Protein AF-A0A0J7MQS9-F1 (afdb_monomer_lite)

Foldseek 3Di:
DPFFDKDKDAQLDPCLVVLVVCCVPVFDWDDQVLQWAQDPNDTDRQLWTKAKAFDPPDWFDDNRRIDDHHYDDPSNVVVQVSQCVVQVHHFGMKMKTKRQWLQHKDDWDFPPGPFFDQQAWKKKFKAKWWFWKWKDAPPDDIDIDTRDHGMMMTGGPPRRVGITMMTHRDRPTRMMMMMIITTHTHDPPDDDDDDDDDDDDDDDDPDPPDWDFVPDDLFWADFPDFWIWGWDAGPVLFIKIKTFGWDDDPRTTHGDPATDIDQLLLLLQLLLDQQDQDPVVLVSSVVRDDPQWDWDDDHSQKIWTGHNPHIDMDGSRSSRSSSVCSLSNLLVNLLSQLVSDQLLVLLVPDDDDDQPPPPPPDPADADALVVLLQLLLVLLCVQQVADSVLSSCLFPNPCVVPDLVSLVSSSSSSSRDHSNSSSVSSVCQQRPDDDSYDYDPVRVVVNSVVGDSVVSSVNSVPRSVVPPPPPPDD

Secondary structure (DSSP, 8-state):
-TT--EEEE----S-HHHHHHHHHHH--PPPGGG-EEEETTEEEE-SSEEEEEESTT-EEEETTEEEEPEE--HHHHHHHHHHHHHHT---SEEEEEEE-STT--EEEE----TTB-TTSPEEEEEEES-EEEEEE-TTSPPEEEEE-TTEEEEE-TTHHHH-EEEE---TT--S-EEEEEEE-B------PPP----------------PEETTB-TTEEEETTTEEEEEEE-TT--EEEEEEEEEEETTEEEEEEEEEEE-HHHHHHHTSSSPP-SHHHHHHHHHTS-TTEEEEESSSSEEEEEETTEEEEEEHHHHHHHHHTHHHHHHHHHHHHHHT--HHHHHHHS--S----TT----PPPPPHHHHHHHHHHHHHHHH---HHHHHHHHHS-GGGS-HHHHHHHHHHHTTS-HHHHHHHHHHHHHSTT-S----HHHHHHHHHH--TTHHHHHHHHHGGGTTSSSS--

Sequence (474 aa):
MENFNIELFDNVFEHPKDIFQRLETEIQYIPATQCEVNIYGKSYKIPRQLAAYGDPDLTYTFSGLTVACNIWTPLLLDLKKAVEKVSGTSYNFVIINRYKDGNSCIGQHKDNEPDLDPTSPISSLSFGENRTMVFKKAGCEDQRIELQDNSLMVMRTPTNTEWTHGIPRQKDRKGVRINLTFRKIVNKKKRKLDPEPVVPAKKSKTMIEGAFTEGEGENVFPIGQDKFVVLSTTSRNNVIVHLRQYKRHGVKLYPTKTGVTLQPEWFDRVFARTAPRTPTELEAAHFFVPAHFKIRTQDFTRFELQRDQKCISITDTEWDFIASKLATITTLAIQYQFQTWDFKKEYEQLHFQDLPDAQHALEFSNPSPQDFQKILVSCVCELVKLQEEVASACLFGDPAVLRPDSIIYFNRCVLMFTLKELVQLFKDRVYGYASPIIPTAQSIEQFLNSVQLTQVIDEARFETCALEYLVQAM

Structure (mmCIF, N/CA/C/O backbone):
data_AF-A0A0J7MQS9-F1
#
_entry.id   AF-A0A0J7MQS9-F1
#
loop_
_atom_site.group_PDB
_atom_site.id
_atom_site.type_symbol
_atom_site.label_atom_id
_atom_site.label_alt_id
_atom_site.label_comp_id
_atom_site.label_asym_id
_atom_site.label_entity_id
_atom_site.label_seq_id
_atom_site.pdbx_PDB_ins_code
_atom_site.Cartn_x
_atom_site.Cartn_y
_atom_site.Cartn_z
_atom_site.occupancy
_atom_site.B_iso_or_equiv
_atom_site.auth_seq_id
_atom_site.auth_comp_id
_atom_site.auth_asym_id
_atom_site.auth_atom_id
_atom_site.pdbx_PDB_model_num
ATOM 1 N N . MET A 1 1 ? -13.185 -20.471 -31.401 1.00 61.22 1 MET A N 1
ATOM 2 C CA . MET A 1 1 ? -11.968 -21.293 -31.584 1.00 61.22 1 MET A CA 1
ATOM 3 C C . MET A 1 1 ? -11.730 -22.074 -30.313 1.00 61.22 1 MET A C 1
ATOM 5 O O . MET A 1 1 ? -12.062 -21.573 -29.245 1.00 61.22 1 MET A O 1
ATOM 9 N N . GLU A 1 2 ? -11.209 -23.291 -30.413 1.00 70.25 2 GLU A N 1
ATOM 10 C CA . GLU A 1 2 ? -10.980 -24.124 -29.235 1.00 70.25 2 GLU A CA 1
ATOM 11 C C . GLU A 1 2 ? -9.982 -23.438 -28.288 1.00 70.25 2 GLU A C 1
ATOM 13 O O . GLU A 1 2 ? -8.898 -23.019 -28.701 1.00 70.25 2 GLU A O 1
ATOM 18 N N . ASN A 1 3 ? -10.365 -23.283 -27.019 1.00 81.81 3 ASN A N 1
ATOM 19 C CA . ASN A 1 3 ? -9.507 -22.763 -25.952 1.00 81.81 3 ASN A CA 1
ATOM 20 C C . ASN A 1 3 ? -8.973 -21.323 -26.141 1.00 81.81 3 ASN A C 1
ATOM 22 O O . ASN A 1 3 ? -7.975 -20.966 -25.518 1.00 81.81 3 ASN A O 1
ATOM 26 N N . PHE A 1 4 ? -9.614 -20.497 -26.979 1.00 91.12 4 PHE A N 1
ATOM 27 C CA . PHE A 1 4 ? -9.317 -19.064 -27.129 1.00 91.12 4 PHE A CA 1
ATOM 28 C C . PHE A 1 4 ? -10.510 -18.231 -26.641 1.00 91.12 4 PHE A C 1
ATOM 30 O O . PHE A 1 4 ? -11.467 -18.004 -27.380 1.00 91.12 4 PHE A O 1
ATOM 37 N N . ASN A 1 5 ? -10.466 -17.837 -25.369 1.00 94.75 5 ASN A N 1
ATOM 38 C CA . ASN A 1 5 ? -11.495 -17.083 -24.657 1.00 94.75 5 ASN A CA 1
ATOM 39 C C . ASN A 1 5 ? -10.951 -15.703 -24.246 1.00 94.75 5 ASN A C 1
ATOM 41 O O . ASN A 1 5 ? -10.255 -15.565 -23.231 1.00 94.75 5 ASN A O 1
ATOM 45 N N . ILE A 1 6 ? -11.241 -14.710 -25.086 1.00 96.19 6 ILE A N 1
ATOM 46 C CA . ILE A 1 6 ? -10.930 -13.298 -24.878 1.00 96.19 6 ILE A CA 1
ATOM 47 C C . ILE A 1 6 ? -12.233 -12.507 -24.993 1.00 96.19 6 ILE A C 1
ATOM 49 O O . ILE A 1 6 ? -12.952 -12.651 -25.981 1.00 96.19 6 ILE A O 1
ATOM 53 N N . GLU A 1 7 ? -12.495 -11.638 -24.024 1.00 96.38 7 GLU A N 1
ATOM 54 C CA . GLU A 1 7 ? -13.549 -10.623 -24.098 1.00 96.38 7 GLU A CA 1
ATOM 55 C C . GLU A 1 7 ? -12.906 -9.244 -24.256 1.00 96.38 7 GLU A C 1
ATOM 57 O O . GLU A 1 7 ? -11.899 -8.952 -23.606 1.00 96.38 7 GLU A O 1
ATOM 62 N N . LEU A 1 8 ? -13.472 -8.407 -25.125 1.00 96.44 8 LEU A N 1
ATOM 63 C CA . LEU A 1 8 ? -13.009 -7.044 -25.380 1.00 96.44 8 LEU A CA 1
ATOM 64 C C . LEU A 1 8 ? -14.118 -6.056 -25.040 1.00 96.44 8 LEU A C 1
ATOM 66 O O . LEU A 1 8 ? -15.270 -6.252 -25.423 1.00 96.44 8 LEU A O 1
ATOM 70 N N . PHE A 1 9 ? -13.740 -4.995 -24.340 1.00 96.00 9 PHE A N 1
ATOM 71 C CA . PHE A 1 9 ? -14.612 -3.897 -23.959 1.00 96.00 9 PHE A CA 1
ATOM 72 C C . PHE A 1 9 ? -13.934 -2.590 -24.352 1.00 96.00 9 PHE A C 1
ATOM 74 O O . PHE A 1 9 ? -12.833 -2.302 -23.884 1.00 96.00 9 PHE A O 1
ATOM 81 N N . ASP A 1 10 ? -14.595 -1.805 -25.193 1.00 93.62 10 ASP A N 1
ATOM 82 C CA . ASP A 1 10 ? -14.096 -0.510 -25.648 1.00 93.62 10 ASP A CA 1
ATOM 83 C C . ASP A 1 10 ? -14.739 0.628 -24.849 1.00 93.62 10 ASP A C 1
ATOM 85 O O . ASP A 1 10 ? -15.856 0.495 -24.349 1.00 93.62 10 ASP A O 1
ATOM 89 N N . ASN A 1 11 ? -14.051 1.768 -24.774 1.00 91.50 11 ASN A N 1
ATOM 90 C CA . ASN A 1 11 ? -14.526 2.985 -24.111 1.00 91.50 11 ASN A CA 1
ATOM 91 C C . ASN A 1 11 ? -14.930 2.777 -22.640 1.00 91.50 11 ASN A C 1
ATOM 93 O O . ASN A 1 11 ? -15.994 3.215 -22.205 1.00 91.50 11 ASN A O 1
ATOM 97 N N . VAL A 1 12 ? -14.075 2.099 -21.870 1.00 91.12 12 VAL A N 1
ATOM 98 C CA . VAL A 1 12 ? -14.376 1.685 -20.486 1.00 91.12 12 VAL A CA 1
ATOM 99 C C . VAL A 1 12 ? -14.583 2.877 -19.541 1.00 91.12 12 VAL A C 1
ATOM 101 O O . VAL A 1 12 ? -15.361 2.781 -18.592 1.00 91.12 12 VAL A O 1
ATOM 104 N N . PHE A 1 13 ? -13.907 4.000 -19.794 1.00 92.50 13 PHE A N 1
ATOM 105 C CA . PHE A 1 13 ? -13.956 5.206 -18.960 1.00 92.50 13 PHE A CA 1
ATOM 106 C C . PHE A 1 13 ? -14.398 6.450 -19.743 1.00 92.50 13 PHE A C 1
ATOM 108 O O . PHE A 1 13 ? -14.069 6.598 -20.916 1.00 92.50 13 PHE A O 1
ATOM 115 N N . GLU A 1 14 ? -15.080 7.387 -19.077 1.00 85.12 14 GLU A N 1
ATOM 116 C CA . GLU A 1 14 ? -15.578 8.632 -19.696 1.00 85.12 14 GLU A CA 1
ATOM 117 C C . GLU A 1 14 ? -14.465 9.655 -19.990 1.00 85.12 14 GLU A C 1
ATOM 119 O O . GLU A 1 14 ? -14.525 10.378 -20.984 1.00 85.12 14 GLU A O 1
ATOM 124 N N . HIS A 1 15 ? -13.413 9.686 -19.164 1.00 89.75 15 HIS A N 1
ATOM 125 C CA . HIS A 1 15 ? -12.313 10.656 -19.260 1.00 89.75 15 HIS A CA 1
ATOM 126 C C . HIS A 1 15 ? -10.939 9.975 -19.458 1.00 89.75 15 HIS A C 1
ATOM 128 O O . HIS A 1 15 ? -10.050 10.098 -18.612 1.00 89.75 15 HIS A O 1
ATOM 134 N N . PRO A 1 16 ? -10.715 9.247 -20.573 1.00 91.19 16 PRO A N 1
ATOM 135 C CA . PRO A 1 16 ? -9.499 8.449 -20.764 1.00 91.19 16 PRO A CA 1
ATOM 136 C C . PRO A 1 16 ? -8.221 9.285 -20.905 1.00 91.19 16 PRO A C 1
ATOM 138 O O . PRO A 1 16 ? -7.149 8.830 -20.513 1.00 91.19 16 PRO A O 1
ATOM 141 N N . LYS A 1 17 ? -8.319 10.523 -21.409 1.00 92.00 17 LYS A N 1
ATOM 142 C CA . LYS A 1 17 ? -7.166 11.429 -21.549 1.00 92.00 17 LYS A CA 1
ATOM 143 C C . LYS A 1 17 ? -6.607 11.866 -20.197 1.00 92.00 17 LYS A C 1
ATOM 145 O O . LYS A 1 17 ? -5.392 11.844 -20.013 1.00 92.00 17 LYS A O 1
ATOM 150 N N . ASP A 1 18 ? -7.486 12.197 -19.255 1.00 90.19 18 ASP A N 1
ATOM 151 C CA . ASP A 1 18 ? -7.095 12.605 -17.904 1.00 90.19 18 ASP A CA 1
ATOM 152 C C . ASP A 1 18 ? -6.476 11.422 -17.158 1.00 90.19 18 ASP A C 1
ATOM 154 O O . ASP A 1 18 ? -5.428 11.556 -16.528 1.00 90.19 18 ASP A O 1
ATOM 158 N N . ILE A 1 19 ? -7.070 10.231 -17.300 1.00 90.69 19 ILE A N 1
ATOM 159 C CA . ILE A 1 19 ? -6.512 8.987 -16.756 1.00 90.69 19 ILE A CA 1
ATOM 160 C C . ILE A 1 19 ? -5.121 8.723 -17.339 1.00 90.69 19 ILE A C 1
ATOM 162 O O . ILE A 1 19 ? -4.189 8.457 -16.585 1.00 90.69 19 ILE A O 1
ATOM 166 N N . PHE A 1 20 ? -4.953 8.829 -18.659 1.00 96.50 20 PHE A N 1
ATOM 167 C CA . PHE A 1 20 ? -3.661 8.636 -19.314 1.00 96.50 20 PHE A CA 1
ATOM 168 C C . PHE A 1 20 ? -2.604 9.624 -18.804 1.00 96.50 20 PHE A C 1
ATOM 170 O O . PHE A 1 20 ? -1.498 9.210 -18.459 1.00 96.50 20 PHE A O 1
ATOM 177 N N . GLN A 1 21 ? -2.943 10.912 -18.695 1.00 92.06 21 GLN A N 1
ATOM 178 C CA . GLN A 1 21 ? -2.025 11.928 -18.180 1.00 92.06 21 GLN A CA 1
ATOM 179 C C . GLN A 1 21 ? -1.616 11.634 -16.734 1.00 92.06 21 GLN A C 1
ATOM 181 O O . GLN A 1 21 ? -0.433 11.694 -16.407 1.00 92.06 21 GLN A O 1
ATOM 186 N N . ARG A 1 22 ? -2.574 11.256 -15.884 1.00 90.75 22 ARG A N 1
ATOM 187 C CA . ARG A 1 22 ? -2.290 10.879 -14.498 1.00 90.75 22 ARG A CA 1
ATOM 188 C C . ARG A 1 22 ? -1.446 9.609 -14.404 1.00 90.75 22 ARG A C 1
ATOM 190 O O . ARG A 1 22 ? -0.544 9.547 -13.578 1.00 90.75 22 ARG A O 1
ATOM 197 N N . LEU A 1 23 ? -1.669 8.616 -15.268 1.00 93.94 23 LEU A N 1
ATOM 198 C CA . LEU A 1 23 ? -0.828 7.415 -15.340 1.00 93.94 23 LEU A CA 1
ATOM 199 C C . LEU A 1 23 ? 0.614 7.733 -15.777 1.00 93.94 23 LEU A C 1
ATOM 201 O O . LEU A 1 23 ? 1.547 7.083 -15.311 1.00 93.94 23 LEU A O 1
ATOM 205 N N . GLU A 1 24 ? 0.827 8.725 -16.644 1.00 92.19 24 GLU A N 1
ATOM 206 C CA . GLU A 1 24 ? 2.179 9.182 -17.002 1.00 92.19 24 GLU A CA 1
ATOM 207 C C . GLU A 1 24 ? 2.901 9.855 -15.825 1.00 92.19 24 GLU A C 1
ATOM 209 O O . GLU A 1 24 ? 4.121 9.732 -15.717 1.00 92.19 24 GLU A O 1
ATOM 214 N N . THR A 1 25 ? 2.172 10.553 -14.948 1.00 87.62 25 THR A N 1
ATOM 215 C CA . THR A 1 25 ? 2.762 11.350 -13.860 1.00 87.62 25 THR A CA 1
ATOM 216 C C . THR A 1 25 ? 2.840 10.628 -12.515 1.00 87.62 25 THR A C 1
ATOM 218 O O . THR A 1 25 ? 3.784 10.847 -11.765 1.00 87.62 25 THR A O 1
ATOM 221 N N . GLU A 1 26 ? 1.851 9.796 -12.179 1.00 84.62 26 GLU A N 1
ATOM 222 C CA . GLU A 1 26 ? 1.712 9.171 -10.853 1.00 84.62 26 GLU A CA 1
ATOM 223 C C . GLU A 1 26 ? 2.411 7.803 -10.757 1.00 84.62 26 GLU A C 1
ATOM 225 O O . GLU A 1 26 ? 2.705 7.334 -9.654 1.00 84.62 26 GLU A O 1
ATOM 230 N N . ILE A 1 27 ? 2.669 7.133 -11.888 1.00 90.38 27 ILE A N 1
ATOM 231 C CA . ILE A 1 27 ? 3.248 5.785 -11.888 1.00 90.38 27 ILE A CA 1
ATOM 232 C C . ILE A 1 27 ? 4.762 5.835 -11.698 1.00 90.38 27 ILE A C 1
ATOM 234 O O . ILE A 1 27 ? 5.510 6.390 -12.502 1.00 90.38 27 ILE A O 1
ATOM 238 N N . GLN A 1 28 ? 5.220 5.158 -10.649 1.00 85.31 28 GLN A N 1
ATOM 239 C CA . GLN A 1 28 ? 6.632 4.990 -10.336 1.00 85.31 28 GLN A CA 1
ATOM 240 C C . GLN A 1 28 ? 7.167 3.745 -11.041 1.00 85.31 28 GLN A C 1
ATOM 242 O O . GLN A 1 28 ? 6.974 2.614 -10.591 1.00 85.31 28 GLN A O 1
ATOM 247 N N . TYR A 1 29 ? 7.828 3.961 -12.176 1.00 87.00 29 TYR A N 1
ATOM 248 C CA . TYR A 1 29 ? 8.463 2.891 -12.936 1.00 87.00 29 TYR A CA 1
ATOM 249 C C . TYR A 1 29 ? 9.769 2.433 -12.283 1.00 87.00 29 TYR A C 1
ATOM 251 O O . TYR A 1 29 ? 10.558 3.238 -11.793 1.00 87.00 29 TYR A O 1
ATOM 259 N N . ILE A 1 30 ? 10.017 1.128 -12.349 1.00 82.62 30 ILE A N 1
ATOM 260 C CA . ILE A 1 30 ? 11.262 0.496 -11.923 1.00 82.62 30 ILE A CA 1
ATOM 261 C C . ILE A 1 30 ? 12.423 1.107 -12.731 1.00 82.62 30 ILE A C 1
ATOM 263 O O . ILE A 1 30 ? 12.322 1.205 -13.964 1.00 82.62 30 ILE A O 1
ATOM 267 N N . PRO A 1 31 ? 13.529 1.511 -12.077 1.00 80.56 31 PRO A N 1
ATOM 268 C CA . PRO A 1 31 ? 14.713 2.017 -12.756 1.00 80.56 31 PRO A CA 1
ATOM 269 C C . PRO A 1 31 ? 15.191 1.079 -13.869 1.00 80.56 31 PRO A C 1
ATOM 271 O O . PRO A 1 31 ? 15.231 -0.142 -13.713 1.00 80.56 31 PRO A O 1
ATOM 274 N N . ALA A 1 32 ? 15.617 1.648 -14.998 1.00 73.19 32 ALA A N 1
ATOM 275 C CA . ALA A 1 32 ? 16.066 0.861 -16.149 1.00 73.19 32 ALA A CA 1
ATOM 276 C C . ALA A 1 32 ? 17.275 -0.042 -15.830 1.00 73.19 32 ALA A C 1
ATOM 278 O O . ALA A 1 32 ? 17.445 -1.080 -16.464 1.00 73.19 32 ALA A O 1
ATOM 279 N N . THR A 1 33 ? 18.086 0.333 -14.836 1.00 68.69 33 THR A N 1
ATOM 280 C CA . THR A 1 33 ? 19.210 -0.457 -14.307 1.00 68.69 33 THR A CA 1
ATOM 281 C C . THR A 1 33 ? 18.772 -1.748 -13.615 1.00 68.69 33 THR A C 1
ATOM 283 O O . THR A 1 33 ? 19.564 -2.674 -13.518 1.00 68.69 33 THR A O 1
ATOM 286 N N . GLN A 1 34 ? 17.518 -1.825 -13.166 1.00 64.19 34 GLN A N 1
ATOM 287 C CA . GLN A 1 34 ? 16.927 -2.986 -12.494 1.00 64.19 34 GLN A CA 1
ATOM 288 C C . GLN A 1 34 ? 15.999 -3.791 -13.424 1.00 64.19 34 GLN A C 1
ATOM 290 O O . GLN A 1 34 ? 15.388 -4.768 -13.004 1.00 64.19 34 GLN A O 1
ATOM 295 N N . CYS A 1 35 ? 15.883 -3.395 -14.696 1.00 67.19 35 CYS A N 1
ATOM 296 C CA . CYS A 1 35 ? 14.998 -4.011 -15.686 1.00 67.19 35 CYS A CA 1
ATOM 297 C C . CYS A 1 35 ? 15.770 -4.925 -16.652 1.00 67.19 35 CYS A C 1
ATOM 299 O O . CYS A 1 35 ? 15.778 -4.705 -17.871 1.00 67.19 35 CYS A O 1
ATOM 301 N N . GLU A 1 36 ? 16.406 -5.962 -16.109 1.00 71.75 36 GLU A N 1
ATOM 302 C CA . GLU A 1 36 ? 17.039 -7.031 -16.884 1.00 71.75 36 GLU A CA 1
ATOM 303 C C . GLU A 1 36 ? 16.354 -8.374 -16.613 1.00 71.75 36 GLU A C 1
ATOM 305 O O . GLU A 1 36 ? 16.038 -8.709 -15.475 1.00 71.75 36 GLU A O 1
ATOM 310 N N . VAL A 1 37 ? 16.102 -9.144 -17.672 1.00 66.62 37 VAL A N 1
ATOM 311 C CA . VAL A 1 37 ? 15.558 -10.505 -17.570 1.00 66.62 37 VAL A CA 1
ATOM 312 C C . VAL A 1 37 ? 16.578 -11.512 -18.064 1.00 66.62 37 VAL A C 1
ATOM 314 O O . VAL A 1 37 ? 17.209 -11.315 -19.104 1.00 66.62 37 VAL A O 1
ATOM 317 N N . ASN A 1 38 ? 16.707 -12.619 -17.337 1.00 61.03 38 ASN A N 1
ATOM 318 C CA . ASN A 1 38 ? 17.532 -13.738 -17.760 1.00 61.03 38 ASN A CA 1
ATOM 319 C C . ASN A 1 38 ? 16.683 -14.708 -18.586 1.00 61.03 38 ASN A C 1
ATOM 321 O O . ASN A 1 38 ? 15.753 -15.335 -18.079 1.00 61.03 38 ASN A O 1
ATOM 325 N N . ILE A 1 39 ? 16.992 -14.819 -19.875 1.00 62.44 39 ILE A N 1
ATOM 326 C CA . ILE A 1 39 ? 16.320 -15.731 -20.799 1.00 62.44 39 ILE A CA 1
ATOM 327 C C . ILE A 1 39 ? 17.374 -16.721 -21.296 1.00 62.44 39 ILE A C 1
ATOM 329 O O . ILE A 1 39 ? 18.320 -16.337 -21.981 1.00 62.44 39 ILE A O 1
ATOM 333 N N . TYR A 1 40 ? 17.220 -17.999 -20.934 1.00 62.34 40 TYR A N 1
ATOM 334 C CA . TYR A 1 40 ? 18.146 -19.085 -21.296 1.00 62.34 40 TYR A CA 1
ATOM 335 C C . TYR A 1 40 ? 19.627 -18.790 -20.968 1.00 62.34 40 TYR A C 1
ATOM 337 O O . TYR A 1 40 ? 20.518 -19.070 -21.769 1.00 62.34 40 TYR A O 1
ATOM 345 N N . GLY A 1 41 ? 19.897 -18.206 -19.796 1.00 62.00 41 GLY A N 1
ATOM 346 C CA . GLY A 1 41 ? 21.254 -17.921 -19.317 1.00 62.00 41 GLY A CA 1
ATOM 347 C C . GLY A 1 41 ? 21.859 -16.615 -19.842 1.00 62.00 41 GLY A C 1
ATOM 348 O O . GLY A 1 41 ? 23.013 -16.322 -19.540 1.00 62.00 41 GLY A O 1
ATOM 349 N N . LYS A 1 42 ? 21.110 -15.825 -20.621 1.00 58.66 42 LYS A N 1
ATOM 350 C CA . LYS A 1 42 ? 21.551 -14.533 -21.162 1.00 58.66 42 LYS A CA 1
ATOM 351 C C . LYS A 1 42 ? 20.708 -13.397 -20.587 1.00 58.66 42 LYS A C 1
ATOM 353 O O . LYS A 1 42 ? 19.481 -13.491 -20.573 1.00 58.66 42 LYS A O 1
ATOM 358 N N . SER A 1 43 ? 21.369 -12.328 -20.140 1.00 67.00 43 SER A N 1
ATOM 359 C CA . SER A 1 43 ? 20.698 -11.118 -19.652 1.00 67.00 43 SER A CA 1
ATOM 360 C C . SER A 1 43 ? 20.250 -10.238 -20.820 1.00 67.00 43 SER A C 1
ATOM 362 O O . SER A 1 43 ? 21.034 -9.943 -21.725 1.00 67.00 43 SER A O 1
ATOM 364 N N . TYR A 1 44 ? 18.988 -9.816 -20.804 1.00 74.12 44 TYR A N 1
ATOM 365 C CA . TYR A 1 44 ? 18.409 -8.908 -21.787 1.00 74.12 44 TYR A CA 1
ATOM 366 C C . TYR A 1 44 ? 17.741 -7.727 -21.093 1.00 74.12 44 TYR A C 1
ATOM 368 O O . TYR A 1 44 ? 16.929 -7.901 -20.185 1.00 74.12 44 TYR A O 1
ATOM 376 N N . LYS A 1 45 ? 18.003 -6.517 -21.597 1.00 79.31 45 LYS A N 1
ATOM 377 C CA . LYS A 1 45 ? 17.279 -5.315 -21.176 1.00 79.31 45 LYS A CA 1
ATOM 378 C C . LYS A 1 45 ? 15.835 -5.373 -21.649 1.00 79.31 45 LYS A C 1
ATOM 380 O O . LYS A 1 45 ? 15.563 -5.628 -22.827 1.00 79.31 45 LYS A O 1
ATOM 385 N N . ILE A 1 46 ? 14.910 -5.086 -20.744 1.00 82.94 46 ILE A N 1
ATOM 386 C CA . ILE A 1 46 ? 13.486 -5.022 -21.057 1.00 82.94 46 ILE A CA 1
ATOM 387 C C . ILE A 1 46 ? 13.236 -3.758 -21.904 1.00 82.94 46 ILE A C 1
ATOM 389 O O . ILE A 1 46 ? 13.504 -2.650 -21.446 1.00 82.94 46 ILE A O 1
ATOM 393 N N . PRO A 1 47 ? 12.713 -3.863 -23.142 1.00 87.62 47 PRO A N 1
ATOM 394 C CA . PRO A 1 47 ? 12.572 -2.717 -24.046 1.00 87.62 47 PRO A CA 1
ATOM 395 C C . PRO A 1 47 ? 11.307 -1.885 -23.754 1.00 87.62 47 PRO A C 1
ATOM 397 O O . PRO A 1 47 ? 10.674 -1.362 -24.669 1.00 87.62 47 PRO A O 1
ATOM 400 N N . ARG A 1 48 ? 10.885 -1.812 -22.493 1.00 90.88 48 ARG A N 1
ATOM 401 C CA . ARG A 1 48 ? 9.696 -1.099 -22.002 1.00 90.88 48 ARG A CA 1
ATOM 402 C C . ARG A 1 48 ? 9.879 -0.806 -20.514 1.00 90.88 48 ARG A C 1
ATOM 404 O O . ARG A 1 48 ? 10.630 -1.514 -19.850 1.00 90.88 48 ARG A O 1
ATOM 411 N N . GLN A 1 49 ? 9.202 0.215 -20.004 1.00 91.44 49 GLN A N 1
ATOM 412 C CA . GLN A 1 49 ? 9.223 0.518 -18.573 1.00 91.44 49 GLN A CA 1
ATOM 413 C C . GLN A 1 49 ? 8.168 -0.322 -17.855 1.00 91.44 49 GLN A C 1
ATOM 415 O O . GLN A 1 49 ? 7.099 -0.589 -18.414 1.00 91.44 49 GLN A O 1
ATOM 420 N N . LEU A 1 50 ? 8.480 -0.739 -16.632 1.00 90.31 50 LEU A N 1
ATOM 421 C CA . LEU A 1 50 ? 7.627 -1.595 -15.817 1.00 90.31 50 LEU A CA 1
ATOM 422 C C . LEU A 1 50 ? 7.340 -0.939 -14.476 1.00 90.31 50 LEU A C 1
ATOM 424 O O . LEU A 1 50 ? 8.218 -0.295 -13.914 1.00 90.31 50 LEU A O 1
ATOM 428 N N . ALA A 1 51 ? 6.138 -1.135 -13.954 1.00 90.19 51 ALA A N 1
ATOM 429 C CA . ALA A 1 51 ? 5.819 -0.873 -12.559 1.00 90.19 51 ALA A CA 1
ATOM 430 C C . ALA A 1 51 ? 4.941 -2.006 -12.024 1.00 90.19 51 ALA A C 1
ATOM 432 O O . ALA A 1 51 ? 4.194 -2.625 -12.782 1.00 90.19 51 ALA A O 1
ATOM 433 N N . ALA A 1 52 ? 5.034 -2.285 -10.731 1.00 88.44 52 ALA A N 1
ATOM 434 C CA . ALA A 1 52 ? 4.263 -3.325 -10.065 1.00 88.44 52 ALA A CA 1
ATOM 435 C C . ALA A 1 52 ? 3.540 -2.698 -8.875 1.00 88.44 52 ALA A C 1
ATOM 437 O O . ALA A 1 52 ? 4.178 -2.018 -8.076 1.00 88.44 52 ALA A O 1
ATOM 438 N N . TYR A 1 53 ? 2.229 -2.907 -8.774 1.00 86.38 53 TYR A N 1
ATOM 439 C CA . TYR A 1 53 ? 1.408 -2.424 -7.665 1.00 86.38 53 TYR A CA 1
ATOM 440 C C . TYR A 1 53 ? 0.525 -3.554 -7.140 1.00 86.38 53 TYR A C 1
ATOM 442 O O . TYR A 1 53 ? 0.088 -4.406 -7.914 1.00 86.38 53 TYR A O 1
ATOM 450 N N . GLY A 1 54 ? 0.258 -3.585 -5.840 1.00 85.31 54 GLY A N 1
ATOM 451 C CA . GLY A 1 54 ? -0.504 -4.673 -5.241 1.00 85.31 54 GLY A CA 1
ATOM 452 C C . GLY A 1 54 ? -0.863 -4.443 -3.782 1.00 85.31 54 GLY A C 1
ATOM 453 O O . GLY A 1 54 ? -0.526 -3.416 -3.188 1.00 85.31 54 GLY A O 1
ATOM 454 N N . ASP A 1 55 ? -1.581 -5.413 -3.223 1.00 78.88 55 ASP A N 1
ATOM 455 C CA . ASP A 1 55 ? -1.892 -5.453 -1.796 1.00 78.88 55 ASP A CA 1
ATOM 456 C C . ASP A 1 55 ? -0.597 -5.527 -0.958 1.00 78.88 55 ASP A C 1
ATOM 458 O O . ASP A 1 55 ? 0.422 -6.037 -1.443 1.00 78.88 55 ASP A O 1
ATOM 462 N N . PRO A 1 56 ? -0.618 -5.046 0.301 1.00 58.59 56 PRO A N 1
ATOM 463 C CA . PRO A 1 56 ? 0.531 -5.139 1.198 1.00 58.59 56 PRO A CA 1
ATOM 464 C C . PRO A 1 56 ? 1.075 -6.572 1.303 1.00 58.59 56 PRO A C 1
ATOM 466 O O . PRO A 1 56 ? 0.315 -7.540 1.249 1.00 58.59 56 PRO A O 1
ATOM 469 N N . ASP A 1 57 ? 2.393 -6.700 1.460 1.00 60.84 57 ASP A N 1
ATOM 470 C CA . ASP A 1 57 ? 3.133 -7.968 1.573 1.00 60.84 57 ASP A CA 1
ATOM 471 C C . ASP A 1 57 ? 3.153 -8.864 0.318 1.00 60.84 57 ASP A C 1
ATOM 473 O O . ASP A 1 57 ? 3.662 -9.990 0.370 1.00 60.84 57 ASP A O 1
ATOM 477 N N . LEU A 1 58 ? 2.647 -8.397 -0.829 1.00 63.06 58 LEU A N 1
ATOM 478 C CA . LEU A 1 58 ? 2.828 -9.105 -2.096 1.00 63.06 58 LEU A CA 1
ATOM 479 C C . LEU A 1 58 ? 4.210 -8.817 -2.689 1.00 63.06 58 LEU A C 1
ATOM 481 O O . LEU A 1 58 ? 4.551 -7.687 -3.040 1.00 63.06 58 LEU A O 1
ATOM 485 N N . THR A 1 59 ? 4.996 -9.873 -2.872 1.00 61.56 59 THR A N 1
ATOM 486 C CA . THR A 1 59 ? 6.152 -9.871 -3.769 1.00 61.56 59 THR A CA 1
ATOM 487 C C . THR A 1 59 ? 5.751 -10.517 -5.085 1.00 61.56 59 THR A C 1
ATOM 489 O O . THR A 1 59 ? 4.976 -11.474 -5.113 1.00 61.56 59 THR A O 1
ATOM 492 N N . TYR A 1 60 ? 6.251 -9.976 -6.193 1.00 62.78 60 TYR A N 1
ATOM 493 C CA . TYR A 1 60 ? 5.945 -10.499 -7.516 1.00 62.78 60 TYR A CA 1
ATOM 494 C C . TYR A 1 60 ? 7.229 -10.856 -8.254 1.00 62.78 60 TYR A C 1
ATOM 496 O O . TYR A 1 60 ? 8.115 -10.017 -8.423 1.00 62.78 60 TYR A O 1
ATOM 504 N N . THR A 1 61 ? 7.319 -12.105 -8.707 1.00 61.47 61 THR A N 1
ATOM 505 C CA . THR A 1 61 ? 8.459 -12.607 -9.475 1.00 61.47 61 THR A CA 1
ATOM 506 C C . THR A 1 61 ? 8.043 -12.867 -10.914 1.00 61.47 61 THR A C 1
ATOM 508 O O . THR A 1 61 ? 7.223 -13.745 -11.172 1.00 61.47 61 THR A O 1
ATOM 511 N N . PHE A 1 62 ? 8.664 -12.168 -11.865 1.00 63.81 62 PHE A N 1
ATOM 512 C CA . PHE A 1 62 ? 8.508 -12.449 -13.293 1.00 63.81 62 PHE A CA 1
ATOM 513 C C . PHE A 1 62 ? 9.864 -12.676 -13.948 1.00 63.81 62 PHE A C 1
ATOM 515 O O . PHE A 1 62 ? 10.810 -11.925 -13.728 1.00 63.81 62 PHE A O 1
ATOM 522 N N . SER A 1 63 ? 9.977 -13.735 -14.755 1.00 54.41 63 SER A N 1
ATOM 523 C CA . SER A 1 63 ? 11.222 -14.089 -15.463 1.00 54.41 63 SER A CA 1
ATOM 524 C C . SER A 1 63 ? 12.481 -14.089 -14.567 1.00 54.41 63 SER A C 1
ATOM 526 O O . SER A 1 63 ? 13.567 -13.738 -15.021 1.00 54.41 63 SER A O 1
ATOM 528 N N . GLY A 1 64 ? 12.326 -14.469 -13.290 1.00 53.25 64 GLY A N 1
ATOM 529 C CA . GLY A 1 64 ? 13.399 -14.512 -12.288 1.00 53.25 64 GLY A CA 1
ATOM 530 C C . GLY A 1 64 ? 13.685 -13.192 -11.559 1.00 53.25 64 GLY A C 1
ATOM 531 O O . GLY A 1 64 ? 14.431 -13.208 -10.585 1.00 53.25 64 GLY A O 1
ATOM 532 N N . LEU A 1 65 ? 13.080 -12.075 -11.973 1.00 57.28 65 LEU A N 1
ATOM 533 C CA . LEU A 1 65 ? 13.170 -10.790 -11.283 1.00 57.28 65 LEU A CA 1
ATOM 534 C C . LEU A 1 65 ? 12.041 -10.684 -10.253 1.00 57.28 65 LEU A C 1
ATOM 536 O O . LEU A 1 65 ? 10.868 -10.602 -10.620 1.00 57.28 65 LEU A O 1
ATOM 540 N N . THR A 1 66 ? 12.399 -10.690 -8.970 1.00 63.34 66 THR A N 1
ATOM 541 C CA . THR A 1 66 ? 11.469 -10.394 -7.875 1.00 63.34 66 THR A CA 1
ATOM 542 C C . THR A 1 66 ? 11.481 -8.900 -7.609 1.00 63.34 66 THR A C 1
ATOM 544 O O . THR A 1 66 ? 12.514 -8.342 -7.249 1.00 63.34 66 THR A O 1
ATOM 547 N N . VAL A 1 67 ? 10.329 -8.263 -7.770 1.00 61.66 67 VAL A N 1
ATOM 548 C CA . VAL A 1 67 ? 10.123 -6.851 -7.449 1.00 61.66 67 VAL A CA 1
ATOM 549 C C . VAL A 1 67 ? 9.116 -6.725 -6.319 1.00 61.66 67 VAL A C 1
ATOM 551 O O . VAL A 1 67 ? 8.109 -7.440 -6.273 1.00 61.66 67 VAL A O 1
ATOM 554 N N . ALA A 1 68 ? 9.408 -5.817 -5.391 1.00 57.47 68 ALA A N 1
ATOM 555 C CA . ALA A 1 68 ? 8.438 -5.391 -4.398 1.00 57.47 68 ALA A CA 1
ATOM 556 C C . ALA A 1 68 ? 7.297 -4.656 -5.111 1.00 57.47 68 ALA A C 1
ATOM 558 O O . ALA A 1 68 ? 7.536 -3.841 -6.007 1.00 57.47 68 ALA A O 1
ATOM 559 N N . CYS A 1 69 ? 6.057 -4.965 -4.739 1.00 70.56 69 CYS A N 1
ATOM 560 C CA . CYS A 1 69 ? 4.910 -4.233 -5.253 1.00 70.56 69 CYS A CA 1
ATOM 561 C C . CYS A 1 69 ? 4.827 -2.881 -4.543 1.00 70.56 69 CYS A C 1
ATOM 563 O O . CYS A 1 69 ? 4.862 -2.817 -3.315 1.00 70.56 69 CYS A O 1
ATOM 565 N N . ASN A 1 70 ? 4.664 -1.802 -5.304 1.00 73.19 70 ASN A N 1
ATOM 566 C CA . ASN A 1 70 ? 4.219 -0.536 -4.742 1.00 73.19 70 ASN A CA 1
ATOM 567 C C . ASN A 1 70 ? 2.793 -0.690 -4.190 1.00 73.19 70 ASN A C 1
ATOM 569 O O . ASN A 1 70 ? 1.989 -1.479 -4.691 1.00 73.19 70 ASN A O 1
ATOM 573 N N . ILE A 1 71 ? 2.450 0.102 -3.179 1.00 77.94 71 ILE A N 1
ATOM 574 C CA . ILE A 1 71 ? 1.074 0.160 -2.679 1.00 77.94 71 ILE A CA 1
ATOM 575 C C . ILE A 1 71 ? 0.207 0.866 -3.719 1.00 77.94 71 ILE A C 1
ATOM 577 O O . ILE A 1 71 ? 0.623 1.868 -4.303 1.00 77.94 71 ILE A O 1
ATOM 581 N N . TRP A 1 72 ? -1.000 0.347 -3.939 1.00 77.44 72 TRP A N 1
ATOM 582 C CA . TRP A 1 72 ? -2.000 0.942 -4.821 1.00 77.44 72 TRP A CA 1
ATOM 583 C C . TRP A 1 72 ? -2.150 2.461 -4.633 1.00 77.44 72 TRP A C 1
ATOM 585 O O . TRP A 1 72 ? -2.359 2.939 -3.517 1.00 77.44 72 TRP A O 1
ATOM 595 N N . THR A 1 73 ? -2.120 3.218 -5.733 1.00 78.19 73 THR A N 1
ATOM 596 C CA . THR A 1 73 ? -2.519 4.635 -5.729 1.00 78.19 73 THR A CA 1
ATOM 597 C C . THR A 1 73 ? -4.047 4.762 -5.811 1.00 78.19 73 THR A C 1
ATOM 599 O O . THR A 1 73 ? -4.701 3.830 -6.293 1.00 78.19 73 THR A O 1
ATOM 602 N N . PRO A 1 74 ? -4.644 5.905 -5.415 1.00 78.44 74 PRO A N 1
ATOM 603 C CA . PRO A 1 74 ? -6.083 6.132 -5.574 1.00 78.44 74 PRO A CA 1
ATOM 604 C C . PRO A 1 74 ? -6.571 5.903 -7.012 1.00 78.44 74 PRO A C 1
ATOM 606 O O . PRO A 1 74 ? -7.549 5.191 -7.217 1.00 78.44 74 PRO A O 1
ATOM 609 N N . LEU A 1 75 ? -5.825 6.399 -8.010 1.00 85.25 75 LEU A N 1
ATOM 610 C CA . LEU A 1 75 ? -6.125 6.163 -9.425 1.00 85.25 75 LEU A CA 1
ATOM 611 C C . LEU A 1 75 ? -6.189 4.669 -9.751 1.00 85.25 75 LEU A C 1
ATOM 613 O O . LEU A 1 75 ? -7.143 4.203 -10.366 1.00 85.25 75 LEU A O 1
ATOM 617 N N . LEU A 1 76 ? -5.178 3.903 -9.335 1.00 87.31 76 LEU A N 1
ATOM 618 C CA . LEU A 1 76 ? -5.126 2.475 -9.624 1.00 87.31 76 LEU A CA 1
ATOM 619 C C . LEU A 1 76 ? -6.234 1.696 -8.906 1.00 87.31 76 LEU A C 1
ATOM 621 O O . LEU A 1 76 ? -6.720 0.718 -9.470 1.00 87.31 76 LEU A O 1
ATOM 625 N N . LEU A 1 77 ? -6.664 2.126 -7.714 1.00 80.62 77 LEU A N 1
ATOM 626 C CA . LEU A 1 77 ? -7.819 1.543 -7.022 1.00 80.62 77 LEU A CA 1
ATOM 627 C C . LEU A 1 77 ? -9.125 1.788 -7.780 1.00 80.62 77 LEU A C 1
ATOM 629 O O . LEU A 1 77 ? -9.948 0.877 -7.870 1.00 80.62 77 LEU A O 1
ATOM 633 N N . ASP A 1 78 ? -9.316 2.974 -8.351 1.00 84.25 78 ASP A N 1
ATOM 634 C CA . ASP A 1 78 ? -10.515 3.281 -9.135 1.00 84.25 78 ASP A CA 1
ATOM 635 C C . ASP A 1 78 ? -10.548 2.483 -10.446 1.00 84.25 78 ASP A C 1
ATOM 637 O O . ASP A 1 78 ? -11.565 1.862 -10.774 1.00 84.25 78 ASP A O 1
ATOM 641 N N . LEU A 1 79 ? -9.410 2.396 -11.147 1.00 92.25 79 LEU A N 1
ATOM 642 C CA . LEU A 1 79 ? -9.279 1.557 -12.343 1.00 92.25 79 LEU A CA 1
ATOM 643 C C . LEU A 1 79 ? -9.502 0.076 -12.013 1.00 92.25 79 LEU A C 1
ATOM 645 O O . LEU A 1 79 ? -10.228 -0.611 -12.731 1.00 92.25 79 LEU A O 1
ATOM 649 N N . LYS A 1 80 ? -8.932 -0.406 -10.902 1.00 95.44 80 LYS A N 1
ATOM 650 C CA . LYS A 1 80 ? -9.130 -1.767 -10.392 1.00 95.44 80 LYS A CA 1
ATOM 651 C C . LYS A 1 80 ? -10.612 -2.057 -10.184 1.00 95.44 80 LYS A C 1
ATOM 653 O O . LYS A 1 80 ? -11.103 -3.015 -10.764 1.00 95.44 80 LYS A O 1
ATOM 658 N N . LYS A 1 81 ? -11.342 -1.218 -9.442 1.00 86.06 81 LYS A N 1
ATOM 659 C CA . LYS A 1 81 ? -12.784 -1.405 -9.186 1.00 86.06 81 LYS A CA 1
ATOM 660 C C . LYS A 1 81 ? -13.593 -1.516 -10.479 1.00 86.06 81 LYS A C 1
ATOM 662 O O . LYS A 1 81 ? -14.451 -2.391 -10.597 1.00 86.06 81 LYS A O 1
ATOM 667 N N . ALA A 1 82 ? -13.321 -0.654 -11.459 1.00 90.38 82 ALA A N 1
ATOM 668 C CA . ALA A 1 82 ? -14.001 -0.701 -12.752 1.00 90.38 82 ALA A CA 1
ATOM 669 C C . ALA A 1 82 ? -13.701 -2.005 -13.510 1.00 90.38 82 ALA A C 1
ATOM 671 O O . ALA A 1 82 ? -14.616 -2.655 -14.017 1.00 90.38 82 ALA A O 1
ATOM 672 N N . VAL A 1 83 ? -12.438 -2.439 -13.522 1.00 94.75 83 VAL A N 1
ATOM 673 C CA . VAL A 1 83 ? -12.028 -3.710 -14.135 1.00 94.75 83 VAL A CA 1
ATOM 674 C C . VAL A 1 83 ? -12.639 -4.913 -13.406 1.00 94.75 83 VAL A C 1
ATOM 676 O O . VAL A 1 83 ? -13.109 -5.845 -14.058 1.00 94.75 83 VAL A O 1
ATOM 679 N N . GLU A 1 84 ? -12.692 -4.906 -12.073 1.00 93.81 84 GLU A N 1
ATOM 680 C CA . GLU A 1 84 ? -13.317 -5.962 -11.260 1.00 93.81 84 GLU A CA 1
ATOM 681 C C . GLU A 1 84 ? -14.818 -6.077 -11.553 1.00 93.81 84 GLU A C 1
ATOM 683 O O . GLU A 1 84 ? -15.336 -7.183 -11.719 1.00 93.81 84 GLU A O 1
ATOM 688 N N . LYS A 1 85 ? -15.501 -4.935 -11.705 1.00 90.81 85 LYS A N 1
ATOM 689 C CA . LYS A 1 85 ? -16.919 -4.874 -12.075 1.00 90.81 85 LYS A CA 1
ATOM 690 C C . LYS A 1 85 ? -17.188 -5.501 -13.445 1.00 90.81 85 LYS A C 1
ATOM 692 O O . LYS A 1 85 ? -18.154 -6.245 -13.579 1.00 90.81 85 LYS A O 1
ATOM 697 N N . VAL A 1 86 ? -16.356 -5.211 -14.448 1.00 90.00 86 VAL A N 1
ATOM 698 C CA . VAL A 1 86 ? -16.534 -5.736 -15.817 1.00 90.00 86 VAL A CA 1
ATOM 699 C C . VAL A 1 86 ? -16.141 -7.212 -15.911 1.00 90.00 86 VAL A C 1
ATOM 701 O O . VAL A 1 86 ? -16.857 -8.017 -16.498 1.00 90.00 86 VAL A O 1
ATOM 704 N N . SER A 1 87 ? -15.013 -7.593 -15.312 1.00 90.38 87 SER A N 1
ATOM 705 C CA . SER A 1 87 ? -14.484 -8.962 -15.391 1.00 90.38 87 SER A CA 1
ATOM 706 C C . SER A 1 87 ? -15.219 -9.967 -14.495 1.00 90.38 87 SER A C 1
ATOM 708 O O . SER A 1 87 ? -15.150 -11.177 -14.753 1.00 90.38 87 SER A O 1
ATOM 710 N N . GLY A 1 88 ? -15.907 -9.482 -13.451 1.00 88.88 88 GLY A N 1
ATOM 711 C CA . GLY A 1 88 ? -16.564 -10.297 -12.429 1.00 88.88 88 GLY A CA 1
ATOM 712 C C . GLY A 1 88 ? -15.576 -11.003 -11.497 1.00 88.88 88 GLY A C 1
ATOM 713 O O . GLY A 1 88 ? -15.871 -12.078 -10.981 1.00 88.88 88 GLY A O 1
ATOM 714 N N . THR A 1 89 ? -14.363 -10.469 -11.336 1.00 87.81 89 THR A N 1
ATOM 715 C CA . THR A 1 89 ? -13.280 -11.078 -10.550 1.00 87.81 89 THR A CA 1
ATOM 716 C C . THR A 1 89 ? -12.536 -10.015 -9.756 1.00 87.81 89 THR A C 1
ATOM 718 O O . THR A 1 89 ? -12.315 -8.927 -10.265 1.00 87.81 89 THR A O 1
ATOM 721 N N . SER A 1 90 ? -12.113 -10.341 -8.532 1.00 90.19 90 SER A N 1
ATOM 722 C CA . SER A 1 90 ? -11.246 -9.484 -7.719 1.00 90.19 90 SER A CA 1
ATOM 723 C C . SER A 1 90 ? -9.768 -9.654 -8.074 1.00 90.19 90 SER A C 1
ATOM 725 O O . SER A 1 90 ? -9.284 -10.784 -8.195 1.00 90.19 90 SER A O 1
ATOM 727 N N . TYR A 1 91 ? -9.028 -8.555 -8.095 1.00 91.50 91 TYR A N 1
ATOM 728 C CA . TYR A 1 91 ? -7.585 -8.517 -8.302 1.00 91.50 91 TYR A CA 1
ATOM 729 C C . TYR A 1 91 ? -6.873 -8.059 -7.027 1.00 91.50 91 TYR A C 1
ATOM 731 O O . TYR A 1 91 ? -7.444 -7.344 -6.211 1.00 91.50 91 TYR A O 1
ATOM 739 N N . ASN A 1 92 ? -5.622 -8.468 -6.843 1.00 88.94 92 ASN A N 1
ATOM 740 C CA . ASN A 1 92 ? -4.762 -7.998 -5.744 1.00 88.94 92 ASN A CA 1
ATOM 741 C C . ASN A 1 92 ? -3.385 -7.538 -6.240 1.00 88.94 92 ASN A C 1
ATOM 743 O O . ASN A 1 92 ? -2.550 -7.113 -5.450 1.00 88.94 92 ASN A O 1
ATOM 747 N N . PHE A 1 93 ? -3.162 -7.581 -7.555 1.00 92.38 93 PHE A N 1
ATOM 748 C CA . PHE A 1 93 ? -1.921 -7.172 -8.191 1.00 92.38 93 PHE A CA 1
ATOM 749 C C . PHE A 1 93 ? -2.183 -6.575 -9.579 1.00 92.38 93 PHE A C 1
ATOM 751 O O . PHE A 1 93 ? -3.078 -7.021 -10.302 1.00 92.38 93 PHE A O 1
ATOM 758 N N . VAL A 1 94 ? -1.370 -5.600 -9.980 1.00 95.00 94 VAL A N 1
ATOM 759 C CA . VAL A 1 94 ? -1.286 -5.089 -11.349 1.00 95.00 94 VAL A CA 1
ATOM 760 C C . VAL A 1 94 ? 0.174 -4.921 -11.760 1.00 95.00 94 VAL A C 1
ATOM 762 O O . VAL A 1 94 ? 0.983 -4.337 -11.037 1.00 95.00 94 VAL A O 1
ATOM 765 N N . ILE A 1 95 ? 0.501 -5.387 -12.965 1.00 93.06 95 ILE A N 1
ATOM 766 C CA . ILE A 1 95 ? 1.750 -5.030 -13.640 1.00 93.06 95 ILE A CA 1
ATOM 767 C C . ILE A 1 95 ? 1.472 -4.008 -14.737 1.00 93.06 95 ILE A C 1
ATOM 769 O O . ILE A 1 95 ? 0.674 -4.229 -15.652 1.00 93.06 95 ILE A O 1
ATOM 773 N N . ILE A 1 96 ? 2.154 -2.874 -14.648 1.00 96.19 96 ILE A N 1
ATOM 774 C CA . ILE A 1 96 ? 2.026 -1.757 -15.572 1.00 96.19 96 ILE A CA 1
ATOM 775 C C . ILE A 1 96 ? 3.192 -1.805 -16.549 1.00 96.19 96 ILE A C 1
ATOM 777 O O . ILE A 1 96 ? 4.352 -1.890 -16.156 1.00 96.19 96 ILE A O 1
ATOM 781 N N . ASN A 1 97 ? 2.883 -1.761 -17.839 1.00 96.06 97 ASN A N 1
ATOM 782 C CA . ASN A 1 97 ? 3.850 -1.759 -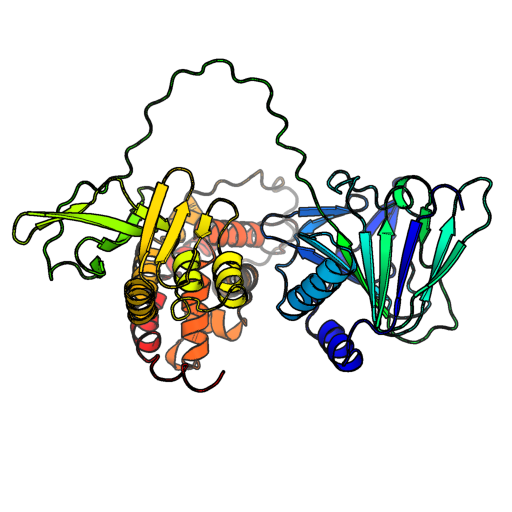18.923 1.00 96.06 97 ASN A CA 1
ATOM 783 C C . ASN A 1 97 ? 3.685 -0.467 -19.724 1.00 96.06 97 ASN A C 1
ATOM 785 O O . ASN A 1 97 ? 2.653 -0.282 -20.373 1.00 96.06 97 ASN A O 1
ATOM 789 N N . ARG A 1 98 ? 4.710 0.388 -19.729 1.00 97.50 98 ARG A N 1
ATOM 790 C CA . ARG A 1 98 ? 4.753 1.593 -20.562 1.00 97.50 98 ARG A CA 1
ATOM 791 C C . ARG A 1 98 ? 5.653 1.372 -21.771 1.00 97.50 98 ARG A C 1
ATOM 793 O O . ARG A 1 98 ? 6.862 1.152 -21.660 1.00 97.50 98 ARG A O 1
ATOM 800 N N . TYR A 1 99 ? 5.035 1.429 -22.941 1.00 96.94 99 TYR A N 1
ATOM 801 C CA . TYR A 1 99 ? 5.667 1.327 -24.246 1.00 96.94 99 TYR A CA 1
ATOM 802 C C . TYR A 1 99 ? 5.889 2.748 -24.748 1.00 96.94 99 TYR A C 1
ATOM 804 O O . TYR A 1 99 ? 4.924 3.444 -25.047 1.00 96.94 99 TYR A O 1
ATOM 812 N N . LYS A 1 100 ? 7.151 3.177 -24.824 1.00 95.88 100 LYS A N 1
ATOM 813 C CA . LYS A 1 100 ? 7.501 4.532 -25.273 1.00 95.88 100 LYS A CA 1
ATOM 814 C C . LYS A 1 100 ? 7.026 4.787 -26.704 1.00 95.88 100 LYS A C 1
ATOM 816 O O . LYS A 1 100 ? 6.592 5.886 -27.017 1.00 95.88 100 LYS A O 1
ATOM 821 N N . ASP A 1 101 ? 7.198 3.784 -27.557 1.00 95.94 101 ASP A N 1
ATOM 822 C CA . ASP A 1 101 ? 6.885 3.829 -28.978 1.00 95.94 101 ASP A CA 1
ATOM 823 C C . ASP A 1 101 ? 6.746 2.398 -29.542 1.00 95.94 101 ASP A C 1
ATOM 825 O O . ASP A 1 101 ? 6.763 1.382 -28.830 1.00 95.94 101 ASP A O 1
ATOM 829 N N . GLY A 1 102 ? 6.644 2.309 -30.862 1.00 94.62 102 GLY A N 1
ATOM 830 C CA . GLY A 1 102 ? 6.630 1.085 -31.647 1.00 94.62 102 GLY A CA 1
ATOM 831 C C . GLY A 1 102 ? 7.875 0.202 -31.548 1.00 94.62 102 GLY A C 1
ATOM 832 O O . GLY A 1 102 ? 7.814 -0.977 -31.907 1.00 94.62 102 GLY A O 1
ATOM 833 N N . ASN A 1 103 ? 9.002 0.719 -31.054 1.00 94.81 103 ASN A N 1
ATOM 834 C CA . ASN A 1 103 ? 10.190 -0.087 -30.792 1.00 94.81 103 ASN A CA 1
ATOM 835 C C . ASN A 1 103 ? 10.051 -0.865 -29.485 1.00 94.81 103 ASN A C 1
ATOM 837 O O . ASN A 1 103 ? 10.632 -1.945 -29.383 1.00 94.81 103 ASN A O 1
ATOM 841 N N . SER A 1 104 ? 9.286 -0.374 -28.509 1.00 94.75 104 SER A N 1
ATOM 842 C CA . SER A 1 104 ? 8.994 -1.138 -27.297 1.00 94.75 104 SER A CA 1
ATOM 843 C C . SER A 1 104 ? 8.192 -2.394 -27.623 1.00 94.75 104 SER A C 1
ATOM 845 O O . SER A 1 104 ? 7.244 -2.343 -28.403 1.00 94.75 104 SER A O 1
ATOM 847 N N . CYS A 1 105 ? 8.548 -3.534 -27.032 1.00 93.12 105 CYS A N 1
ATOM 848 C CA . CYS A 1 105 ? 7.894 -4.814 -27.314 1.00 93.12 105 CYS A CA 1
ATOM 849 C C . CYS A 1 105 ? 7.902 -5.767 -26.110 1.00 93.12 105 CYS A C 1
ATOM 851 O O . CYS A 1 105 ? 8.621 -5.575 -25.125 1.00 93.12 105 CYS A O 1
ATOM 853 N N . ILE A 1 106 ? 7.118 -6.834 -26.218 1.00 92.56 106 ILE A N 1
ATOM 854 C CA . ILE A 1 106 ? 7.189 -8.007 -25.345 1.00 92.56 106 ILE A CA 1
ATOM 855 C C . ILE A 1 106 ? 7.100 -9.253 -26.226 1.00 92.56 106 ILE A C 1
ATOM 857 O O . ILE A 1 106 ? 6.243 -9.335 -27.109 1.00 92.56 106 ILE A O 1
ATOM 861 N N . GLY A 1 107 ? 8.055 -10.169 -26.047 1.00 90.44 107 GLY A N 1
ATOM 862 C CA . GLY A 1 107 ? 8.130 -11.407 -26.822 1.00 90.44 107 GLY A CA 1
ATOM 863 C C . GLY A 1 107 ? 6.931 -12.319 -26.569 1.00 90.44 107 GLY A C 1
ATOM 864 O O . GLY A 1 107 ? 6.125 -12.072 -25.676 1.00 90.44 107 GLY A O 1
ATOM 865 N N . GLN A 1 108 ? 6.816 -13.380 -27.365 1.00 92.19 108 GLN A N 1
ATOM 866 C CA . GLN A 1 108 ? 5.802 -14.409 -27.141 1.00 92.19 108 GLN A CA 1
ATOM 867 C C . GLN A 1 108 ? 6.054 -15.108 -25.800 1.00 92.19 108 GLN A C 1
ATOM 869 O O . GLN A 1 108 ? 7.148 -15.620 -25.574 1.00 92.19 108 GLN A O 1
ATOM 874 N N . HIS A 1 109 ? 5.056 -15.103 -24.921 1.00 90.44 109 HIS A N 1
ATOM 875 C CA . HIS A 1 109 ? 5.125 -15.685 -23.581 1.00 90.44 109 HIS A CA 1
ATOM 876 C C . HIS A 1 109 ? 3.742 -16.147 -23.110 1.00 90.44 109 HIS A C 1
ATOM 878 O O . HIS A 1 109 ? 2.732 -15.894 -23.763 1.00 90.44 109 HIS A O 1
ATOM 884 N N . LYS A 1 110 ? 3.718 -16.849 -21.981 1.00 89.50 110 LYS A N 1
ATOM 885 C CA . LYS A 1 110 ? 2.522 -17.078 -21.168 1.00 89.50 110 LYS A CA 1
ATOM 886 C C . LYS A 1 110 ? 2.748 -16.381 -19.837 1.00 89.50 110 LYS A C 1
ATOM 888 O O . LYS A 1 110 ? 3.891 -16.327 -19.382 1.00 89.50 110 LYS A O 1
ATOM 893 N N . ASP A 1 111 ? 1.678 -15.925 -19.210 1.00 88.06 111 ASP A N 1
ATOM 894 C CA . ASP A 1 111 ? 1.715 -15.469 -17.824 1.00 88.06 111 ASP A CA 1
ATOM 895 C C . ASP A 1 111 ? 1.730 -16.715 -16.930 1.00 88.06 111 ASP A C 1
ATOM 897 O O . ASP A 1 111 ? 0.688 -17.263 -16.578 1.00 88.06 111 ASP A O 1
ATOM 901 N N . ASN A 1 112 ? 2.914 -17.273 -16.691 1.00 80.81 112 ASN A N 1
ATOM 902 C CA . ASN A 1 112 ? 3.091 -18.560 -16.017 1.00 80.81 112 ASN A CA 1
ATOM 903 C C . ASN A 1 112 ? 3.781 -18.427 -14.656 1.00 80.81 112 ASN A C 1
ATOM 905 O O . ASN A 1 112 ? 4.467 -19.351 -14.211 1.00 80.81 112 ASN A O 1
ATOM 909 N N . GLU A 1 113 ? 3.609 -17.281 -13.998 1.00 79.12 113 GLU A N 1
ATOM 910 C CA . GLU A 1 113 ? 4.163 -17.049 -12.674 1.00 79.12 113 GLU A CA 1
ATOM 911 C C . GLU A 1 113 ? 3.586 -18.061 -11.668 1.00 79.12 113 GLU A C 1
ATOM 913 O O . GLU A 1 113 ? 2.381 -18.334 -11.671 1.00 79.12 113 GLU A O 1
ATOM 918 N N . PRO A 1 114 ? 4.426 -18.644 -10.791 1.00 74.06 114 PRO A N 1
ATOM 919 C CA . PRO A 1 114 ? 4.012 -19.732 -9.908 1.00 74.06 114 PRO A CA 1
ATOM 920 C C . PRO A 1 114 ? 2.901 -19.324 -8.942 1.00 74.06 114 PRO A C 1
ATOM 922 O O . PRO A 1 114 ? 2.140 -20.193 -8.513 1.00 74.06 114 PRO A O 1
ATOM 925 N N . ASP A 1 115 ? 2.796 -18.039 -8.629 1.00 80.88 115 ASP A N 1
ATOM 926 C CA . ASP A 1 115 ? 1.839 -17.505 -7.669 1.00 80.88 115 ASP A CA 1
ATOM 927 C C . ASP A 1 115 ? 0.571 -16.962 -8.343 1.00 80.88 115 ASP A C 1
ATOM 929 O O . ASP A 1 115 ? -0.300 -16.444 -7.662 1.00 80.88 115 ASP A O 1
ATOM 933 N N . LEU A 1 116 ? 0.411 -17.085 -9.664 1.00 85.31 116 LEU A N 1
ATOM 934 C CA . LEU A 1 116 ? -0.821 -16.685 -10.347 1.00 85.31 116 LEU A CA 1
ATOM 935 C C . LEU A 1 116 ? -1.962 -17.677 -10.050 1.00 85.31 116 LEU A C 1
ATOM 937 O O . LEU A 1 116 ? -1.771 -18.890 -10.154 1.00 85.31 116 LEU A O 1
ATOM 941 N N . ASP A 1 117 ? -3.157 -17.183 -9.701 1.00 87.75 117 ASP A N 1
ATOM 942 C CA . ASP A 1 117 ? -4.364 -18.011 -9.566 1.00 87.75 117 ASP A CA 1
ATOM 943 C C . ASP A 1 117 ? -4.741 -18.579 -10.949 1.00 87.75 117 ASP A C 1
ATOM 945 O O . ASP A 1 117 ? -5.190 -17.820 -11.812 1.00 87.75 117 ASP A O 1
ATOM 949 N N . PRO A 1 118 ? -4.598 -19.898 -11.191 1.00 84.56 118 PRO A N 1
ATOM 950 C CA . PRO A 1 118 ? -4.804 -20.484 -12.517 1.00 84.56 118 PRO A CA 1
ATOM 951 C C . PRO A 1 118 ? -6.275 -20.468 -12.963 1.00 84.56 118 PRO A C 1
ATOM 953 O O . PRO A 1 118 ? -6.581 -20.764 -14.120 1.00 84.56 118 PRO A O 1
ATOM 956 N N . THR A 1 119 ? -7.195 -20.165 -12.043 1.00 85.31 119 THR A N 1
ATOM 957 C CA . THR A 1 119 ? -8.636 -20.087 -12.312 1.00 85.31 119 THR A CA 1
ATOM 958 C C . THR A 1 119 ? -9.117 -18.659 -12.554 1.00 85.31 119 THR A C 1
ATOM 960 O O . THR A 1 119 ? -10.224 -18.464 -13.054 1.00 85.31 119 THR A O 1
ATOM 963 N N . SER A 1 120 ? -8.296 -17.660 -12.220 1.00 91.00 120 SER A N 1
ATOM 964 C CA . SER A 1 120 ? -8.647 -16.251 -12.359 1.00 91.00 120 SER A CA 1
ATOM 965 C C . SER A 1 120 ? -8.357 -15.753 -13.777 1.00 91.00 120 SER A C 1
ATOM 967 O O . SER A 1 120 ? -7.267 -16.005 -14.294 1.00 91.00 120 SER A O 1
ATOM 969 N N . PRO A 1 121 ? -9.264 -14.982 -14.406 1.00 94.38 121 PRO A N 1
ATOM 970 C CA . PRO A 1 121 ? -8.935 -14.266 -15.632 1.00 94.38 121 PRO A CA 1
ATOM 971 C C . PRO A 1 121 ? -7.817 -13.243 -15.407 1.00 94.38 121 PRO A C 1
ATOM 973 O O . PRO A 1 121 ? -7.666 -12.708 -14.306 1.00 94.38 121 PRO A O 1
ATOM 976 N N . ILE A 1 122 ? -7.090 -12.924 -16.476 1.00 96.81 122 ILE A N 1
ATOM 977 C CA . ILE A 1 122 ? -6.106 -11.838 -16.532 1.00 96.81 122 ILE A CA 1
ATOM 978 C C . ILE A 1 122 ? -6.734 -10.675 -17.297 1.00 96.81 122 ILE A C 1
ATOM 980 O O . ILE A 1 122 ? -7.165 -10.852 -18.435 1.00 96.81 122 ILE A O 1
ATOM 984 N N . SER A 1 123 ? -6.782 -9.491 -16.691 1.00 97.88 123 SER A N 1
ATOM 985 C CA . SER A 1 123 ? -7.443 -8.320 -17.281 1.00 97.88 123 SER A CA 1
ATOM 986 C C . SER A 1 123 ? -6.425 -7.269 -17.705 1.00 97.88 123 SER A C 1
ATOM 988 O O . SER A 1 123 ? -5.662 -6.782 -16.880 1.00 97.88 123 SER A O 1
ATOM 990 N N . SER A 1 124 ? -6.402 -6.913 -18.986 1.00 98.06 124 SER A N 1
ATOM 991 C CA . SER A 1 124 ? -5.454 -5.984 -19.604 1.00 98.06 124 SER A CA 1
ATOM 992 C C . SER A 1 124 ? -6.179 -4.716 -20.048 1.00 98.06 124 SER A C 1
ATOM 994 O O . SER A 1 124 ? -6.895 -4.715 -21.044 1.00 98.06 124 SER A O 1
ATOM 996 N N . LEU A 1 125 ? -5.994 -3.637 -19.291 1.00 98.56 125 LEU A N 1
ATOM 997 C CA . LEU A 1 125 ? -6.531 -2.309 -19.576 1.00 98.56 125 LEU A CA 1
ATOM 998 C C . LEU A 1 125 ? -5.472 -1.466 -20.301 1.00 98.56 125 LEU A C 1
ATOM 1000 O O . LEU A 1 125 ? -4.320 -1.414 -19.866 1.00 98.56 125 LEU A O 1
ATOM 1004 N N . SER A 1 126 ? -5.846 -0.817 -21.402 1.00 98.38 126 SER A N 1
ATOM 1005 C CA . SER A 1 126 ? -4.936 -0.078 -22.285 1.00 98.38 126 SER A CA 1
ATOM 1006 C C . SER A 1 126 ? -5.326 1.392 -22.410 1.00 98.38 126 SER A C 1
ATOM 1008 O O . SER A 1 126 ? -6.498 1.700 -22.592 1.00 98.38 126 SER A O 1
ATOM 1010 N N . PHE A 1 127 ? -4.329 2.280 -22.381 1.00 98.50 127 PHE A N 1
ATOM 1011 C CA . PHE A 1 127 ? -4.467 3.706 -22.688 1.00 98.50 127 PHE A CA 1
ATOM 1012 C C . PHE A 1 127 ? -3.345 4.181 -23.624 1.00 98.50 127 PHE A C 1
ATOM 1014 O O . PHE A 1 127 ? -2.215 3.677 -23.559 1.00 98.50 127 PHE A O 1
ATOM 1021 N N . GLY A 1 128 ? -3.633 5.183 -24.450 1.00 97.69 128 GLY A N 1
ATOM 1022 C CA . GLY A 1 128 ? -2.703 5.783 -25.404 1.00 97.69 128 GLY A CA 1
ATOM 1023 C C . GLY A 1 128 ? -2.693 5.093 -26.772 1.00 97.69 128 GLY A C 1
ATOM 1024 O O . GLY A 1 128 ? -3.711 4.617 -27.256 1.00 97.69 128 GLY A O 1
ATOM 1025 N N . GLU A 1 129 ? -1.531 5.064 -27.425 1.00 97.88 129 GLU A N 1
ATOM 1026 C CA . GLU A 1 129 ? -1.375 4.566 -28.798 1.00 97.88 129 GLU A CA 1
ATOM 1027 C C . GLU A 1 129 ? -1.786 3.091 -28.944 1.00 97.88 129 GLU A C 1
ATOM 1029 O O . GLU A 1 129 ? -1.322 2.219 -28.201 1.00 97.88 129 GLU A O 1
ATOM 1034 N N . ASN A 1 130 ? -2.588 2.795 -29.969 1.00 97.81 130 ASN A N 1
ATOM 1035 C CA . ASN A 1 130 ? -3.050 1.441 -30.257 1.00 97.81 130 ASN A CA 1
ATOM 1036 C C . ASN A 1 130 ? -1.880 0.494 -30.548 1.00 97.81 130 ASN A C 1
ATOM 1038 O O . ASN A 1 130 ? -0.922 0.840 -31.249 1.00 97.81 130 ASN A O 1
ATOM 1042 N N . ARG A 1 131 ? -1.963 -0.743 -30.045 1.00 97.81 131 ARG A N 1
ATOM 1043 C CA . ARG A 1 131 ? -0.961 -1.783 -30.323 1.00 97.81 131 ARG A CA 1
ATOM 1044 C C . ARG A 1 131 ? -1.609 -3.126 -30.586 1.00 97.81 131 ARG A C 1
ATOM 1046 O O . ARG A 1 131 ? -2.438 -3.590 -29.812 1.00 97.81 131 ARG A O 1
ATOM 1053 N N . THR A 1 132 ? -1.141 -3.811 -31.625 1.00 98.12 132 THR A N 1
ATOM 1054 C CA . THR A 1 132 ? -1.552 -5.195 -31.875 1.00 98.12 132 THR A CA 1
ATOM 1055 C C . THR A 1 132 ? -0.862 -6.157 -30.909 1.00 98.12 132 THR A C 1
ATOM 1057 O O . THR A 1 132 ? 0.370 -6.214 -30.862 1.00 98.12 132 THR A O 1
ATOM 1060 N N . MET A 1 133 ? -1.651 -6.940 -30.179 1.00 98.00 133 MET A N 1
ATOM 1061 C CA . MET A 1 133 ? -1.221 -8.144 -29.478 1.00 98.00 133 MET A CA 1
ATOM 1062 C C . MET A 1 133 ? -1.431 -9.358 -30.389 1.00 98.00 133 MET A C 1
ATOM 1064 O O . MET A 1 133 ? -2.458 -9.486 -31.053 1.00 98.00 133 MET A O 1
ATOM 1068 N N . VAL A 1 134 ? -0.436 -10.240 -30.446 1.00 97.94 134 VAL A N 1
ATOM 1069 C CA . VAL A 1 134 ? -0.451 -11.453 -31.270 1.00 97.94 134 VAL A CA 1
ATOM 1070 C C . VAL A 1 134 ? -0.455 -12.667 -30.359 1.00 97.94 134 VAL A C 1
ATOM 1072 O O . VAL A 1 134 ? 0.462 -12.803 -29.548 1.00 97.94 134 VAL A O 1
ATOM 1075 N N . PHE A 1 135 ? -1.433 -13.549 -30.536 1.00 97.56 135 PHE A N 1
ATOM 1076 C CA . PHE A 1 135 ? -1.542 -14.832 -29.855 1.00 97.56 135 PHE A CA 1
ATOM 1077 C C . PHE 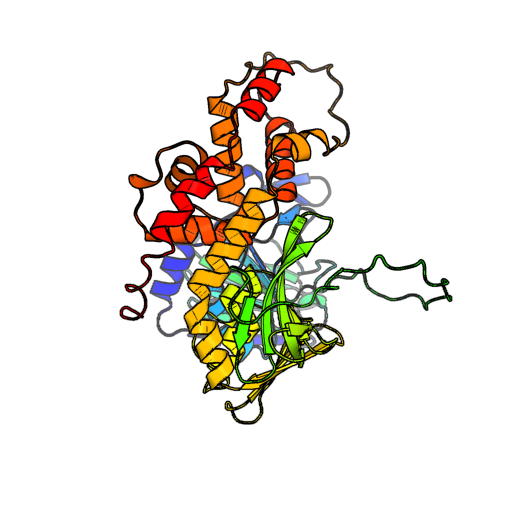A 1 135 ? -1.161 -15.972 -30.797 1.00 97.56 135 PHE A C 1
ATOM 1079 O O . PHE A 1 135 ? -1.558 -15.975 -31.963 1.00 97.56 135 PHE A O 1
ATOM 1086 N N . LYS A 1 136 ? -0.410 -16.952 -30.292 1.00 96.12 136 LYS A N 1
ATOM 1087 C CA . LYS A 1 136 ? 0.055 -18.109 -31.065 1.00 96.12 136 LYS A CA 1
ATOM 1088 C C . LYS A 1 136 ? -0.199 -19.416 -30.327 1.00 96.12 136 LYS A C 1
ATOM 1090 O O . LYS A 1 136 ? 0.010 -19.510 -29.119 1.00 96.12 136 LYS A O 1
ATOM 1095 N N . LYS A 1 137 ? -0.586 -20.441 -31.082 1.00 94.38 137 LYS A N 1
ATOM 1096 C CA . LYS A 1 137 ? -0.673 -21.835 -30.639 1.00 94.38 137 LYS A CA 1
ATOM 1097 C C . LYS A 1 137 ? -0.195 -22.730 -31.778 1.00 94.38 137 LYS A C 1
ATOM 1099 O O . LYS A 1 137 ? -0.514 -22.482 -32.938 1.00 94.38 137 LYS A O 1
ATOM 1104 N N . ALA A 1 138 ? 0.618 -23.736 -31.461 1.00 90.50 138 ALA A N 1
ATOM 1105 C CA . ALA A 1 138 ? 1.153 -24.648 -32.468 1.00 90.50 138 ALA A CA 1
ATOM 1106 C C . ALA A 1 138 ? 0.006 -25.353 -33.212 1.00 90.50 138 ALA A C 1
ATOM 1108 O O . ALA A 1 138 ? -0.912 -25.869 -32.580 1.00 90.50 138 ALA A O 1
ATOM 1109 N N . GLY A 1 139 ? 0.062 -25.356 -34.546 1.00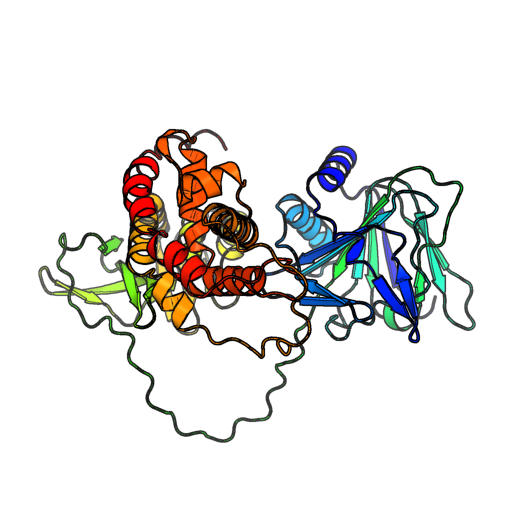 90.25 139 GLY A N 1
ATOM 1110 C CA . GLY A 1 139 ? -0.997 -25.926 -35.386 1.00 90.25 139 GLY A CA 1
ATOM 1111 C C . GLY A 1 139 ? -2.249 -25.051 -35.540 1.00 90.25 139 GLY A C 1
ATOM 1112 O O . GLY A 1 139 ? -3.211 -25.501 -36.153 1.00 90.25 139 GLY A O 1
ATOM 1113 N N . CYS A 1 140 ? -2.253 -23.818 -35.022 1.00 91.38 140 CYS A N 1
ATOM 1114 C CA . CYS A 1 140 ? -3.344 -22.856 -35.187 1.00 91.38 140 CYS A CA 1
ATOM 1115 C C . CYS A 1 140 ? -2.863 -21.587 -35.905 1.00 91.38 140 CYS A C 1
ATOM 1117 O O . CYS A 1 140 ? -1.680 -21.247 -35.866 1.00 91.38 140 CYS A O 1
ATOM 1119 N N . GLU A 1 141 ? -3.788 -20.863 -36.536 1.00 92.75 141 GLU A N 1
ATOM 1120 C CA . GLU A 1 141 ? -3.507 -19.545 -37.110 1.00 92.75 141 GLU A CA 1
ATOM 1121 C C . GLU A 1 141 ? -3.262 -18.500 -36.007 1.00 92.75 141 GLU A C 1
ATOM 1123 O O . GLU A 1 141 ? -3.960 -18.477 -34.987 1.00 92.75 141 GLU A O 1
ATOM 1128 N N . ASP A 1 142 ? -2.279 -17.619 -36.227 1.00 95.25 142 ASP A N 1
ATOM 1129 C CA . ASP A 1 142 ? -1.966 -16.493 -35.341 1.00 95.25 142 ASP A CA 1
ATOM 1130 C C . ASP A 1 142 ? -3.195 -15.579 -35.167 1.00 95.25 142 ASP A C 1
ATOM 1132 O O . ASP A 1 142 ? -3.645 -14.951 -36.127 1.00 95.25 142 ASP A O 1
ATOM 1136 N N . GLN A 1 143 ? -3.674 -15.407 -33.933 1.00 96.50 143 GLN A N 1
ATOM 1137 C CA . GLN A 1 143 ? -4.750 -14.455 -33.637 1.00 96.50 143 GLN A CA 1
ATOM 1138 C C . GLN A 1 143 ? -4.166 -13.073 -33.348 1.00 96.50 143 GLN A C 1
ATOM 1140 O O . GLN A 1 143 ? -3.166 -12.941 -32.639 1.00 96.50 143 GLN A O 1
ATOM 1145 N N . ARG A 1 144 ? -4.779 -12.024 -33.896 1.00 97.19 144 ARG A N 1
ATOM 1146 C CA . ARG A 1 144 ? -4.324 -10.636 -33.746 1.00 97.19 144 ARG A CA 1
ATOM 1147 C C . ARG A 1 144 ? -5.444 -9.788 -33.168 1.00 97.19 144 ARG A C 1
ATOM 1149 O O . ARG A 1 144 ? -6.525 -9.742 -33.738 1.00 97.19 144 ARG A O 1
ATOM 1156 N N . ILE A 1 145 ? -5.160 -9.109 -32.064 1.00 97.06 145 ILE A N 1
ATOM 1157 C CA . ILE A 1 145 ? -6.097 -8.209 -31.391 1.00 97.06 145 ILE A CA 1
ATOM 1158 C C . ILE A 1 145 ? -5.460 -6.824 -31.331 1.00 97.06 145 ILE A C 1
ATOM 1160 O O . ILE A 1 145 ? -4.363 -6.673 -30.793 1.00 97.06 145 ILE A O 1
ATOM 1164 N N . GLU A 1 146 ? -6.117 -5.814 -31.900 1.00 97.31 146 GLU A N 1
ATOM 1165 C CA . GLU A 1 146 ? -5.707 -4.419 -31.731 1.00 97.31 146 GLU A CA 1
ATOM 1166 C C . GLU A 1 146 ? -6.246 -3.895 -30.399 1.00 97.31 146 GLU A C 1
ATOM 1168 O O . GLU A 1 146 ? -7.452 -3.774 -30.212 1.00 97.31 146 GLU A O 1
ATOM 1173 N N . LEU A 1 147 ? -5.342 -3.621 -29.457 1.00 97.69 147 LEU A N 1
ATOM 1174 C CA . LEU A 1 147 ? -5.683 -3.037 -28.164 1.00 97.69 147 LEU A CA 1
ATOM 1175 C C . LEU A 1 147 ? -5.732 -1.522 -28.332 1.00 97.69 147 LEU A C 1
ATOM 1177 O O . LEU A 1 147 ? -4.683 -0.894 -28.518 1.00 97.69 147 LEU A O 1
ATOM 1181 N N . GLN A 1 148 ? -6.945 -0.978 -28.316 1.00 97.69 148 GLN A N 1
ATOM 1182 C CA . GLN A 1 148 ? -7.218 0.440 -28.530 1.00 97.69 148 GLN A CA 1
ATOM 1183 C C . GLN A 1 148 ? -7.009 1.260 -27.251 1.00 97.69 148 GLN A C 1
ATOM 1185 O O . GLN A 1 148 ? -6.945 0.703 -26.148 1.00 97.69 148 GLN A O 1
ATOM 1190 N N . ASP A 1 149 ? -6.918 2.582 -27.388 1.00 97.75 149 ASP A N 1
ATOM 1191 C CA . ASP A 1 149 ? -7.076 3.488 -26.248 1.00 97.75 149 ASP A CA 1
ATOM 1192 C C . ASP A 1 149 ? -8.379 3.187 -25.493 1.00 97.75 149 ASP A C 1
ATOM 1194 O O . ASP A 1 149 ? -9.408 2.894 -26.103 1.00 97.75 149 ASP A O 1
ATOM 1198 N N . ASN A 1 150 ? -8.330 3.260 -24.163 1.00 97.31 150 ASN A N 1
ATOM 1199 C CA . ASN A 1 150 ? -9.477 3.046 -23.284 1.00 97.31 150 ASN A CA 1
ATOM 1200 C C . ASN A 1 150 ? -10.179 1.683 -23.473 1.00 97.31 150 ASN A C 1
ATOM 1202 O O . ASN A 1 150 ? -11.401 1.581 -23.326 1.00 97.31 150 ASN A O 1
ATOM 1206 N N . SER A 1 151 ? -9.417 0.636 -23.809 1.00 97.75 151 SER A N 1
ATOM 1207 C CA . SER A 1 151 ? -9.939 -0.725 -23.997 1.00 97.75 151 SER A CA 1
ATOM 1208 C C . SER A 1 151 ? -9.505 -1.673 -22.881 1.00 97.75 151 SER A C 1
ATOM 1210 O O . SER A 1 151 ? -8.365 -1.631 -22.406 1.00 97.75 151 SER A O 1
ATOM 1212 N N . LEU A 1 152 ? -10.413 -2.557 -22.471 1.00 98.25 152 LEU A N 1
ATOM 1213 C CA . LEU A 1 152 ? -10.169 -3.652 -21.540 1.00 98.25 152 LEU A CA 1
ATOM 1214 C C . LEU A 1 152 ? -10.295 -4.988 -22.273 1.00 98.25 152 LEU A C 1
ATOM 1216 O O . LEU A 1 152 ? -11.346 -5.325 -22.809 1.00 98.25 152 LEU A O 1
ATOM 1220 N N . MET A 1 153 ? -9.230 -5.779 -22.225 1.00 98.25 153 MET A N 1
ATOM 1221 C CA . MET A 1 153 ? -9.215 -7.169 -22.660 1.00 98.25 153 MET A CA 1
ATOM 1222 C C . MET A 1 153 ? -9.232 -8.097 -21.443 1.00 98.25 153 MET A C 1
ATOM 1224 O O . MET A 1 153 ? -8.298 -8.077 -20.644 1.00 98.25 153 MET A O 1
ATOM 1228 N N . VAL A 1 154 ? -10.242 -8.958 -21.321 1.00 97.88 154 VAL A N 1
ATOM 1229 C CA . VAL A 1 154 ? -10.313 -9.996 -20.281 1.00 97.88 154 VAL A CA 1
ATOM 1230 C C . VAL A 1 154 ? -9.924 -11.341 -20.891 1.00 97.88 154 VAL A C 1
ATOM 1232 O O . VAL A 1 154 ? -10.648 -11.910 -21.706 1.00 97.88 154 VAL A O 1
ATOM 1235 N N . MET A 1 155 ? -8.766 -11.863 -20.493 1.00 97.19 155 MET A N 1
ATOM 1236 C CA . MET A 1 155 ? -8.254 -13.166 -20.912 1.00 97.19 155 MET A CA 1
ATOM 1237 C C . MET A 1 155 ? -8.676 -14.240 -19.913 1.00 97.19 155 MET A C 1
ATOM 1239 O O . MET A 1 155 ? -8.120 -14.335 -18.817 1.00 97.19 155 MET A O 1
ATOM 1243 N N . ARG A 1 156 ? -9.662 -15.062 -20.284 1.00 94.94 156 ARG A N 1
ATOM 1244 C CA . ARG A 1 156 ? -10.194 -16.123 -19.417 1.00 94.94 156 ARG A CA 1
ATOM 1245 C C . ARG A 1 156 ? -9.473 -17.453 -19.637 1.00 94.94 156 ARG A C 1
ATOM 1247 O O . ARG A 1 156 ? -8.898 -17.710 -20.696 1.00 94.94 156 ARG A O 1
ATOM 1254 N N . THR A 1 157 ? -9.531 -18.331 -18.639 1.00 90.06 157 THR A N 1
ATOM 1255 C CA . THR A 1 157 ? -9.093 -19.728 -18.768 1.00 90.06 157 THR A CA 1
ATOM 1256 C C . THR A 1 157 ? -9.900 -20.421 -19.879 1.00 90.06 157 THR A C 1
ATOM 1258 O O . THR A 1 157 ? -11.114 -20.211 -19.953 1.00 90.06 157 THR A O 1
ATOM 1261 N N . PRO A 1 158 ? -9.279 -21.238 -20.752 1.00 92.44 158 PRO A N 1
ATOM 1262 C CA . PRO A 1 158 ? -7.887 -21.715 -20.738 1.00 92.44 158 PRO A CA 1
ATOM 1263 C C . PRO A 1 158 ? -6.923 -20.959 -21.682 1.00 92.44 158 PRO A C 1
ATOM 1265 O O . PRO A 1 158 ? -5.899 -21.513 -22.084 1.00 92.44 158 PRO A O 1
ATOM 1268 N N . THR A 1 159 ? -7.198 -19.705 -22.060 1.00 94.06 159 THR A N 1
ATOM 1269 C CA . THR A 1 159 ? -6.402 -19.002 -23.088 1.00 94.06 159 THR A CA 1
ATOM 1270 C C . THR A 1 159 ? -4.919 -18.921 -22.732 1.00 94.06 159 THR A C 1
ATOM 1272 O O . THR A 1 159 ? -4.080 -19.360 -23.512 1.00 94.06 159 THR A O 1
ATOM 1275 N N . ASN A 1 160 ? -4.583 -18.433 -21.536 1.00 93.06 160 ASN A N 1
ATOM 1276 C CA . ASN A 1 160 ? -3.193 -18.260 -21.102 1.00 93.06 160 ASN A CA 1
ATOM 1277 C C . ASN A 1 160 ? -2.436 -19.595 -20.917 1.00 93.06 160 ASN A C 1
ATOM 1279 O O . ASN A 1 160 ? -1.214 -19.644 -21.038 1.00 93.06 160 ASN A O 1
ATOM 1283 N N . THR A 1 161 ? -3.143 -20.704 -20.664 1.00 89.62 161 THR A N 1
ATOM 1284 C CA . THR A 1 161 ? -2.523 -22.037 -20.575 1.00 89.62 161 THR A CA 1
ATOM 1285 C C . THR A 1 161 ? -2.225 -22.632 -21.947 1.00 89.62 161 THR A C 1
ATOM 1287 O O . THR A 1 161 ? -1.268 -23.389 -22.086 1.00 89.62 161 THR A O 1
ATOM 1290 N N . GLU A 1 162 ? -2.981 -22.257 -22.977 1.00 91.69 162 GLU A N 1
ATOM 1291 C CA . GLU A 1 162 ? -2.951 -22.890 -24.301 1.00 91.69 162 GLU A CA 1
ATOM 1292 C C . GLU A 1 162 ? -2.237 -22.039 -25.361 1.00 91.69 162 GLU A C 1
ATOM 1294 O O . GLU A 1 162 ? -1.550 -22.579 -26.228 1.00 91.69 162 GLU A O 1
ATOM 1299 N N . TRP A 1 163 ? -2.322 -20.715 -25.249 1.00 94.50 163 TRP A N 1
ATOM 1300 C CA . TRP A 1 163 ? -1.805 -19.751 -26.217 1.00 94.50 163 TRP A CA 1
ATOM 1301 C C . TRP A 1 163 ? -0.671 -18.929 -25.611 1.00 94.50 163 TRP A C 1
ATOM 1303 O O . TRP A 1 163 ? -0.759 -18.485 -24.468 1.00 94.50 163 TRP A O 1
ATOM 1313 N N . THR A 1 164 ? 0.400 -18.702 -26.371 1.00 95.88 164 THR A N 1
ATOM 1314 C CA . THR A 1 164 ? 1.354 -17.631 -26.051 1.00 95.88 164 THR A CA 1
ATOM 1315 C C . THR A 1 164 ? 0.827 -16.315 -26.598 1.00 95.88 164 THR A C 1
ATOM 1317 O O . THR A 1 164 ? 0.105 -16.313 -27.591 1.00 95.88 164 THR A O 1
ATOM 1320 N N . HIS A 1 165 ? 1.213 -15.197 -25.999 1.00 96.81 165 HIS A N 1
ATOM 1321 C CA . HIS A 1 165 ? 0.867 -13.869 -26.479 1.00 96.81 165 HIS A CA 1
ATOM 1322 C C . HIS A 1 165 ? 2.059 -12.913 -26.404 1.00 96.81 165 HIS A C 1
ATOM 1324 O O . HIS A 1 165 ? 3.040 -13.155 -25.703 1.00 96.81 165 HIS A O 1
ATOM 1330 N N . GLY A 1 166 ? 2.008 -11.823 -27.165 1.00 96.25 166 GLY A N 1
ATOM 1331 C CA . GLY A 1 166 ? 3.049 -10.801 -27.146 1.00 96.25 166 GLY A CA 1
ATOM 1332 C C . GLY A 1 166 ? 2.696 -9.586 -27.991 1.00 96.25 166 GLY A C 1
ATOM 1333 O O . GLY A 1 166 ? 1.833 -9.651 -28.865 1.00 96.25 166 GLY A O 1
ATOM 1334 N N . ILE A 1 167 ? 3.388 -8.474 -27.753 1.00 97.19 167 ILE A N 1
ATOM 1335 C CA . ILE A 1 167 ? 3.246 -7.240 -28.534 1.00 97.19 167 ILE A CA 1
ATOM 1336 C C . ILE A 1 167 ? 4.532 -7.062 -29.349 1.00 97.19 167 ILE A C 1
ATOM 1338 O O . ILE A 1 167 ? 5.556 -6.661 -28.781 1.00 97.19 167 ILE A O 1
ATOM 1342 N N . PRO A 1 168 ? 4.523 -7.371 -30.663 1.00 96.38 168 PRO A N 1
ATOM 1343 C CA . PRO A 1 168 ? 5.694 -7.210 -31.515 1.00 96.38 168 PRO A CA 1
ATOM 1344 C C . PRO A 1 168 ? 6.046 -5.729 -31.714 1.00 96.38 168 PRO A C 1
ATOM 1346 O O . PRO A 1 168 ? 5.244 -4.824 -31.446 1.00 96.38 168 PRO A O 1
ATOM 1349 N N . ARG A 1 169 ? 7.262 -5.484 -32.219 1.00 96.81 169 ARG A N 1
ATOM 1350 C CA . ARG A 1 169 ? 7.681 -4.145 -32.654 1.00 96.81 169 ARG A CA 1
ATOM 1351 C C . ARG A 1 169 ? 6.814 -3.697 -33.834 1.00 96.81 169 ARG A C 1
ATOM 1353 O O . ARG A 1 169 ? 6.660 -4.445 -34.794 1.00 96.81 169 ARG A O 1
ATOM 1360 N N . GLN A 1 170 ? 6.282 -2.485 -33.754 1.00 96.31 170 GLN A N 1
ATOM 1361 C CA . GLN A 1 170 ? 5.373 -1.868 -34.726 1.00 96.31 170 GLN A CA 1
ATOM 1362 C C . GLN A 1 170 ? 5.917 -0.471 -35.042 1.00 96.31 170 GLN A C 1
ATOM 1364 O O . GLN A 1 170 ? 5.519 0.506 -34.422 1.00 96.31 170 GLN A O 1
ATOM 1369 N N . LYS A 1 171 ? 6.942 -0.391 -35.905 1.00 92.81 171 LYS A N 1
ATOM 1370 C CA . LYS A 1 171 ? 7.800 0.806 -36.086 1.00 92.81 171 LYS A CA 1
ATOM 1371 C C . LYS A 1 171 ? 7.047 2.067 -36.538 1.00 92.81 171 LYS A C 1
ATOM 1373 O O . LYS A 1 171 ? 7.579 3.170 -36.394 1.00 92.81 171 LYS A O 1
ATOM 1378 N N . ASP A 1 172 ? 5.864 1.893 -37.106 1.00 95.50 172 ASP A N 1
ATOM 1379 C CA . ASP A 1 172 ? 4.902 2.918 -37.511 1.00 95.50 172 ASP A CA 1
ATOM 1380 C C . ASP A 1 172 ? 4.263 3.643 -36.316 1.00 95.50 172 ASP A C 1
ATOM 1382 O O . ASP A 1 172 ? 3.962 4.828 -36.416 1.00 95.50 172 ASP A O 1
ATOM 1386 N N . ARG A 1 173 ? 4.152 2.986 -35.157 1.00 95.69 173 ARG A N 1
ATOM 1387 C CA . ARG A 1 173 ? 3.556 3.553 -33.941 1.00 95.69 173 ARG A CA 1
ATOM 1388 C C . ARG A 1 173 ? 4.554 4.455 -33.222 1.00 95.69 173 ARG A C 1
ATOM 1390 O O . ARG A 1 173 ? 5.628 4.004 -32.816 1.00 95.69 173 ARG A O 1
ATOM 1397 N N . LYS A 1 174 ? 4.229 5.744 -33.097 1.00 95.88 174 LYS A N 1
ATOM 1398 C CA . LYS A 1 174 ? 5.115 6.763 -32.496 1.00 95.88 174 LYS A CA 1
ATOM 1399 C C . LYS A 1 174 ? 4.660 7.235 -31.118 1.00 95.88 174 LYS A C 1
ATOM 1401 O O . LYS A 1 174 ? 5.482 7.790 -30.396 1.00 95.88 174 LYS A O 1
ATOM 1406 N N . GLY A 1 175 ? 3.394 7.016 -30.767 1.00 95.44 175 GLY A N 1
ATOM 1407 C CA . GLY A 1 175 ? 2.841 7.386 -29.472 1.00 95.44 175 GLY A CA 1
ATOM 1408 C C . GLY A 1 175 ? 3.174 6.399 -28.351 1.00 95.44 175 GLY A C 1
ATOM 1409 O O . GLY A 1 175 ? 3.601 5.262 -28.578 1.00 95.44 175 GLY A O 1
ATOM 1410 N N . VAL A 1 176 ? 2.947 6.867 -27.125 1.00 97.94 176 VAL A N 1
ATOM 1411 C CA . VAL A 1 176 ? 3.105 6.091 -25.892 1.00 97.94 176 VAL A CA 1
ATOM 1412 C C . VAL A 1 176 ? 1.857 5.245 -25.656 1.00 97.94 176 VAL A C 1
ATOM 1414 O O . VAL A 1 176 ? 0.742 5.724 -25.844 1.00 97.94 176 VAL A O 1
ATOM 1417 N N . ARG A 1 177 ? 2.045 4.008 -25.188 1.00 98.31 177 ARG A N 1
ATOM 1418 C CA . ARG A 1 177 ? 0.969 3.147 -24.677 1.00 98.31 177 ARG A CA 1
ATOM 1419 C C . ARG A 1 177 ? 1.262 2.738 -23.244 1.00 98.31 177 ARG A C 1
ATOM 1421 O O . ARG A 1 177 ? 2.335 2.192 -22.977 1.00 98.31 177 ARG A O 1
ATOM 1428 N N . ILE A 1 178 ? 0.287 2.896 -22.359 1.00 98.56 178 ILE A N 1
ATOM 1429 C CA . ILE A 1 178 ? 0.325 2.359 -20.998 1.00 98.56 178 ILE A CA 1
ATOM 1430 C C . ILE A 1 178 ? -0.659 1.200 -20.918 1.00 98.56 178 ILE A C 1
ATOM 1432 O O . ILE A 1 178 ? -1.799 1.290 -21.362 1.00 98.56 178 ILE A O 1
ATOM 1436 N N . ASN A 1 179 ? -0.200 0.090 -20.360 1.00 98.50 179 ASN A N 1
ATOM 1437 C CA . ASN A 1 179 ? -1.002 -1.104 -20.165 1.00 98.50 179 ASN A CA 1
ATOM 1438 C C . ASN A 1 179 ? -0.966 -1.533 -18.712 1.00 98.50 179 ASN A C 1
ATOM 1440 O O . ASN A 1 179 ? 0.119 -1.772 -18.190 1.00 98.50 179 ASN A O 1
ATOM 1444 N N . LEU A 1 180 ? -2.131 -1.755 -18.126 1.00 98.50 180 LEU A N 1
ATOM 1445 C CA . LEU A 1 180 ? -2.311 -2.275 -16.784 1.00 98.50 180 LEU A CA 1
ATOM 1446 C C . LEU A 1 180 ? -2.832 -3.708 -16.888 1.00 98.50 180 LEU A C 1
ATOM 1448 O O . LEU A 1 180 ? -3.954 -3.926 -17.334 1.00 98.50 180 LEU A O 1
ATOM 1452 N N . THR A 1 181 ? -2.018 -4.687 -16.500 1.00 97.50 181 THR A N 1
ATOM 1453 C CA . THR A 1 181 ? -2.424 -6.096 -16.472 1.00 97.50 181 THR A CA 1
ATOM 1454 C C . THR A 1 181 ? -2.730 -6.506 -15.035 1.00 97.50 181 THR A C 1
ATOM 1456 O O . THR A 1 181 ? -1.816 -6.758 -14.249 1.00 97.50 181 THR A O 1
ATOM 1459 N N . PHE A 1 182 ? -4.014 -6.560 -14.699 1.00 96.81 182 PHE A N 1
ATOM 1460 C CA . PHE A 1 182 ? -4.539 -6.972 -13.404 1.00 96.81 182 PHE A CA 1
ATOM 1461 C C . PHE A 1 182 ? -4.552 -8.494 -13.271 1.00 96.81 182 PHE A C 1
ATOM 1463 O O . PHE A 1 182 ? -4.965 -9.217 -14.185 1.00 96.81 182 PHE A O 1
ATOM 1470 N N . ARG A 1 183 ? -4.08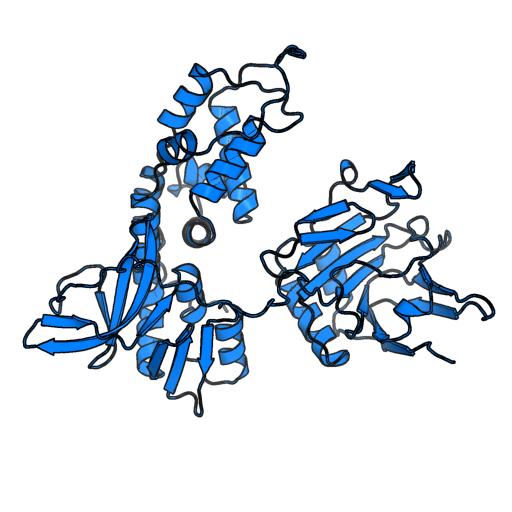4 -8.976 -12.118 1.00 94.31 183 ARG A N 1
ATOM 1471 C CA . ARG A 1 183 ? -3.923 -10.397 -11.807 1.00 94.31 183 ARG A CA 1
ATOM 1472 C C . ARG A 1 183 ? -4.305 -10.681 -10.359 1.00 94.31 183 ARG A C 1
ATOM 1474 O O . ARG A 1 183 ? -4.321 -9.793 -9.503 1.00 94.31 183 ARG A O 1
ATOM 1481 N N . LYS A 1 184 ? -4.638 -11.942 -10.106 1.00 91.62 184 LYS A N 1
ATOM 1482 C CA . LYS A 1 184 ? -4.892 -12.458 -8.768 1.00 91.62 184 LYS A CA 1
ATOM 1483 C C . LYS A 1 184 ? -3.759 -13.396 -8.385 1.00 91.62 184 LYS A C 1
ATOM 1485 O O . LYS A 1 184 ? -3.572 -14.437 -9.008 1.00 91.62 184 LYS A O 1
ATOM 1490 N N . ILE A 1 185 ? -3.000 -12.997 -7.378 1.00 86.69 185 ILE A N 1
ATOM 1491 C CA . ILE A 1 185 ? -1.848 -13.718 -6.853 1.00 86.69 185 ILE A CA 1
ATOM 1492 C C . ILE A 1 185 ? -2.285 -14.523 -5.624 1.00 86.69 185 ILE A C 1
ATOM 1494 O O . ILE A 1 185 ? -2.936 -13.996 -4.719 1.00 86.69 185 ILE A O 1
ATOM 1498 N N . VAL A 1 186 ? -1.942 -15.808 -5.595 1.00 83.12 186 VAL A N 1
ATOM 1499 C CA . VAL A 1 186 ? -2.211 -16.767 -4.522 1.00 83.12 186 VAL A CA 1
ATOM 1500 C C . VAL A 1 186 ? -0.903 -17.213 -3.881 1.00 83.12 186 VAL A C 1
ATOM 1502 O O . VAL A 1 186 ? 0.002 -17.729 -4.527 1.00 83.12 186 VAL A O 1
ATOM 1505 N N . ASN A 1 187 ? -0.810 -17.057 -2.564 1.00 65.50 187 ASN A N 1
ATOM 1506 C CA . ASN A 1 187 ? 0.390 -17.417 -1.820 1.00 65.50 187 ASN A CA 1
ATOM 1507 C C . ASN A 1 187 ? 0.402 -18.940 -1.559 1.00 65.50 187 ASN A C 1
ATOM 1509 O O . ASN A 1 187 ? -0.373 -19.443 -0.740 1.00 65.50 187 ASN A O 1
ATOM 1513 N N . LYS A 1 188 ? 1.253 -19.709 -2.257 1.00 49.12 188 LYS A N 1
ATOM 1514 C CA . LYS A 1 188 ? 1.248 -21.191 -2.195 1.00 49.12 188 LYS A CA 1
ATOM 1515 C C . LYS A 1 188 ? 1.690 -21.788 -0.847 1.00 49.12 188 LYS A C 1
ATOM 1517 O O . LYS A 1 188 ? 1.474 -22.979 -0.606 1.00 49.12 188 LYS A O 1
ATOM 1522 N N . LYS A 1 189 ? 2.233 -21.000 0.089 1.00 39.84 189 LYS A N 1
ATOM 1523 C CA . LYS A 1 189 ? 2.593 -21.464 1.445 1.00 39.84 189 LYS A CA 1
ATOM 1524 C C . LYS A 1 189 ? 1.385 -21.490 2.391 1.00 39.84 189 LYS A C 1
ATOM 1526 O O . LYS A 1 189 ? 1.336 -20.715 3.339 1.00 39.84 189 LYS A O 1
ATOM 1531 N N . LYS A 1 190 ? 0.414 -22.384 2.149 1.00 33.78 190 LYS A N 1
ATOM 1532 C CA . LYS A 1 190 ? -0.596 -22.829 3.144 1.00 33.78 190 LYS A CA 1
ATOM 1533 C C . LYS A 1 190 ? -1.431 -24.034 2.657 1.00 33.78 190 LYS A C 1
ATOM 1535 O O . LYS A 1 190 ? -2.655 -24.016 2.725 1.00 33.78 190 LYS A O 1
ATOM 1540 N N . ARG A 1 191 ? -0.804 -25.136 2.222 1.00 29.17 191 ARG A N 1
ATOM 1541 C CA . ARG A 1 191 ? -1.452 -26.461 2.358 1.00 29.17 191 ARG A CA 1
ATOM 1542 C C . ARG A 1 191 ? -1.040 -27.045 3.706 1.00 29.17 191 ARG A C 1
ATOM 1544 O O . ARG A 1 191 ? 0.119 -27.387 3.902 1.00 29.17 191 ARG A O 1
ATOM 1551 N N . LYS A 1 192 ? -1.993 -27.074 4.642 1.00 32.41 192 LYS A N 1
ATOM 1552 C CA . LYS A 1 192 ? -1.886 -27.782 5.922 1.00 32.41 192 LYS A CA 1
ATOM 1553 C C . LYS A 1 192 ? -1.600 -29.263 5.634 1.00 32.41 192 LYS A C 1
ATOM 1555 O O . LYS A 1 192 ? -2.417 -29.897 4.972 1.00 32.41 192 LYS A O 1
ATOM 1560 N N . LEU A 1 193 ? -0.471 -29.787 6.114 1.00 32.72 193 LEU A N 1
ATOM 1561 C CA . LEU A 1 193 ? -0.450 -31.166 6.601 1.00 32.72 193 LEU A CA 1
ATOM 1562 C C . LEU A 1 193 ? -1.215 -31.181 7.929 1.00 32.72 193 LEU A C 1
ATOM 1564 O O . LEU A 1 193 ? -1.177 -30.193 8.672 1.00 32.72 193 LEU A O 1
ATOM 1568 N N . ASP A 1 194 ? -1.952 -32.258 8.169 1.00 29.75 194 ASP A N 1
ATOM 1569 C CA . ASP A 1 194 ? -2.798 -32.438 9.346 1.00 29.75 194 ASP A CA 1
ATOM 1570 C C . ASP A 1 194 ? -2.030 -32.176 10.654 1.00 29.75 194 ASP A C 1
ATOM 1572 O O . ASP A 1 194 ? -0.849 -32.519 10.757 1.00 29.75 194 ASP A O 1
ATOM 1576 N N . PRO A 1 195 ? -2.657 -31.543 11.662 1.00 36.16 195 PRO A N 1
ATOM 1577 C CA . PRO A 1 195 ? -1.974 -31.262 12.910 1.00 36.16 195 PRO A CA 1
ATOM 1578 C C . PRO A 1 195 ? -1.919 -32.528 13.769 1.00 36.16 195 PRO A C 1
ATOM 1580 O O . PRO A 1 195 ? -2.946 -32.989 14.267 1.00 36.16 195 PRO A O 1
ATOM 1583 N N . GLU A 1 196 ? -0.714 -33.041 14.014 1.00 28.28 196 GLU A N 1
ATOM 1584 C CA . GLU A 1 196 ? -0.465 -33.812 15.231 1.00 28.28 196 GLU A CA 1
ATOM 1585 C C . GLU A 1 196 ? -0.571 -32.903 16.474 1.00 28.28 196 GLU A C 1
ATOM 1587 O O . GLU A 1 196 ? -0.289 -31.697 16.407 1.00 28.28 196 GLU A O 1
ATOM 1592 N N . PRO A 1 197 ? -1.007 -33.452 17.621 1.00 31.03 197 PRO A N 1
ATOM 1593 C CA . PRO A 1 197 ? -1.357 -32.670 18.796 1.00 31.03 197 PRO A CA 1
ATOM 1594 C C . PRO A 1 197 ? -0.102 -32.190 19.530 1.00 31.03 197 PRO A C 1
ATOM 1596 O O . PRO A 1 197 ? 0.463 -32.891 20.366 1.00 31.03 197 PRO A O 1
ATOM 1599 N N . VAL A 1 198 ? 0.314 -30.949 19.272 1.00 31.11 198 VAL A N 1
ATOM 1600 C CA . VAL A 1 198 ? 1.318 -30.283 20.110 1.00 31.11 198 VAL A CA 1
ATOM 1601 C C . VAL A 1 198 ? 0.635 -29.663 21.328 1.00 31.11 198 VAL A C 1
ATOM 1603 O O . VAL A 1 198 ? -0.215 -28.775 21.220 1.00 31.11 198 VAL A O 1
ATOM 1606 N N . VAL A 1 199 ? 1.032 -30.157 22.500 1.00 28.61 199 VAL A N 1
ATOM 1607 C CA . VAL A 1 199 ? 0.666 -29.666 23.834 1.00 28.61 199 VAL A CA 1
ATOM 1608 C C . VAL A 1 199 ? 0.862 -28.142 23.908 1.00 28.61 199 VAL A C 1
ATOM 1610 O O . VAL A 1 199 ? 1.926 -27.646 23.527 1.00 28.61 199 VAL A O 1
ATOM 1613 N N . PRO A 1 200 ? -0.124 -27.363 24.391 1.00 29.45 200 PRO A N 1
ATOM 1614 C CA . PRO A 1 200 ? -0.030 -25.913 24.358 1.00 29.45 200 PRO A CA 1
ATOM 1615 C C . PRO A 1 200 ? 1.040 -25.415 25.334 1.00 29.45 200 PRO A C 1
ATOM 1617 O O . PRO A 1 200 ? 0.872 -25.458 26.554 1.00 29.45 200 PRO A O 1
ATOM 1620 N N . ALA A 1 201 ? 2.124 -24.866 24.783 1.00 29.80 201 ALA A N 1
ATOM 1621 C CA . ALA A 1 201 ? 3.025 -23.998 25.523 1.00 29.80 201 ALA A CA 1
ATOM 1622 C C . ALA A 1 201 ? 2.244 -22.772 26.030 1.00 29.80 201 ALA A C 1
ATOM 1624 O O . ALA A 1 201 ? 1.483 -22.138 25.289 1.00 29.80 201 ALA A O 1
ATOM 1625 N N . LYS A 1 202 ? 2.412 -22.461 27.320 1.00 30.09 202 LYS A N 1
ATOM 1626 C CA . LYS A 1 202 ? 1.754 -21.352 28.020 1.00 30.09 202 LYS A CA 1
ATOM 1627 C C . LYS A 1 202 ? 1.942 -20.042 27.246 1.00 30.09 202 LYS A C 1
ATOM 1629 O O . LYS A 1 202 ? 3.044 -19.508 27.166 1.00 30.09 202 LYS A O 1
ATOM 1634 N N . LYS A 1 203 ? 0.844 -19.507 26.707 1.00 30.42 203 LYS A N 1
ATOM 1635 C CA . LYS A 1 203 ? 0.802 -18.160 26.133 1.00 30.42 203 LYS A CA 1
ATOM 1636 C C . LYS A 1 203 ? 0.964 -17.133 27.253 1.00 30.42 203 LYS A C 1
ATOM 1638 O O . LYS A 1 203 ? 0.211 -17.147 28.225 1.00 30.42 203 LYS A O 1
ATOM 1643 N N . SER A 1 204 ? 1.934 -16.242 27.080 1.00 29.25 204 SER A N 1
ATOM 1644 C CA . SER A 1 204 ? 2.089 -15.018 27.866 1.00 29.25 204 SER A CA 1
ATOM 1645 C C . SER A 1 204 ? 0.787 -14.203 27.833 1.00 29.25 204 SER A C 1
ATOM 1647 O O . SER A 1 204 ? 0.234 -13.941 26.761 1.00 29.25 204 SER A O 1
ATOM 1649 N N . LYS A 1 205 ? 0.269 -13.860 29.020 1.00 31.19 205 LYS A N 1
ATOM 1650 C CA . LYS A 1 205 ? -0.904 -13.004 29.228 1.00 31.19 205 LYS A CA 1
ATOM 1651 C C . LYS A 1 205 ? -0.595 -11.592 28.713 1.00 31.19 205 LYS A C 1
ATOM 1653 O O . LYS A 1 205 ? 0.205 -10.883 29.310 1.00 31.19 205 LYS A O 1
ATOM 1658 N N . THR A 1 206 ? -1.302 -11.133 27.685 1.00 35.50 206 THR A N 1
ATOM 1659 C CA . THR A 1 206 ? -1.544 -9.691 27.491 1.00 35.50 206 THR A CA 1
ATOM 1660 C C . THR A 1 206 ? -2.310 -9.178 28.712 1.00 35.50 206 THR A C 1
ATOM 1662 O O . THR A 1 206 ? -3.495 -9.487 28.862 1.00 35.50 206 THR A O 1
ATOM 1665 N N . MET A 1 207 ? -1.627 -8.468 29.612 1.00 35.34 207 MET A N 1
ATOM 1666 C CA . MET A 1 207 ? -2.241 -7.826 30.772 1.00 35.34 207 MET A CA 1
ATOM 1667 C C . MET A 1 207 ? -3.119 -6.655 30.322 1.00 35.34 207 MET A C 1
ATOM 1669 O O . MET A 1 207 ? -2.629 -5.668 29.791 1.00 35.34 207 MET A O 1
ATOM 1673 N N . ILE A 1 208 ? -4.419 -6.766 30.582 1.00 47.78 208 ILE A N 1
ATOM 1674 C CA . ILE A 1 208 ? -5.245 -5.628 30.999 1.00 47.78 208 ILE A CA 1
ATOM 1675 C C . ILE A 1 208 ? -5.887 -6.077 32.316 1.00 47.78 208 ILE A C 1
ATOM 1677 O O . ILE A 1 208 ? -7.075 -6.378 32.385 1.00 47.78 208 ILE A O 1
ATOM 1681 N N . GLU A 1 209 ? -5.059 -6.286 33.338 1.00 41.62 209 GLU A N 1
ATOM 1682 C CA . GLU A 1 209 ? -5.517 -6.545 34.707 1.00 41.62 209 GLU A CA 1
ATOM 1683 C C . GLU A 1 209 ? -5.468 -5.203 35.450 1.00 41.62 209 GLU A C 1
ATOM 1685 O O . GLU A 1 209 ? -4.500 -4.893 36.130 1.00 41.62 209 GLU A O 1
ATOM 1690 N N . GLY A 1 210 ? -6.480 -4.356 35.250 1.00 53.69 210 GLY A N 1
ATOM 1691 C CA . GLY A 1 210 ? -6.565 -3.052 35.907 1.00 53.69 210 GLY A CA 1
ATOM 1692 C C . GLY A 1 210 ? -7.998 -2.535 35.953 1.00 53.69 210 GLY A C 1
ATOM 1693 O O . GLY A 1 210 ? -8.737 -2.664 34.978 1.00 53.69 210 GLY A O 1
ATOM 1694 N N . ALA A 1 211 ? -8.397 -1.998 37.105 1.00 57.47 211 ALA A N 1
ATOM 1695 C CA . ALA A 1 211 ? -9.620 -1.219 37.247 1.00 57.47 211 ALA A CA 1
ATOM 1696 C C . ALA A 1 211 ? -9.303 0.234 36.872 1.00 57.47 211 ALA A C 1
ATOM 1698 O O . ALA A 1 211 ? -8.355 0.792 37.418 1.00 57.47 211 ALA A O 1
ATOM 1699 N N . PHE A 1 212 ? -10.075 0.829 35.970 1.00 66.12 212 PHE A N 1
ATOM 1700 C CA . PHE A 1 212 ? -9.968 2.248 35.614 1.00 66.12 212 PHE A CA 1
ATOM 1701 C C . PHE A 1 212 ? -10.916 3.067 36.494 1.00 66.12 212 PHE A C 1
ATOM 1703 O O . PHE A 1 212 ? -11.957 2.540 36.882 1.00 66.12 212 PHE A O 1
ATOM 1710 N N . THR A 1 213 ? -10.606 4.322 36.811 1.00 57.12 213 THR A N 1
ATOM 1711 C CA . THR A 1 213 ? -11.549 5.210 37.512 1.00 57.12 213 THR A CA 1
ATOM 1712 C C . THR A 1 213 ? -12.225 6.120 36.489 1.00 57.12 213 THR A C 1
ATOM 1714 O O . THR A 1 213 ? -11.578 6.624 35.575 1.00 57.12 213 THR A O 1
ATOM 1717 N N . GLU A 1 214 ? -13.535 6.321 36.599 1.00 50.91 214 GLU A N 1
ATOM 1718 C CA . GLU A 1 214 ? -14.255 7.264 35.737 1.00 50.91 214 GLU A CA 1
ATOM 1719 C C . GLU A 1 214 ? -13.702 8.691 35.925 1.00 50.91 214 GLU A C 1
ATOM 1721 O O . GLU A 1 214 ? -13.701 9.209 37.038 1.00 50.91 214 GLU A O 1
ATOM 1726 N N . GLY A 1 215 ? -13.202 9.305 34.845 1.00 50.41 215 GLY A N 1
ATOM 1727 C CA . GLY A 1 215 ? -12.585 10.638 34.871 1.00 50.41 215 GLY A CA 1
ATOM 1728 C C . GLY A 1 215 ? -11.078 10.671 35.162 1.00 50.41 215 GLY A C 1
ATOM 1729 O O . GLY A 1 215 ? -10.485 11.739 35.043 1.00 50.41 215 GLY A O 1
ATOM 1730 N N . GLU A 1 216 ? -10.439 9.536 35.476 1.00 45.25 216 GLU A N 1
ATOM 1731 C CA . GLU A 1 216 ? -8.983 9.458 35.669 1.00 45.25 216 GLU A CA 1
ATOM 1732 C C . GLU A 1 216 ? -8.342 8.477 34.678 1.00 45.25 216 GLU A C 1
ATOM 1734 O O . GLU A 1 216 ? -8.604 7.271 34.689 1.00 45.25 216 GLU A O 1
ATOM 1739 N N . GLY A 1 217 ? -7.464 9.016 33.832 1.00 54.66 217 GLY A N 1
ATOM 1740 C CA . GLY A 1 217 ? -6.704 8.289 32.820 1.00 54.66 217 GLY A CA 1
ATOM 1741 C C . GLY A 1 217 ? -6.780 9.005 31.478 1.00 54.66 217 GLY A C 1
ATOM 1742 O O . GLY A 1 217 ? -7.787 8.906 30.784 1.00 54.66 217 GLY A O 1
ATOM 1743 N N . GLU A 1 218 ? -5.706 9.701 31.093 1.00 59.97 218 GLU A N 1
ATOM 1744 C CA . GLU A 1 218 ? -5.615 10.447 29.821 1.00 59.97 218 GLU A CA 1
ATOM 1745 C C . GLU A 1 218 ? -5.844 9.565 28.578 1.00 59.97 218 GLU A C 1
ATOM 1747 O O . GLU A 1 218 ? -6.106 10.069 27.493 1.00 59.97 218 GLU A O 1
ATOM 1752 N N . ASN A 1 219 ? -5.785 8.240 28.730 1.00 73.12 219 ASN A N 1
ATOM 1753 C CA . ASN A 1 219 ? -5.898 7.253 27.664 1.00 73.12 219 ASN A CA 1
ATOM 1754 C C . ASN A 1 219 ? -7.202 6.434 27.672 1.00 73.12 219 ASN A C 1
ATOM 1756 O O . ASN A 1 219 ? -7.282 5.481 26.895 1.00 73.12 219 ASN A O 1
ATOM 1760 N N . VAL A 1 220 ? -8.191 6.740 28.527 1.00 80.25 220 VAL A N 1
ATOM 1761 C CA . VAL A 1 220 ? -9.471 6.006 28.610 1.00 80.25 220 VAL A CA 1
ATOM 1762 C C . VAL A 1 220 ? -10.630 6.884 28.139 1.00 80.25 220 VAL A C 1
ATOM 1764 O O . VAL A 1 220 ? -10.895 7.943 28.696 1.00 80.25 220 VAL A O 1
ATOM 1767 N N . PHE A 1 221 ? -11.382 6.398 27.154 1.00 85.25 221 PHE A N 1
ATOM 1768 C CA . PHE A 1 221 ? -12.496 7.101 26.522 1.00 85.25 221 PHE A CA 1
ATOM 1769 C C . PHE A 1 221 ? -13.783 6.285 26.682 1.00 85.25 221 PHE A C 1
ATOM 1771 O O . PHE A 1 221 ? -14.017 5.360 25.899 1.00 85.25 221 PHE A O 1
ATOM 1778 N N . PRO A 1 222 ? -14.618 6.570 27.695 1.00 84.56 222 PRO A N 1
ATOM 1779 C CA . PRO A 1 222 ? -15.917 5.924 27.845 1.00 84.56 222 PRO A CA 1
ATOM 1780 C C . PRO A 1 222 ? -16.807 6.197 26.630 1.00 84.56 222 PRO A C 1
ATOM 1782 O O . PRO A 1 222 ? -16.903 7.334 26.174 1.00 84.56 222 PRO A O 1
ATOM 1785 N N . ILE A 1 223 ? -17.467 5.158 26.123 1.00 88.94 223 ILE A N 1
ATOM 1786 C CA . ILE A 1 223 ? -18.439 5.243 25.031 1.00 88.94 223 ILE A CA 1
ATOM 1787 C C . ILE A 1 223 ? -19.738 4.555 25.468 1.00 88.94 223 ILE A C 1
ATOM 1789 O O . ILE A 1 223 ? -19.735 3.426 25.970 1.00 88.94 223 ILE A O 1
ATOM 1793 N N . GLY A 1 224 ? -20.861 5.252 25.309 1.00 84.12 224 GLY A N 1
ATOM 1794 C CA . GLY A 1 224 ? -22.150 4.762 25.792 1.00 84.12 224 GLY A CA 1
ATOM 1795 C C . GLY A 1 224 ? -22.145 4.476 27.299 1.00 84.12 224 GLY A C 1
ATOM 1796 O O . GLY A 1 224 ? -21.523 5.187 28.086 1.00 84.12 224 GLY A O 1
ATOM 1797 N N . GLN A 1 225 ? -22.869 3.434 27.716 1.00 83.62 225 GLN A N 1
ATOM 1798 C CA . GLN A 1 225 ? -23.055 3.113 29.139 1.00 83.62 225 GLN A CA 1
ATOM 1799 C C . GLN A 1 225 ? -22.075 2.067 29.676 1.00 83.62 225 GLN A C 1
ATOM 1801 O O . GLN A 1 225 ? -21.832 2.020 30.882 1.00 83.62 225 GLN A O 1
ATOM 1806 N N . ASP A 1 226 ? -21.514 1.219 28.817 1.00 87.50 226 ASP A N 1
ATOM 1807 C CA . ASP A 1 226 ? -20.818 -0.003 29.230 1.00 87.50 226 ASP A CA 1
ATOM 1808 C C . ASP A 1 226 ? -19.585 -0.335 28.383 1.00 87.50 226 ASP A C 1
ATOM 1810 O O . ASP A 1 226 ? -19.061 -1.443 28.480 1.00 87.50 226 ASP A O 1
ATOM 1814 N N . LYS A 1 227 ? -19.098 0.596 27.558 1.00 91.81 227 LYS A N 1
ATOM 1815 C CA . LYS A 1 227 ? -17.940 0.386 26.684 1.00 91.81 227 LYS A CA 1
ATOM 1816 C C . LYS A 1 227 ? -16.912 1.505 26.829 1.00 91.81 227 LYS A C 1
ATOM 1818 O O . LYS A 1 227 ? -17.221 2.604 27.271 1.00 91.81 227 LYS A O 1
ATOM 1823 N N . PHE A 1 228 ? -15.670 1.236 26.453 1.00 89.50 228 PHE A N 1
ATOM 1824 C CA . PHE A 1 228 ? -14.637 2.261 26.341 1.00 89.50 228 PHE A CA 1
ATOM 1825 C C . PHE A 1 228 ? -13.670 1.960 25.199 1.00 89.50 228 PHE A C 1
ATOM 1827 O O . PHE A 1 228 ? -13.519 0.808 24.774 1.00 89.50 228 PHE A O 1
ATOM 1834 N N . VAL A 1 229 ? -12.961 3.001 24.770 1.00 90.44 229 VAL A N 1
ATOM 1835 C CA . VAL A 1 229 ? -11.701 2.904 24.036 1.00 90.44 229 VAL A CA 1
ATOM 1836 C C . VAL A 1 229 ? -10.547 3.160 25.007 1.00 90.44 229 VAL A C 1
ATOM 1838 O O . VAL A 1 229 ? -10.613 4.092 25.800 1.00 90.44 229 VAL A O 1
ATOM 1841 N N . VAL A 1 230 ? -9.499 2.337 24.981 1.00 86.69 230 VAL A N 1
ATOM 1842 C CA . VAL A 1 230 ? -8.277 2.570 25.772 1.00 86.69 230 VAL A CA 1
ATOM 1843 C C . VAL A 1 230 ? -7.027 2.239 24.974 1.00 86.69 230 VAL A C 1
ATOM 1845 O O . VAL A 1 230 ? -7.013 1.264 24.219 1.00 86.69 230 VAL A O 1
ATOM 1848 N N . LEU A 1 231 ? -5.965 3.015 25.168 1.00 84.38 231 LEU A N 1
ATOM 1849 C CA . LEU A 1 231 ? -4.653 2.736 24.590 1.00 84.38 231 LEU A CA 1
ATOM 1850 C C . LEU A 1 231 ? -3.752 2.014 25.592 1.00 84.38 231 LEU A C 1
ATOM 1852 O O . LEU A 1 231 ? -3.728 2.341 26.777 1.00 84.38 231 LEU A O 1
ATOM 1856 N N . SER A 1 232 ? -2.969 1.054 25.108 1.00 79.88 232 SER A N 1
ATOM 1857 C CA . SER A 1 232 ? -1.943 0.372 25.905 1.00 79.88 232 SER A CA 1
ATOM 1858 C C . SER A 1 232 ? -0.710 0.067 25.066 1.00 79.88 232 SER A C 1
ATOM 1860 O O . SER A 1 232 ? -0.838 -0.138 23.859 1.00 79.88 232 SER A O 1
ATOM 1862 N N . THR A 1 233 ? 0.433 -0.129 25.710 1.00 74.50 233 THR A N 1
ATOM 1863 C CA . THR A 1 233 ? 1.632 -0.700 25.089 1.00 74.50 233 THR A CA 1
ATOM 1864 C C . THR A 1 233 ? 1.764 -2.188 25.423 1.00 74.50 233 THR A C 1
ATOM 1866 O O . THR A 1 233 ? 1.430 -2.650 26.516 1.00 74.50 233 THR A O 1
ATOM 1869 N N . THR A 1 234 ? 2.215 -2.986 24.459 1.00 71.31 234 THR A N 1
ATOM 1870 C CA . THR A 1 234 ? 2.550 -4.399 24.695 1.00 71.31 234 THR A CA 1
ATOM 1871 C C . THR A 1 234 ? 3.936 -4.547 25.316 1.00 71.31 234 THR A C 1
ATOM 1873 O O . THR A 1 234 ? 4.742 -3.626 25.289 1.00 71.31 234 THR A O 1
ATOM 1876 N N . SER A 1 235 ? 4.284 -5.756 25.769 1.00 63.94 235 SER A N 1
ATOM 1877 C CA . SER A 1 235 ? 5.653 -6.080 26.205 1.00 63.94 235 SER A CA 1
ATOM 1878 C C . SER A 1 235 ? 6.713 -5.945 25.100 1.00 63.94 235 SER A C 1
ATOM 1880 O O . SER A 1 235 ? 7.900 -6.048 25.385 1.00 63.94 235 SER A O 1
ATOM 1882 N N . ARG A 1 236 ? 6.293 -5.798 23.836 1.00 62.94 236 ARG A N 1
ATOM 1883 C CA . ARG A 1 236 ? 7.156 -5.516 22.680 1.00 62.94 236 ARG A CA 1
ATOM 1884 C C . ARG A 1 236 ? 7.017 -4.065 22.215 1.00 62.94 236 ARG A C 1
ATOM 1886 O O . ARG A 1 236 ? 7.245 -3.795 21.046 1.00 62.94 236 ARG A O 1
ATOM 1893 N N . ASN A 1 237 ? 6.561 -3.164 23.085 1.00 67.56 237 ASN A N 1
ATOM 1894 C CA . ASN A 1 237 ? 6.425 -1.731 22.824 1.00 67.56 237 ASN A CA 1
ATOM 1895 C C . ASN A 1 237 ? 5.435 -1.318 21.720 1.00 67.56 237 ASN A C 1
ATOM 1897 O O . ASN A 1 237 ? 5.247 -0.135 21.480 1.00 67.56 237 ASN A O 1
ATOM 1901 N N . ASN A 1 238 ? 4.711 -2.257 21.107 1.00 73.44 238 ASN A N 1
ATOM 1902 C CA . ASN A 1 238 ? 3.648 -1.901 20.166 1.00 73.44 238 ASN A CA 1
ATOM 1903 C C . ASN A 1 238 ? 2.475 -1.238 20.893 1.00 73.44 238 ASN A C 1
ATOM 1905 O O . ASN A 1 238 ? 1.990 -1.787 21.891 1.00 73.44 238 ASN A O 1
ATOM 1909 N N . VAL A 1 239 ? 1.992 -0.120 20.356 1.00 81.94 239 VAL A N 1
ATOM 1910 C CA . VAL A 1 239 ? 0.768 0.551 20.803 1.00 81.94 239 VAL A CA 1
ATOM 1911 C C . VAL A 1 239 ? -0.446 -0.197 20.264 1.00 81.94 239 VAL A C 1
ATOM 1913 O O . VAL A 1 239 ? -0.477 -0.592 19.106 1.00 81.94 239 VAL A O 1
ATOM 1916 N N . ILE A 1 240 ? -1.452 -0.415 21.107 1.00 85.69 240 ILE A N 1
ATOM 1917 C CA . ILE A 1 240 ? -2.705 -1.078 20.739 1.00 85.69 240 ILE A CA 1
ATOM 1918 C C . ILE A 1 240 ? -3.876 -0.256 21.259 1.00 85.69 240 ILE A C 1
ATOM 1920 O O . ILE A 1 240 ? -3.894 0.132 22.430 1.00 85.69 240 ILE A O 1
ATOM 1924 N N . VAL A 1 241 ? -4.888 -0.082 20.409 1.00 89.69 241 VAL A N 1
ATOM 1925 C CA . VAL A 1 241 ? -6.179 0.499 20.775 1.00 89.69 241 VAL A CA 1
ATOM 1926 C C . VAL A 1 241 ? -7.163 -0.626 21.095 1.00 89.69 241 VAL A C 1
ATOM 1928 O O . VAL A 1 241 ? -7.399 -1.528 20.289 1.00 89.69 241 VAL A O 1
ATOM 1931 N N . HIS A 1 242 ? -7.745 -0.609 22.289 1.00 89.38 242 HIS A N 1
ATOM 1932 C CA . HIS A 1 242 ? -8.742 -1.585 22.727 1.00 89.38 242 HIS A CA 1
ATOM 1933 C C . HIS A 1 242 ? -10.114 -0.941 22.742 1.00 89.38 242 HIS A C 1
ATOM 1935 O O . HIS A 1 242 ? -10.314 0.042 23.442 1.00 89.38 242 HIS A O 1
ATOM 1941 N N . LEU A 1 243 ? -11.067 -1.556 22.054 1.00 92.81 243 LEU A N 1
ATOM 1942 C CA . LEU A 1 243 ? -12.484 -1.220 22.124 1.00 92.81 243 LEU A CA 1
ATOM 1943 C C . LEU A 1 243 ? -13.185 -2.339 22.897 1.00 92.81 243 LEU A C 1
ATOM 1945 O O . LEU A 1 243 ? -13.279 -3.465 22.400 1.00 92.81 243 LEU A O 1
ATOM 1949 N N . ARG A 1 244 ? -13.602 -2.081 24.140 1.00 90.19 244 ARG A N 1
ATOM 1950 C CA . ARG A 1 244 ? -14.035 -3.134 25.078 1.00 90.19 244 ARG A CA 1
ATOM 1951 C C . ARG A 1 244 ? -15.269 -2.759 25.870 1.00 90.19 244 ARG A C 1
ATOM 1953 O O . ARG A 1 244 ? -15.465 -1.603 26.216 1.00 90.19 244 ARG A O 1
ATOM 1960 N N . GLN A 1 245 ? -16.047 -3.779 26.221 1.00 90.31 245 GLN A N 1
ATOM 1961 C CA . GLN A 1 245 ? -17.098 -3.656 27.223 1.00 90.31 245 GLN A CA 1
ATOM 1962 C C . GLN A 1 245 ? -16.483 -3.726 28.626 1.00 90.31 245 GLN A C 1
ATOM 1964 O O . GLN A 1 245 ? -15.514 -4.466 28.845 1.00 90.31 245 GLN A O 1
ATOM 1969 N N . TYR A 1 246 ? -17.068 -3.021 29.584 1.00 86.06 246 TYR A N 1
ATOM 1970 C CA . TYR A 1 246 ? -16.643 -2.985 30.974 1.00 86.06 246 TYR A CA 1
ATOM 1971 C C . TYR A 1 246 ? -17.790 -3.295 31.942 1.00 86.06 246 TYR A C 1
ATOM 1973 O O . TYR A 1 246 ? -18.967 -3.216 31.602 1.00 86.06 246 TYR A O 1
ATOM 1981 N N . LYS A 1 247 ? -17.436 -3.644 33.181 1.00 82.88 247 LYS A N 1
ATOM 1982 C CA . LYS A 1 247 ? -18.361 -3.716 34.317 1.00 82.88 247 LYS A CA 1
ATOM 1983 C C . LYS A 1 247 ? -18.067 -2.589 35.293 1.00 82.88 247 LYS A C 1
ATOM 1985 O O . LYS A 1 247 ? -16.914 -2.389 35.672 1.00 82.88 247 LYS A O 1
ATOM 1990 N N . ARG A 1 248 ? -19.107 -1.861 35.690 1.00 76.25 248 ARG A N 1
ATOM 1991 C CA . ARG A 1 248 ? -19.016 -0.758 36.649 1.00 76.25 248 ARG A CA 1
ATOM 1992 C C . ARG A 1 248 ? -19.196 -1.281 38.073 1.00 76.25 248 ARG A C 1
ATOM 1994 O O . ARG A 1 248 ? -20.162 -1.986 38.351 1.00 76.25 248 ARG A O 1
ATOM 2001 N N . HIS A 1 249 ? -18.295 -0.897 38.969 1.00 76.25 249 HIS A N 1
ATOM 2002 C CA . HIS A 1 249 ? -18.389 -1.142 40.406 1.00 76.25 249 HIS A CA 1
ATOM 2003 C C . HIS A 1 249 ? -18.047 0.157 41.152 1.00 76.25 249 HIS A C 1
ATOM 2005 O O . HIS A 1 249 ? -16.882 0.449 41.426 1.00 76.25 249 HIS A O 1
ATOM 2011 N N . GLY A 1 250 ? -19.070 0.966 41.443 1.00 76.69 250 GLY A N 1
ATOM 2012 C CA . GLY A 1 250 ? -18.886 2.334 41.936 1.00 76.69 250 GLY A CA 1
ATOM 2013 C C . GLY A 1 250 ? -18.233 3.217 40.869 1.00 76.69 250 GLY A C 1
ATOM 2014 O O . GLY A 1 250 ? -18.684 3.226 39.727 1.00 76.69 250 GLY A O 1
ATOM 2015 N N . VAL A 1 251 ? -17.149 3.905 41.234 1.00 70.06 251 VAL A N 1
ATOM 2016 C CA . VAL A 1 251 ? -16.331 4.725 40.316 1.00 70.06 251 VAL A CA 1
ATOM 2017 C C . VAL A 1 251 ? -15.343 3.905 39.476 1.00 70.06 251 VAL A C 1
ATOM 2019 O O . VAL A 1 251 ? -14.689 4.452 38.594 1.00 70.06 251 VAL A O 1
ATOM 2022 N N . LYS A 1 252 ? -15.212 2.597 39.745 1.00 71.62 252 LYS A N 1
ATOM 2023 C CA . LYS A 1 252 ? -14.251 1.719 39.068 1.00 71.62 252 LYS A CA 1
ATOM 2024 C C . LYS A 1 252 ? -14.878 0.974 37.889 1.00 71.62 252 LYS A C 1
ATOM 2026 O O . LYS A 1 252 ? -15.959 0.395 38.008 1.00 71.62 252 LYS A O 1
ATOM 2031 N N . LEU A 1 253 ? -14.159 0.926 36.773 1.00 73.31 253 LEU A N 1
ATOM 2032 C CA . LEU A 1 253 ? -14.525 0.280 35.517 1.00 73.31 253 LEU A CA 1
ATOM 2033 C C . LEU A 1 253 ? -13.582 -0.899 35.258 1.00 73.31 253 LEU A C 1
ATOM 2035 O O . LEU A 1 253 ? -12.365 -0.738 35.205 1.00 73.31 253 LEU A O 1
ATOM 2039 N N . TYR A 1 254 ? -14.141 -2.094 35.082 1.00 76.62 254 TYR A N 1
ATOM 2040 C CA . TYR A 1 254 ? -13.373 -3.325 34.903 1.00 76.62 254 TYR A CA 1
ATOM 2041 C C . TYR A 1 254 ? -13.553 -3.876 33.484 1.00 76.62 254 TYR A C 1
ATOM 2043 O O . TYR A 1 254 ? -14.683 -4.212 33.122 1.00 76.62 254 TYR A O 1
ATOM 2051 N N . PRO A 1 255 ? -12.484 -4.017 32.677 1.00 78.75 255 PRO A N 1
ATOM 2052 C CA . PRO A 1 255 ? -12.574 -4.568 31.329 1.00 78.75 255 PRO A CA 1
ATOM 2053 C C . PRO A 1 255 ? -13.120 -5.992 31.337 1.00 78.75 255 PRO A C 1
ATOM 2055 O O . PRO A 1 255 ? -12.697 -6.848 32.116 1.00 78.75 255 PRO A O 1
ATOM 2058 N N . THR A 1 256 ? -14.010 -6.281 30.397 1.00 82.88 256 THR A N 1
ATOM 2059 C CA . THR A 1 256 ? -14.458 -7.644 30.123 1.00 82.88 256 THR A CA 1
ATOM 2060 C C . THR A 1 256 ? -13.641 -8.282 28.993 1.00 82.88 256 THR A C 1
ATOM 2062 O O . THR A 1 256 ? -12.816 -7.652 28.319 1.00 82.88 256 THR A O 1
ATOM 2065 N N . LYS A 1 257 ? -13.885 -9.577 28.757 1.00 80.81 257 LYS A N 1
ATOM 2066 C CA . LYS A 1 257 ? -13.323 -10.291 27.603 1.00 80.81 257 LYS A CA 1
ATOM 2067 C C . LYS A 1 257 ? -13.961 -9.856 26.275 1.00 80.81 257 LYS A C 1
ATOM 2069 O O . LYS A 1 257 ? -13.330 -10.075 25.242 1.00 80.81 257 LYS A O 1
ATOM 2074 N N . THR A 1 258 ? -15.144 -9.240 26.315 1.00 87.62 258 THR A N 1
ATOM 2075 C CA . THR A 1 258 ? -15.891 -8.745 25.153 1.00 87.62 258 THR A CA 1
ATOM 2076 C C . THR A 1 258 ? -15.261 -7.456 24.641 1.00 87.62 258 THR A C 1
ATOM 2078 O O . THR A 1 258 ? -15.084 -6.496 25.393 1.00 87.62 258 THR A O 1
ATOM 2081 N N . GLY A 1 259 ? -14.884 -7.437 23.366 1.00 90.50 259 GLY A N 1
ATOM 2082 C CA . GLY A 1 259 ? -14.108 -6.342 22.801 1.00 90.50 259 GLY A CA 1
ATOM 2083 C C . GLY A 1 259 ? -13.135 -6.775 21.724 1.00 90.50 259 GLY A C 1
ATOM 2084 O O . GLY A 1 259 ? -12.740 -7.936 21.656 1.00 90.50 259 GLY A O 1
ATOM 2085 N N . VAL A 1 260 ? -12.684 -5.817 20.929 1.00 92.12 260 VAL A N 1
ATOM 2086 C CA . VAL A 1 260 ? -11.684 -6.009 19.879 1.00 92.12 260 VAL A CA 1
ATOM 2087 C C . VAL A 1 260 ? -10.452 -5.154 20.152 1.00 92.12 260 VAL A C 1
ATOM 2089 O O . VAL A 1 260 ? -10.477 -4.199 20.926 1.00 92.12 260 VAL A O 1
ATOM 2092 N N . THR A 1 261 ? -9.347 -5.534 19.524 1.00 89.62 261 THR A N 1
ATOM 2093 C CA . THR A 1 261 ? -8.104 -4.765 19.530 1.00 89.62 261 THR A CA 1
ATOM 2094 C C . THR A 1 261 ? -7.803 -4.317 18.115 1.00 89.62 261 THR A C 1
ATOM 2096 O O . THR A 1 261 ? -7.897 -5.128 17.191 1.00 89.62 261 THR A O 1
ATOM 2099 N N . LEU A 1 262 ? -7.410 -3.066 17.945 1.00 89.38 262 LEU A N 1
ATOM 2100 C CA . LEU A 1 262 ? -7.016 -2.473 16.677 1.00 89.38 262 LEU A CA 1
ATOM 2101 C C . LEU A 1 262 ? -5.590 -1.942 16.807 1.00 89.38 262 LEU A C 1
ATOM 2103 O O . LEU A 1 262 ? -5.181 -1.518 17.890 1.00 89.38 262 LEU A O 1
ATOM 2107 N N . GLN A 1 263 ? -4.842 -1.997 15.709 1.00 86.50 263 GLN A N 1
ATOM 2108 C CA . GLN A 1 263 ? -3.648 -1.168 15.604 1.00 86.50 263 GLN A CA 1
ATOM 2109 C C . GLN A 1 263 ? -4.078 0.299 15.410 1.00 86.50 263 GLN A C 1
ATOM 2111 O O . GLN A 1 263 ? -5.168 0.518 14.859 1.00 86.50 263 GLN A O 1
ATOM 2116 N N . PRO A 1 264 ? -3.300 1.289 15.882 1.00 85.12 264 PRO A N 1
ATOM 2117 C CA . PRO A 1 264 ? -3.649 2.706 15.772 1.00 85.12 264 PRO A CA 1
ATOM 2118 C C . PRO A 1 264 ? -4.035 3.149 14.357 1.00 85.12 264 PRO A C 1
ATOM 2120 O O . PRO A 1 264 ? -5.032 3.839 14.185 1.00 85.12 264 PRO A O 1
ATOM 2123 N N . GLU A 1 265 ? -3.318 2.687 13.337 1.00 80.31 265 GLU A N 1
ATOM 2124 C CA . GLU A 1 265 ? -3.565 3.000 11.932 1.00 80.31 265 GLU A CA 1
ATOM 2125 C C . GLU A 1 265 ? -4.881 2.407 11.408 1.00 80.31 265 GLU A C 1
ATOM 2127 O O . GLU A 1 265 ? -5.557 3.019 10.582 1.00 80.31 265 GLU A O 1
ATOM 2132 N N . TRP A 1 266 ? -5.301 1.241 11.911 1.00 86.19 266 TRP A N 1
ATOM 2133 C CA . TRP A 1 266 ? -6.622 0.688 11.584 1.00 86.19 266 TRP A CA 1
ATOM 2134 C C . TRP A 1 266 ? -7.718 1.473 12.294 1.00 86.19 266 TRP A C 1
ATOM 2136 O O . TRP A 1 266 ? -8.768 1.719 11.713 1.00 86.19 266 TRP A O 1
ATOM 2146 N N . PHE A 1 267 ? -7.479 1.865 13.546 1.00 88.62 267 PHE A N 1
ATOM 2147 C CA . PHE A 1 267 ? -8.426 2.659 14.318 1.00 88.62 267 PHE A CA 1
ATOM 2148 C C . PHE A 1 267 ? -8.660 4.034 13.678 1.00 88.62 267 PHE A C 1
ATOM 2150 O O . PHE A 1 267 ? -9.815 4.395 13.454 1.00 88.62 267 PHE A O 1
ATOM 2157 N N . ASP A 1 268 ? -7.583 4.742 13.319 1.00 83.00 268 ASP A N 1
ATOM 2158 C CA . ASP A 1 268 ? -7.633 6.036 12.626 1.00 83.00 268 ASP A CA 1
ATOM 2159 C C . ASP A 1 268 ? -8.463 5.942 11.340 1.00 83.00 268 ASP A C 1
ATOM 2161 O O . ASP A 1 268 ? -9.364 6.746 11.125 1.00 83.00 268 ASP A O 1
ATOM 2165 N N . ARG A 1 269 ? -8.249 4.899 10.528 1.00 82.00 269 ARG A N 1
ATOM 2166 C CA . ARG A 1 269 ? -8.951 4.730 9.247 1.00 82.00 269 ARG A CA 1
ATOM 2167 C C . ARG A 1 269 ? -10.403 4.274 9.381 1.00 82.00 269 ARG A C 1
ATOM 2169 O O . ARG A 1 269 ? -11.246 4.741 8.621 1.00 82.00 269 ARG A O 1
ATOM 2176 N N . VAL A 1 270 ? -10.709 3.377 10.322 1.00 87.00 270 VAL A N 1
ATOM 2177 C CA . VAL A 1 270 ? -12.085 2.894 10.548 1.00 87.00 270 VAL A CA 1
ATOM 2178 C C . VAL A 1 270 ? -12.978 4.030 11.025 1.00 87.00 270 VAL A C 1
ATOM 2180 O O . VAL A 1 270 ? -14.075 4.200 10.505 1.00 87.00 270 VAL A O 1
ATOM 2183 N N . PHE A 1 271 ? -12.502 4.823 11.983 1.00 90.00 271 PHE A N 1
ATOM 2184 C CA . PHE A 1 271 ? -13.283 5.892 12.605 1.00 90.00 271 PHE A CA 1
ATOM 2185 C C . PHE A 1 271 ? -12.987 7.277 12.013 1.00 90.00 271 PHE A C 1
ATOM 2187 O O . PHE A 1 271 ? -13.390 8.283 12.588 1.00 90.00 271 PHE A O 1
ATOM 2194 N N . ALA A 1 272 ? -12.337 7.334 10.842 1.00 80.44 272 ALA A N 1
ATOM 2195 C CA . ALA A 1 272 ? -12.039 8.567 10.103 1.00 80.44 272 ALA A CA 1
ATOM 2196 C C . ALA A 1 272 ? -13.287 9.379 9.726 1.00 80.44 272 ALA A C 1
ATOM 2198 O O . ALA A 1 272 ? -13.181 10.548 9.361 1.00 80.44 272 ALA A O 1
ATOM 2199 N N . ARG A 1 273 ? -14.460 8.742 9.746 1.00 81.88 273 ARG A N 1
ATOM 2200 C CA . ARG A 1 273 ? -15.747 9.323 9.372 1.00 81.88 273 ARG A CA 1
ATOM 2201 C C . ARG A 1 273 ? -16.811 8.937 10.391 1.00 81.88 273 ARG A C 1
ATOM 2203 O O . ARG A 1 273 ? -16.644 7.981 11.155 1.00 81.88 273 ARG A O 1
ATOM 2210 N N . THR A 1 274 ? -17.917 9.671 10.343 1.00 88.31 274 THR A N 1
ATOM 2211 C CA . THR A 1 274 ? -19.157 9.302 11.025 1.00 88.31 274 THR A CA 1
ATOM 2212 C C . THR A 1 274 ? -19.625 7.905 10.613 1.00 88.31 274 THR A C 1
ATOM 2214 O O . THR A 1 274 ? -19.167 7.332 9.619 1.00 88.31 274 THR A O 1
ATOM 2217 N N . ALA A 1 275 ? -20.523 7.344 11.416 1.00 91.88 275 ALA A N 1
ATOM 2218 C CA . ALA A 1 275 ? -21.089 6.024 11.233 1.00 91.88 275 ALA A CA 1
ATOM 2219 C C . ALA A 1 275 ? -21.598 5.847 9.794 1.00 91.88 275 ALA A C 1
ATOM 2221 O O . ALA A 1 275 ? -22.396 6.675 9.337 1.00 91.88 275 ALA A O 1
ATOM 2222 N N . PRO A 1 276 ? -21.188 4.771 9.094 1.00 91.44 276 PRO A N 1
ATOM 2223 C CA . PRO A 1 276 ? -21.676 4.487 7.754 1.00 91.44 276 PRO A CA 1
ATOM 2224 C C . PRO A 1 276 ? -23.202 4.450 7.714 1.00 91.44 276 PRO A C 1
ATOM 2226 O O . PRO A 1 276 ? -23.829 3.778 8.526 1.00 91.44 276 PRO A O 1
ATOM 2229 N N . ARG A 1 277 ? -23.808 5.140 6.754 1.00 92.94 277 ARG A N 1
ATOM 2230 C CA . ARG A 1 277 ? -25.257 5.147 6.503 1.00 92.94 277 ARG A CA 1
ATOM 2231 C C . ARG A 1 277 ? -25.630 4.363 5.249 1.00 92.94 277 ARG A C 1
ATOM 2233 O O . ARG A 1 277 ? -26.805 4.094 5.013 1.00 92.94 277 ARG A O 1
ATOM 2240 N N . THR A 1 278 ? -24.631 3.983 4.454 1.00 89.88 278 THR A N 1
ATOM 2241 C CA . THR A 1 278 ? -24.797 3.255 3.195 1.00 89.88 278 THR A CA 1
ATOM 2242 C C . THR A 1 278 ? -23.831 2.067 3.092 1.00 89.88 278 THR A C 1
ATOM 2244 O O . THR A 1 278 ? -22.772 2.071 3.731 1.00 89.88 278 THR A O 1
ATOM 2247 N N . PRO A 1 279 ? -24.136 1.041 2.269 1.00 88.00 279 PRO A N 1
ATOM 2248 C CA . PRO A 1 279 ? -23.208 -0.064 2.015 1.00 88.00 279 PRO A CA 1
ATOM 2249 C C . PRO A 1 279 ? -21.853 0.409 1.477 1.00 88.00 279 PRO A C 1
ATOM 2251 O O . PRO A 1 279 ? -20.823 -0.105 1.894 1.00 88.00 279 PRO A O 1
ATOM 2254 N N . THR A 1 280 ? -21.844 1.433 0.620 1.00 81.56 280 THR A N 1
ATOM 2255 C CA . THR A 1 280 ? -20.621 2.026 0.063 1.00 81.56 280 THR A CA 1
ATOM 2256 C C . THR A 1 280 ? -19.740 2.648 1.146 1.00 81.56 280 THR A C 1
ATOM 2258 O O . THR A 1 280 ? -18.525 2.460 1.147 1.00 81.56 280 THR A O 1
ATOM 2261 N N . GLU A 1 281 ? -20.335 3.369 2.099 1.00 83.19 281 GLU A N 1
ATOM 2262 C CA . GLU A 1 281 ? -19.597 3.921 3.241 1.00 83.19 281 GLU A CA 1
ATOM 2263 C C . GLU A 1 281 ? -19.058 2.816 4.157 1.00 83.19 281 GLU A C 1
ATOM 2265 O O . GLU A 1 281 ? -17.940 2.919 4.663 1.00 83.19 281 GLU A O 1
ATOM 2270 N N . LEU A 1 282 ? -19.819 1.732 4.335 1.00 84.88 282 LEU A N 1
ATOM 2271 C CA . LEU A 1 282 ? -19.381 0.579 5.117 1.00 84.88 282 LEU A CA 1
ATOM 2272 C C . LEU A 1 282 ? -18.215 -0.146 4.437 1.00 84.88 282 LEU A C 1
ATOM 2274 O O . LEU A 1 282 ? -17.252 -0.511 5.108 1.00 84.88 282 LEU A O 1
ATOM 2278 N N . GLU A 1 283 ? -18.277 -0.333 3.118 1.00 81.12 283 GLU A N 1
ATOM 2279 C CA . GLU A 1 283 ? -17.181 -0.888 2.321 1.00 81.12 283 GLU A CA 1
ATOM 2280 C C . GLU A 1 283 ? -15.930 -0.014 2.413 1.00 81.12 283 GLU A C 1
ATOM 2282 O O . GLU A 1 283 ? -14.836 -0.545 2.593 1.00 81.12 283 GLU A O 1
ATOM 2287 N N . ALA A 1 284 ? -16.078 1.313 2.373 1.00 72.19 284 ALA A N 1
ATOM 2288 C CA . ALA A 1 284 ? -14.963 2.235 2.560 1.00 72.19 284 ALA A CA 1
ATOM 2289 C C . ALA A 1 284 ? -14.310 2.069 3.944 1.00 72.19 284 ALA A C 1
ATOM 2291 O O . ALA A 1 284 ? -13.088 1.986 4.027 1.00 72.19 284 ALA A O 1
ATOM 2292 N N . ALA A 1 285 ? -15.099 1.944 5.017 1.00 75.00 285 ALA A N 1
ATOM 2293 C CA . ALA A 1 285 ? -14.572 1.673 6.358 1.00 75.00 285 ALA A CA 1
ATOM 2294 C C . ALA A 1 285 ? -13.903 0.284 6.462 1.00 75.00 285 ALA A C 1
ATOM 2296 O O . ALA A 1 285 ? -12.895 0.120 7.149 1.00 75.00 285 ALA A O 1
ATOM 2297 N N . HIS A 1 286 ? -14.439 -0.722 5.762 1.00 77.25 286 HIS A N 1
ATOM 2298 C CA . HIS A 1 286 ? -13.927 -2.096 5.762 1.00 77.25 286 HIS A CA 1
ATOM 2299 C C . HIS A 1 286 ? -12.672 -2.281 4.892 1.00 77.25 286 HIS A C 1
ATOM 2301 O O . HIS A 1 286 ? -11.876 -3.183 5.136 1.00 77.25 286 HIS A O 1
ATOM 2307 N N . PHE A 1 287 ? -12.474 -1.443 3.877 1.00 70.44 287 PHE A N 1
ATOM 2308 C CA . PHE A 1 287 ? -11.337 -1.535 2.959 1.00 70.44 287 PHE A CA 1
ATOM 2309 C C . PHE A 1 287 ? -9.986 -1.363 3.670 1.00 70.44 287 PHE A C 1
ATOM 2311 O O . PHE A 1 287 ? -8.982 -1.948 3.271 1.00 70.44 287 PHE A O 1
ATOM 2318 N N . PHE A 1 288 ? -9.958 -0.570 4.740 1.00 63.03 288 PHE A N 1
ATOM 2319 C CA . PHE A 1 288 ? -8.726 -0.192 5.430 1.00 63.03 288 PHE A CA 1
ATOM 2320 C C . PHE A 1 288 ? -8.309 -1.130 6.564 1.00 63.03 288 PHE A C 1
ATOM 2322 O O . PHE A 1 288 ? -7.290 -0.887 7.213 1.00 63.03 288 PHE A O 1
ATOM 2329 N N . VAL A 1 289 ? -9.077 -2.188 6.814 1.00 72.44 289 VAL A N 1
ATOM 2330 C CA . VAL A 1 289 ? -8.800 -3.167 7.866 1.00 72.44 289 VAL A CA 1
ATOM 2331 C C . VAL A 1 289 ? -8.343 -4.495 7.261 1.00 72.44 289 VAL A C 1
ATOM 2333 O O . VAL A 1 289 ? -8.748 -4.854 6.156 1.00 72.44 289 VAL A O 1
ATOM 2336 N N . PRO A 1 290 ? -7.488 -5.264 7.954 1.00 75.75 290 PRO A N 1
ATOM 2337 C CA . PRO A 1 290 ? -7.005 -6.536 7.426 1.00 75.75 290 PRO A CA 1
ATOM 2338 C C . PRO A 1 290 ? -8.140 -7.560 7.321 1.00 75.75 290 PRO A C 1
ATOM 2340 O O . PRO A 1 290 ? -9.090 -7.526 8.094 1.00 75.75 290 PRO A O 1
ATOM 2343 N N . ALA A 1 291 ? -7.986 -8.574 6.463 1.00 77.00 291 ALA A N 1
ATOM 2344 C CA . ALA A 1 291 ? -9.031 -9.569 6.162 1.00 77.00 291 ALA A CA 1
ATOM 2345 C C . ALA A 1 291 ? -9.622 -10.333 7.374 1.00 77.00 291 ALA A C 1
ATOM 2347 O O . ALA A 1 291 ? -10.696 -10.933 7.283 1.00 77.00 291 ALA A O 1
ATOM 2348 N N . HIS A 1 292 ? -8.913 -10.360 8.506 1.00 82.31 292 HIS A N 1
ATOM 2349 C CA . HIS A 1 292 ? -9.360 -10.996 9.752 1.00 82.31 292 HIS A CA 1
ATOM 2350 C C . HIS A 1 292 ? -10.144 -10.050 10.679 1.00 82.31 292 HIS A C 1
ATOM 2352 O O . HIS A 1 292 ? -10.604 -10.479 11.741 1.00 82.31 292 HIS A O 1
ATOM 2358 N N . PHE A 1 293 ? -10.299 -8.786 10.287 1.00 86.81 293 PHE A N 1
ATOM 2359 C CA . PHE A 1 293 ? -11.152 -7.800 10.926 1.00 86.81 293 PHE A CA 1
ATOM 2360 C C . PHE A 1 293 ? -12.379 -7.564 10.044 1.00 86.81 293 PHE A C 1
ATOM 2362 O O . PHE A 1 293 ? -12.252 -7.366 8.840 1.00 86.81 293 PHE A O 1
ATOM 2369 N N . LYS A 1 294 ? -13.576 -7.622 10.625 1.00 89.62 294 LYS A N 1
ATOM 2370 C CA . LYS A 1 294 ? -14.835 -7.470 9.898 1.00 89.62 294 LYS A CA 1
ATOM 2371 C C . LYS A 1 294 ? -15.743 -6.478 10.594 1.00 89.62 294 LYS A C 1
ATOM 2373 O O . LYS A 1 294 ? -15.899 -6.538 11.808 1.00 89.62 294 LYS A O 1
ATOM 2378 N N . ILE A 1 295 ? -16.381 -5.628 9.802 1.00 92.81 295 ILE A N 1
ATOM 2379 C CA . ILE A 1 295 ? -17.435 -4.711 10.233 1.00 92.81 295 ILE A CA 1
ATOM 2380 C C . ILE A 1 295 ? -18.728 -5.174 9.572 1.00 92.81 295 ILE A C 1
ATOM 2382 O O . ILE A 1 295 ? -18.770 -5.316 8.349 1.00 92.81 295 ILE A O 1
ATOM 2386 N N . ARG A 1 296 ? -19.754 -5.465 10.371 1.00 92.81 296 ARG A N 1
ATOM 2387 C CA . ARG A 1 296 ? -21.078 -5.887 9.896 1.00 92.81 296 ARG A CA 1
ATOM 2388 C C . ARG A 1 296 ? -22.153 -4.981 10.462 1.00 92.81 296 ARG A C 1
ATOM 2390 O O . ARG A 1 296 ? -22.049 -4.532 11.595 1.00 92.81 296 ARG A O 1
ATOM 2397 N N . THR A 1 297 ? -23.216 -4.777 9.705 1.00 94.94 297 THR A N 1
ATOM 2398 C CA . THR A 1 297 ? -24.434 -4.111 10.169 1.00 94.94 297 THR A CA 1
ATOM 2399 C C . THR A 1 297 ? -25.627 -4.683 9.410 1.00 94.94 297 THR A C 1
ATOM 2401 O O . THR A 1 297 ? -25.450 -5.255 8.333 1.00 94.94 297 THR A O 1
ATOM 2404 N N . GLN A 1 298 ? -26.821 -4.590 9.994 1.00 88.00 298 GLN A N 1
ATOM 2405 C CA . GLN A 1 298 ? -28.076 -4.966 9.335 1.00 88.00 298 GLN A CA 1
ATOM 2406 C C . GLN A 1 298 ? -28.888 -3.738 8.912 1.00 88.00 298 GLN A C 1
ATOM 2408 O O . GLN A 1 298 ? -29.598 -3.800 7.914 1.00 88.00 298 GLN A O 1
ATOM 2413 N N . ASP A 1 299 ? -28.779 -2.637 9.655 1.00 91.62 299 ASP A N 1
ATOM 2414 C CA . ASP A 1 299 ? -29.681 -1.487 9.569 1.00 91.62 299 ASP A CA 1
ATOM 2415 C C . ASP A 1 299 ? -28.971 -0.124 9.668 1.00 91.62 299 ASP A C 1
ATOM 2417 O O . ASP A 1 299 ? -29.639 0.903 9.715 1.00 91.62 299 ASP A O 1
ATOM 2421 N N . PHE A 1 300 ? -27.633 -0.097 9.719 1.00 93.62 300 PHE A N 1
ATOM 2422 C CA . PHE A 1 300 ? -26.817 1.114 9.901 1.00 93.62 300 PHE A CA 1
ATOM 2423 C C . PHE A 1 300 ? -27.087 1.895 11.200 1.00 93.62 300 PHE A C 1
ATOM 2425 O O . PHE A 1 300 ? -26.626 3.028 11.349 1.00 93.62 300 PHE A O 1
ATOM 2432 N N . THR A 1 301 ? -27.780 1.288 12.169 1.00 93.56 301 THR A N 1
ATOM 2433 C CA . THR A 1 301 ? -27.911 1.821 13.537 1.00 93.56 301 THR A CA 1
ATOM 2434 C C . THR A 1 301 ? -26.975 1.107 14.505 1.00 93.56 301 THR A C 1
ATOM 2436 O O . THR A 1 301 ? -26.602 1.646 15.549 1.00 93.56 301 THR A O 1
ATOM 2439 N N . ARG A 1 302 ? -26.557 -0.115 14.152 1.00 95.62 302 ARG A N 1
ATOM 2440 C CA . ARG A 1 302 ? -25.685 -0.949 14.974 1.00 95.62 302 ARG A CA 1
ATOM 2441 C C . ARG A 1 302 ? -24.634 -1.672 14.141 1.00 95.62 302 ARG A C 1
ATOM 2443 O O . ARG A 1 302 ? -24.944 -2.308 13.134 1.00 95.62 302 ARG A O 1
ATOM 2450 N N . PHE A 1 303 ? -23.391 -1.622 14.605 1.00 95.88 303 PHE A N 1
ATOM 2451 C CA . PHE A 1 303 ? -22.224 -2.200 13.950 1.00 95.88 303 PHE A CA 1
ATOM 2452 C C . PHE A 1 303 ? -21.609 -3.274 14.836 1.00 95.88 303 PHE A C 1
ATOM 2454 O O . PHE A 1 303 ? -21.372 -3.054 16.019 1.00 95.88 303 PHE A O 1
ATOM 2461 N N . GLU A 1 304 ? -21.346 -4.446 14.275 1.00 95.62 304 GLU A N 1
ATOM 2462 C CA . GLU A 1 304 ? -20.547 -5.501 14.886 1.00 95.62 304 GLU A CA 1
ATOM 2463 C C . GLU A 1 304 ? -19.128 -5.424 14.320 1.00 95.62 304 GLU A C 1
ATOM 2465 O O . GLU A 1 304 ? -18.908 -5.678 13.135 1.00 95.62 304 GLU A O 1
ATOM 2470 N N . LEU A 1 305 ? -18.166 -5.081 15.175 1.00 94.88 305 LEU A N 1
ATOM 2471 C CA . LEU A 1 305 ? -16.744 -5.170 14.873 1.00 94.88 305 LEU A CA 1
ATOM 2472 C C . LEU A 1 305 ? -16.226 -6.507 15.385 1.00 94.88 305 LEU A C 1
ATOM 2474 O O . LEU A 1 305 ? -16.302 -6.802 16.579 1.00 94.88 305 LEU A O 1
ATOM 2478 N N . GLN A 1 306 ? -15.676 -7.314 14.488 1.00 92.69 306 GLN A N 1
ATOM 2479 C CA . GLN A 1 306 ? -15.132 -8.630 14.785 1.00 92.69 306 GLN A CA 1
ATOM 2480 C C . GLN A 1 306 ? -13.653 -8.682 14.410 1.00 92.69 306 GLN A C 1
ATOM 2482 O O . GLN A 1 306 ? -13.287 -8.339 13.294 1.00 92.69 306 GLN A O 1
ATOM 2487 N N . ARG A 1 307 ? -12.813 -9.195 15.311 1.00 87.88 307 ARG A N 1
ATOM 2488 C CA . ARG A 1 307 ? -11.429 -9.584 15.027 1.00 87.88 307 ARG A CA 1
ATOM 2489 C C . ARG A 1 307 ? -11.184 -10.979 15.579 1.00 87.88 307 ARG A C 1
ATOM 2491 O O . ARG A 1 307 ? -11.329 -11.206 16.782 1.00 87.88 307 ARG A O 1
ATOM 2498 N N . ASP A 1 308 ? -10.802 -11.908 14.712 1.00 84.44 308 ASP A N 1
ATOM 2499 C CA . ASP A 1 308 ? -10.671 -13.327 15.059 1.00 84.44 308 ASP A CA 1
ATOM 2500 C C . ASP A 1 308 ? -11.972 -13.873 15.697 1.00 84.44 308 ASP A C 1
ATOM 2502 O O . ASP A 1 308 ? -13.051 -13.792 15.107 1.00 84.44 308 ASP A O 1
ATOM 2506 N N . GLN A 1 309 ? -11.889 -14.421 16.914 1.00 83.06 309 GLN A N 1
ATOM 2507 C CA . GLN A 1 309 ? -13.031 -14.925 17.690 1.00 83.06 309 GLN A CA 1
ATOM 2508 C C . GLN A 1 309 ? -13.663 -13.870 18.607 1.00 83.06 309 GLN A C 1
ATOM 2510 O O . GLN A 1 309 ? -14.587 -14.179 19.355 1.00 83.06 309 GLN A O 1
ATOM 2515 N N . LYS A 1 310 ? -13.146 -12.640 18.608 1.00 88.94 310 LYS A N 1
ATOM 2516 C CA . LYS A 1 310 ? -13.651 -11.572 19.463 1.00 88.94 310 LYS A CA 1
ATOM 2517 C C . LYS A 1 310 ? -14.543 -10.638 18.669 1.00 88.94 310 LYS A C 1
ATOM 2519 O O . LYS A 1 310 ? -14.234 -10.306 17.528 1.00 88.94 310 LYS A O 1
ATOM 2524 N N . CYS A 1 311 ? -15.612 -10.180 19.298 1.00 92.56 311 CYS A N 1
ATOM 2525 C CA . CYS A 1 311 ? -16.506 -9.191 18.728 1.00 92.56 311 CYS A CA 1
ATOM 2526 C C . CYS A 1 311 ? -16.891 -8.145 19.770 1.00 92.56 311 CYS A C 1
ATOM 2528 O O . CYS A 1 311 ? -16.792 -8.366 20.984 1.00 92.56 311 CYS A O 1
ATOM 2530 N N . ILE A 1 312 ? -17.320 -6.998 19.269 1.00 94.62 312 ILE A N 1
ATOM 2531 C CA . ILE A 1 312 ? -18.036 -5.984 20.022 1.00 94.62 312 ILE A CA 1
ATOM 2532 C C . ILE A 1 312 ? -19.047 -5.337 19.102 1.00 94.62 312 ILE A C 1
ATOM 2534 O O . ILE A 1 312 ? -18.793 -5.159 17.913 1.00 94.62 312 ILE A O 1
ATOM 2538 N N . SER A 1 313 ? -20.195 -4.991 19.662 1.00 94.88 313 SER A N 1
ATOM 2539 C CA . SER A 1 313 ? -21.192 -4.232 18.938 1.00 94.88 313 SER A CA 1
ATOM 2540 C C . SER A 1 313 ? -21.241 -2.813 19.474 1.00 94.88 313 SER A C 1
ATOM 2542 O O . SER A 1 313 ? -21.255 -2.649 20.692 1.00 94.88 313 SER A O 1
ATOM 2544 N N . ILE A 1 314 ? -21.271 -1.830 18.578 1.00 96.31 314 ILE A N 1
ATOM 2545 C CA . ILE A 1 314 ? -21.448 -0.413 18.894 1.00 96.31 314 ILE A CA 1
ATOM 2546 C C . ILE A 1 314 ? -22.623 0.165 18.107 1.00 96.31 314 ILE A C 1
ATOM 2548 O O . ILE A 1 314 ? -22.946 -0.333 17.028 1.00 96.31 314 ILE A O 1
ATOM 2552 N N . THR A 1 315 ? -23.278 1.184 18.646 1.00 96.81 315 THR A N 1
ATOM 2553 C CA . THR A 1 315 ? -24.289 1.953 17.905 1.00 96.81 315 THR A CA 1
ATOM 2554 C C . THR A 1 315 ? -23.631 2.950 16.954 1.00 96.81 315 THR A C 1
ATOM 2556 O O . THR A 1 315 ? -22.439 3.242 17.054 1.00 96.81 315 THR A O 1
ATOM 2559 N N . ASP A 1 316 ? -24.413 3.496 16.034 1.00 94.94 316 ASP A N 1
ATOM 2560 C CA . ASP A 1 316 ? -24.022 4.630 15.198 1.00 94.94 316 ASP A CA 1
ATOM 2561 C C . ASP A 1 316 ? -23.629 5.865 16.028 1.00 94.94 316 ASP A C 1
ATOM 2563 O O . ASP A 1 316 ? -22.614 6.495 15.763 1.00 94.94 316 ASP A O 1
ATOM 2567 N N . THR A 1 317 ? -24.360 6.154 17.102 1.00 95.69 317 THR A N 1
ATOM 2568 C CA . THR A 1 317 ? -24.043 7.243 18.038 1.00 95.69 317 THR A CA 1
ATOM 2569 C C . THR A 1 317 ? -22.744 7.006 18.813 1.00 95.69 317 THR A C 1
ATOM 2571 O O . THR A 1 317 ? -21.977 7.941 19.035 1.00 95.69 317 THR A O 1
ATOM 2574 N N . GLU A 1 318 ? -22.456 5.760 19.207 1.00 95.75 318 GLU A N 1
ATOM 2575 C CA . GLU A 1 318 ? -21.173 5.386 19.812 1.00 95.75 318 GLU A CA 1
ATOM 2576 C C . GLU A 1 318 ? -20.032 5.498 18.792 1.00 95.75 318 GLU A C 1
ATOM 2578 O O . GLU A 1 318 ? -18.948 5.959 19.143 1.00 95.75 318 GLU A O 1
ATOM 2583 N N . TRP A 1 319 ? -20.270 5.126 17.532 1.00 95.19 319 TRP A N 1
ATOM 2584 C CA . TRP A 1 319 ? -19.311 5.310 16.444 1.00 95.19 319 TRP A CA 1
ATOM 2585 C C . TRP A 1 319 ? -19.005 6.790 16.199 1.00 95.19 319 TRP A C 1
ATOM 2587 O O . TRP A 1 319 ? -17.837 7.169 16.163 1.00 95.19 319 TRP A O 1
ATOM 2597 N N . ASP A 1 320 ? -20.033 7.631 16.080 1.00 91.50 320 ASP A N 1
ATOM 2598 C CA . ASP A 1 320 ? -19.893 9.078 15.882 1.00 91.50 320 ASP A CA 1
ATOM 2599 C C . ASP A 1 320 ? -19.139 9.728 17.049 1.00 91.50 320 ASP A C 1
ATOM 2601 O O . ASP A 1 320 ? -18.271 10.580 16.847 1.00 91.50 320 ASP A O 1
ATOM 2605 N N . PHE A 1 321 ? -19.390 9.269 18.279 1.00 91.69 321 PHE A N 1
ATOM 2606 C CA . PHE A 1 321 ? -18.609 9.691 19.437 1.00 91.69 321 PHE A CA 1
ATOM 2607 C C . PHE A 1 321 ? -17.133 9.292 19.307 1.00 91.69 321 PHE A C 1
ATOM 2609 O O . PHE A 1 321 ? -16.262 10.126 19.556 1.00 91.69 321 PHE A O 1
ATOM 2616 N N . ILE A 1 322 ? -16.828 8.056 18.892 1.00 92.12 322 ILE A N 1
ATOM 2617 C CA . ILE A 1 322 ? -15.442 7.621 18.656 1.00 92.12 322 ILE A CA 1
ATOM 2618 C C . ILE A 1 322 ? -14.779 8.496 17.585 1.00 92.12 322 ILE A C 1
ATOM 2620 O O . ILE A 1 322 ? -13.674 8.987 17.813 1.00 92.12 322 ILE A O 1
ATOM 2624 N N . ALA A 1 323 ? -15.463 8.747 16.465 1.00 87.81 323 ALA A N 1
ATOM 2625 C CA . ALA A 1 323 ? -14.972 9.613 15.395 1.00 87.81 323 ALA A CA 1
ATOM 2626 C C . ALA A 1 323 ? -14.677 11.033 15.912 1.00 87.81 323 ALA A C 1
ATOM 2628 O O . ALA A 1 323 ? -13.625 11.595 15.614 1.00 87.81 323 ALA A O 1
ATOM 2629 N N . SER A 1 324 ? -15.526 11.579 16.792 1.00 85.31 324 SER A N 1
ATOM 2630 C CA . SER A 1 324 ? -15.289 12.889 17.425 1.00 85.31 324 SER A CA 1
ATOM 2631 C C . SER A 1 324 ? -14.047 12.938 18.331 1.00 85.31 324 SER A C 1
ATOM 2633 O O . SER A 1 324 ? -13.514 14.014 18.598 1.00 85.31 324 SER A O 1
ATOM 2635 N N . LYS A 1 325 ? -13.576 11.783 18.821 1.00 85.94 325 LYS A N 1
ATOM 2636 C CA . LYS A 1 325 ? -12.375 11.646 19.663 1.00 85.94 325 LYS A CA 1
ATOM 2637 C C . LYS A 1 325 ? -11.156 11.143 18.896 1.00 85.94 325 LYS A C 1
ATOM 2639 O O . LYS A 1 325 ? -10.094 10.983 19.499 1.00 85.94 325 LYS A O 1
ATOM 2644 N N . LEU A 1 326 ? -11.282 10.925 17.586 1.00 84.56 326 LEU A N 1
ATOM 2645 C CA . LEU A 1 326 ? -10.239 10.326 16.760 1.00 84.56 326 LEU A CA 1
ATOM 2646 C C . LEU A 1 326 ? -8.924 11.097 16.838 1.00 84.56 326 LEU A C 1
ATOM 2648 O O . LEU A 1 326 ? -7.885 10.478 17.041 1.00 84.56 326 LEU A O 1
ATOM 2652 N N . ALA A 1 327 ? -8.968 12.428 16.725 1.00 75.38 327 ALA A N 1
ATOM 2653 C CA . ALA A 1 327 ? -7.773 13.268 16.787 1.00 75.38 327 ALA A CA 1
ATOM 2654 C C . ALA A 1 327 ? -7.022 13.064 18.112 1.00 75.38 327 ALA A C 1
ATOM 2656 O O . ALA A 1 327 ? -5.852 12.696 18.106 1.00 75.38 327 ALA A O 1
ATOM 2657 N N . THR A 1 328 ? -7.719 13.174 19.247 1.00 79.62 328 THR A N 1
ATOM 2658 C CA . THR A 1 328 ? -7.136 12.968 20.582 1.00 79.62 328 THR A CA 1
ATOM 2659 C C . THR A 1 328 ? -6.555 11.563 20.751 1.00 79.62 328 THR A C 1
ATOM 2661 O O . THR A 1 328 ? -5.428 11.412 21.220 1.00 79.62 328 THR A O 1
ATOM 2664 N N . ILE A 1 329 ? -7.299 10.528 20.349 1.00 82.31 329 ILE A N 1
ATOM 2665 C CA . ILE A 1 329 ? -6.858 9.129 20.456 1.00 82.31 329 ILE A CA 1
ATOM 2666 C C . ILE A 1 329 ? -5.625 8.878 19.581 1.00 82.31 329 ILE A C 1
ATOM 2668 O O . ILE A 1 329 ? -4.681 8.223 20.020 1.00 82.31 329 ILE A O 1
ATOM 2672 N N . THR A 1 330 ? -5.611 9.417 18.365 1.00 79.94 330 THR A N 1
ATOM 2673 C CA . THR A 1 330 ? -4.506 9.263 17.411 1.00 79.94 330 THR A CA 1
ATOM 2674 C C . THR A 1 330 ? -3.255 9.976 17.912 1.00 79.94 330 THR A C 1
ATOM 2676 O O . THR A 1 330 ? -2.181 9.378 17.916 1.00 79.94 330 THR A O 1
ATOM 2679 N N . THR A 1 331 ? -3.384 11.198 18.435 1.00 76.81 331 THR A N 1
ATOM 2680 C CA . THR A 1 331 ? -2.272 11.932 19.056 1.00 76.81 331 THR A CA 1
ATOM 2681 C C . THR A 1 331 ? -1.673 11.152 20.228 1.00 76.81 331 THR A C 1
ATOM 2683 O O . THR A 1 331 ? -0.456 10.987 20.289 1.00 76.81 331 THR A O 1
ATOM 2686 N N . LEU A 1 332 ? -2.501 10.597 21.119 1.00 78.81 332 LEU A N 1
ATOM 2687 C CA . LEU A 1 332 ? -2.019 9.751 22.219 1.00 78.81 332 LEU A CA 1
ATOM 2688 C C . LEU A 1 332 ? -1.332 8.475 21.718 1.00 78.81 332 LEU A C 1
ATOM 2690 O O . LEU A 1 332 ? -0.323 8.055 22.284 1.00 78.81 332 LEU A O 1
ATOM 2694 N N . ALA A 1 333 ? -1.848 7.855 20.653 1.00 81.88 333 ALA A N 1
ATOM 2695 C CA . ALA A 1 333 ? -1.235 6.664 20.074 1.00 81.88 333 ALA A CA 1
ATOM 2696 C C . ALA A 1 333 ? 0.167 6.961 19.530 1.00 81.88 333 ALA A C 1
ATOM 2698 O O . ALA A 1 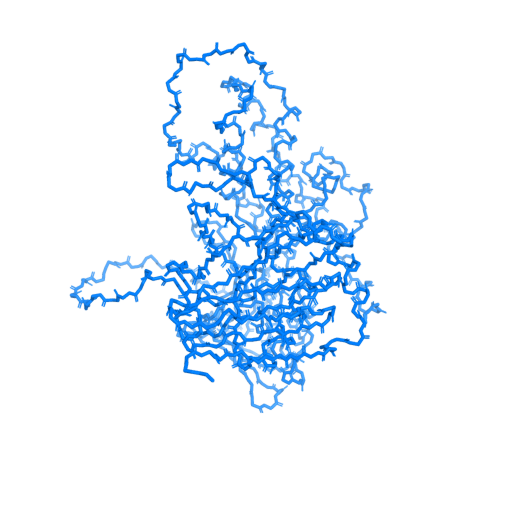333 ? 1.103 6.210 19.800 1.00 81.88 333 ALA A O 1
ATOM 2699 N N . ILE A 1 334 ? 0.315 8.084 18.825 1.00 78.19 334 ILE A N 1
ATOM 2700 C CA . ILE A 1 334 ? 1.592 8.566 18.292 1.00 78.19 334 ILE A CA 1
ATOM 2701 C C . ILE A 1 334 ? 2.566 8.870 19.435 1.00 78.19 334 ILE A C 1
ATOM 2703 O O . ILE A 1 334 ? 3.718 8.441 19.392 1.00 78.19 334 ILE A O 1
ATOM 2707 N N . GLN A 1 335 ? 2.097 9.533 20.497 1.00 75.75 335 GLN A N 1
ATOM 2708 C CA . GLN A 1 335 ? 2.906 9.804 21.688 1.00 75.75 335 GLN A CA 1
ATOM 2709 C C . GLN A 1 335 ? 3.428 8.515 22.325 1.00 75.75 335 GLN A C 1
ATOM 2711 O O . GLN A 1 335 ? 4.627 8.401 22.570 1.00 75.75 335 GLN A O 1
ATOM 2716 N N . TYR A 1 336 ? 2.559 7.526 22.554 1.00 77.50 336 TYR A N 1
ATOM 2717 C CA . TYR A 1 336 ? 2.979 6.232 23.094 1.00 77.50 336 TYR A CA 1
ATOM 2718 C C . TYR A 1 336 ? 3.949 5.514 22.161 1.00 77.50 336 TYR A C 1
ATOM 2720 O O . TYR A 1 336 ? 4.897 4.890 22.632 1.00 77.50 336 TYR A O 1
ATOM 2728 N N . GLN A 1 337 ? 3.749 5.615 20.848 1.00 77.50 337 GLN A N 1
ATOM 2729 C CA . GLN A 1 337 ? 4.620 4.968 19.880 1.00 77.50 337 GLN A CA 1
ATOM 2730 C C . GLN A 1 337 ? 6.030 5.546 19.967 1.00 77.50 337 GLN A C 1
ATOM 2732 O O . GLN A 1 337 ? 6.972 4.801 20.236 1.00 77.50 337 GLN A O 1
ATOM 2737 N N . PHE A 1 338 ? 6.177 6.865 19.874 1.00 74.38 338 PHE A N 1
ATOM 2738 C CA . PHE A 1 338 ? 7.488 7.497 19.961 1.00 74.38 338 PHE A CA 1
ATOM 2739 C C . PHE A 1 338 ? 8.143 7.400 21.346 1.00 74.38 338 PHE A C 1
ATOM 2741 O O . PHE A 1 338 ? 9.354 7.224 21.422 1.00 74.38 338 PHE A O 1
ATOM 2748 N N . GLN A 1 339 ? 7.381 7.450 22.446 1.00 74.75 339 GLN A N 1
ATOM 2749 C CA . GLN A 1 339 ? 7.928 7.239 23.799 1.00 74.75 339 GLN A CA 1
ATOM 2750 C C . GLN A 1 339 ? 8.598 5.871 23.958 1.00 74.75 339 GLN A C 1
ATOM 2752 O O . GLN A 1 339 ? 9.470 5.695 24.806 1.00 74.75 339 GLN A O 1
ATOM 2757 N N . THR A 1 340 ? 8.179 4.890 23.160 1.00 73.81 340 THR A N 1
ATOM 2758 C CA . THR A 1 340 ? 8.758 3.548 23.187 1.00 73.81 340 THR A CA 1
ATOM 2759 C C . THR A 1 340 ? 9.900 3.339 22.194 1.00 73.81 340 THR A C 1
ATOM 2761 O O . THR A 1 340 ? 10.515 2.267 22.205 1.00 73.81 340 THR A O 1
ATOM 2764 N N . TRP A 1 341 ? 10.175 4.322 21.332 1.00 79.81 341 TRP A N 1
ATOM 2765 C CA . TRP A 1 341 ? 11.180 4.217 20.284 1.00 79.81 341 TRP A CA 1
ATOM 2766 C C . TRP A 1 341 ? 12.572 4.578 20.801 1.00 79.81 341 TRP A C 1
ATOM 2768 O O . TRP A 1 341 ? 12.831 5.702 21.217 1.00 79.81 341 TRP A O 1
ATOM 2778 N N . ASP A 1 342 ? 13.489 3.620 20.704 1.00 82.88 342 ASP A N 1
ATOM 2779 C CA . ASP A 1 342 ? 14.908 3.791 21.009 1.00 82.88 342 ASP A CA 1
ATOM 2780 C C . ASP A 1 342 ? 15.718 3.332 19.793 1.00 82.88 342 ASP A C 1
ATOM 2782 O O . ASP A 1 342 ? 16.011 2.145 19.621 1.00 82.88 342 ASP A O 1
ATOM 2786 N N . PHE A 1 343 ? 16.002 4.281 18.896 1.00 83.88 343 PHE A N 1
ATOM 2787 C CA . PHE A 1 343 ? 16.629 3.997 17.605 1.00 83.88 343 PHE A CA 1
ATOM 2788 C C . PHE A 1 343 ? 17.998 3.337 17.770 1.00 83.88 343 PHE A C 1
ATOM 2790 O O . PHE A 1 343 ? 18.298 2.364 17.080 1.00 83.88 343 PHE A O 1
ATOM 2797 N N . LYS A 1 344 ? 18.814 3.831 18.710 1.00 86.69 344 LYS A N 1
ATOM 2798 C CA . LYS A 1 344 ? 20.148 3.292 18.983 1.00 86.69 344 LYS A CA 1
ATOM 2799 C C . LYS A 1 344 ? 20.063 1.857 19.489 1.00 86.69 344 LYS A C 1
ATOM 2801 O O . LYS A 1 344 ? 20.747 0.986 18.960 1.00 86.69 344 LYS A O 1
ATOM 2806 N N . LYS A 1 345 ? 19.202 1.593 20.469 1.00 85.75 345 LYS A N 1
ATOM 2807 C CA . LYS A 1 345 ? 19.045 0.249 21.030 1.00 85.75 345 LYS A CA 1
ATOM 2808 C C . LYS A 1 345 ? 18.517 -0.749 20.005 1.00 85.75 345 LYS A C 1
ATOM 2810 O O . LYS A 1 345 ? 19.029 -1.863 19.931 1.00 85.75 345 LYS A O 1
ATOM 2815 N N . GLU A 1 346 ? 17.515 -0.372 19.213 1.00 85.81 346 GLU A N 1
ATOM 2816 C CA . GLU A 1 346 ? 16.994 -1.238 18.148 1.00 85.81 346 GLU A CA 1
ATOM 2817 C C . GLU A 1 346 ? 18.072 -1.480 17.077 1.00 85.81 346 GLU A C 1
ATOM 2819 O O . GLU A 1 346 ? 18.242 -2.604 16.600 1.00 85.81 346 GLU A O 1
ATOM 2824 N N . TYR A 1 347 ? 18.875 -0.455 16.761 1.00 85.06 347 TYR A N 1
ATOM 2825 C CA . TYR A 1 347 ? 20.040 -0.599 15.894 1.00 85.06 347 TYR A CA 1
ATOM 2826 C C . TYR A 1 347 ? 21.029 -1.609 16.475 1.00 85.06 347 TYR A C 1
ATOM 2828 O O . TYR A 1 347 ? 21.393 -2.559 15.798 1.00 85.06 347 TYR A O 1
ATOM 2836 N N . GLU A 1 348 ? 21.443 -1.497 17.727 1.00 84.06 348 GLU A N 1
ATOM 2837 C CA . GLU A 1 348 ? 22.412 -2.426 18.324 1.00 84.06 348 GLU A CA 1
ATOM 2838 C C . GLU A 1 348 ? 21.904 -3.881 18.394 1.00 84.06 348 GLU A C 1
ATOM 2840 O O . GLU A 1 348 ? 22.704 -4.813 18.309 1.00 84.06 348 GLU A O 1
ATOM 2845 N N . GLN A 1 349 ? 20.587 -4.096 18.487 1.00 84.19 349 GLN A N 1
ATOM 2846 C CA . GLN A 1 349 ? 19.977 -5.430 18.581 1.00 84.19 349 GLN A CA 1
ATOM 2847 C C . GLN A 1 349 ? 19.834 -6.169 17.243 1.00 84.19 349 GLN A C 1
ATOM 2849 O O . GLN A 1 349 ? 19.737 -7.399 17.228 1.00 84.19 349 GLN A O 1
ATOM 2854 N N . LEU A 1 350 ? 19.801 -5.459 16.113 1.00 78.38 350 LEU A N 1
ATOM 2855 C CA . LEU A 1 350 ? 19.686 -6.086 14.795 1.00 78.38 350 LEU A CA 1
ATOM 2856 C C . LEU A 1 350 ? 21.040 -6.650 14.334 1.00 78.38 350 LEU A C 1
ATOM 2858 O O . LEU A 1 350 ? 21.969 -5.893 14.051 1.00 78.38 350 LEU A O 1
ATOM 2862 N N . HIS A 1 351 ? 21.154 -7.975 14.223 1.00 67.88 351 HIS A N 1
ATOM 2863 C CA . HIS A 1 351 ? 22.362 -8.647 13.730 1.00 67.88 351 HIS A CA 1
ATOM 2864 C C . HIS A 1 351 ? 22.466 -8.616 12.197 1.00 67.88 351 HIS A C 1
ATOM 2866 O O . HIS A 1 351 ? 21.463 -8.724 11.495 1.00 67.88 351 HIS A O 1
ATOM 2872 N N . PHE A 1 352 ? 23.695 -8.499 11.688 1.00 59.62 352 PHE A N 1
ATOM 2873 C CA . PHE A 1 352 ? 24.009 -8.552 10.259 1.00 59.62 352 PHE A CA 1
ATOM 2874 C C . PHE A 1 352 ? 23.880 -9.986 9.716 1.00 59.62 352 PHE A C 1
ATOM 2876 O O . PHE A 1 352 ? 24.242 -10.932 10.416 1.00 59.62 352 PHE A O 1
ATOM 2883 N N . GLN A 1 353 ? 23.420 -10.156 8.474 1.00 52.12 353 GLN A N 1
ATOM 2884 C CA . GLN A 1 353 ? 23.697 -11.373 7.700 1.00 52.12 353 GLN A CA 1
ATOM 2885 C C . GLN A 1 353 ? 24.974 -11.121 6.893 1.00 52.12 353 GLN A C 1
ATOM 2887 O O . GLN A 1 353 ? 24.964 -10.233 6.052 1.00 52.12 353 GLN A O 1
ATOM 2892 N N . ASP A 1 354 ? 26.055 -11.829 7.242 1.00 43.81 354 ASP A N 1
ATOM 2893 C CA . ASP A 1 354 ? 27.403 -11.852 6.644 1.00 43.81 354 ASP A CA 1
ATOM 2894 C C . ASP A 1 354 ? 27.793 -10.650 5.756 1.00 43.81 354 ASP A C 1
ATOM 2896 O O . ASP A 1 354 ? 27.428 -10.555 4.584 1.00 43.81 354 ASP A O 1
ATOM 2900 N N . LEU A 1 355 ? 28.610 -9.742 6.309 1.00 46.75 355 LEU A N 1
ATOM 2901 C CA . LEU A 1 355 ? 29.340 -8.746 5.516 1.00 46.75 355 LEU A CA 1
ATOM 2902 C C . LEU A 1 355 ? 30.254 -9.492 4.525 1.00 46.75 355 LEU A C 1
ATOM 2904 O O . LEU A 1 355 ? 30.951 -10.415 4.952 1.00 46.75 355 LEU A O 1
ATOM 2908 N N . PRO A 1 356 ? 30.305 -9.115 3.235 1.00 41.22 356 PRO A N 1
ATOM 2909 C CA . PRO A 1 356 ? 31.293 -9.680 2.323 1.00 41.22 356 PRO A CA 1
ATOM 2910 C C . PRO A 1 356 ? 32.707 -9.435 2.868 1.00 41.22 356 PRO A C 1
ATOM 2912 O O . PRO A 1 356 ? 33.001 -8.343 3.360 1.00 41.22 356 PRO A O 1
ATOM 2915 N N . ASP A 1 357 ? 33.556 -10.467 2.795 1.00 39.22 357 ASP A N 1
ATOM 2916 C CA . ASP A 1 357 ? 34.927 -10.459 3.310 1.00 39.22 357 ASP A CA 1
ATOM 2917 C C . ASP A 1 357 ? 35.652 -9.152 2.965 1.00 39.22 357 ASP A C 1
ATOM 2919 O O . ASP A 1 357 ? 35.663 -8.701 1.817 1.00 39.22 357 ASP A O 1
ATOM 2923 N N . ALA A 1 358 ? 36.297 -8.566 3.976 1.00 41.19 358 ALA A N 1
ATOM 2924 C CA . ALA A 1 358 ? 36.993 -7.277 3.953 1.00 41.19 358 ALA A CA 1
ATOM 2925 C C . ALA A 1 358 ? 38.243 -7.227 3.035 1.00 41.19 358 ALA A C 1
ATOM 2927 O O . ALA A 1 358 ? 39.189 -6.490 3.304 1.00 41.19 358 ALA A O 1
ATOM 2928 N N . GLN A 1 359 ? 38.283 -8.015 1.957 1.00 39.19 359 GLN A N 1
ATOM 2929 C CA . GLN A 1 359 ? 39.403 -8.111 1.015 1.00 39.19 359 GLN A CA 1
ATOM 2930 C C . GLN A 1 359 ? 39.301 -7.156 -0.186 1.00 39.19 359 GLN A C 1
ATOM 2932 O O . GLN A 1 359 ? 40.255 -7.042 -0.950 1.00 39.19 359 GLN A O 1
ATOM 2937 N N . HIS A 1 360 ? 38.205 -6.404 -0.328 1.00 41.88 360 HIS A N 1
ATOM 2938 C CA . HIS A 1 360 ? 38.052 -5.368 -1.359 1.00 41.88 360 HIS A CA 1
ATOM 2939 C C . HIS A 1 360 ? 37.711 -4.000 -0.758 1.00 41.88 360 HIS A C 1
ATOM 2941 O O . HIS A 1 360 ? 36.741 -3.353 -1.153 1.00 41.88 360 HIS A O 1
ATOM 2947 N N . ALA A 1 361 ? 38.524 -3.541 0.195 1.00 41.22 361 ALA A N 1
ATOM 2948 C CA . ALA A 1 361 ? 38.528 -2.141 0.610 1.00 41.22 361 ALA A CA 1
ATOM 2949 C C . ALA A 1 361 ? 39.077 -1.273 -0.540 1.00 41.22 361 ALA A C 1
ATOM 2951 O O . ALA A 1 361 ? 40.262 -0.953 -0.590 1.00 41.22 361 ALA A O 1
ATOM 2952 N N . LEU A 1 362 ? 38.217 -0.950 -1.510 1.00 43.84 362 LEU A N 1
ATOM 2953 C CA . LEU A 1 362 ? 38.431 0.197 -2.391 1.00 43.84 362 LEU A CA 1
ATOM 2954 C C . LEU A 1 362 ? 38.422 1.470 -1.528 1.00 43.84 362 LEU A C 1
ATOM 2956 O O . LEU A 1 362 ? 37.894 1.471 -0.420 1.00 43.84 362 LEU A O 1
ATOM 2960 N N . GLU A 1 363 ? 39.063 2.540 -1.985 1.00 48.28 363 GLU A N 1
ATOM 2961 C CA . GLU A 1 363 ? 39.148 3.809 -1.252 1.00 48.28 363 GLU A CA 1
ATOM 2962 C C . GLU A 1 363 ? 37.744 4.400 -1.029 1.00 48.28 363 GLU A C 1
ATOM 2964 O O . GLU A 1 363 ? 37.177 5.057 -1.899 1.00 48.28 363 GLU A O 1
ATOM 2969 N N . PHE A 1 364 ? 37.155 4.124 0.133 1.00 51.16 364 PHE A N 1
ATOM 2970 C CA . PHE A 1 364 ? 35.822 4.578 0.515 1.00 51.16 364 PHE A CA 1
ATOM 2971 C C . PHE A 1 364 ? 35.930 5.796 1.439 1.00 51.16 364 PHE A C 1
ATOM 2973 O O . PHE A 1 364 ? 36.734 5.821 2.373 1.00 51.16 364 PHE A O 1
ATOM 2980 N N . SER A 1 365 ? 35.121 6.825 1.192 1.00 60.59 365 SER A N 1
ATOM 2981 C CA . SER A 1 365 ? 35.055 8.019 2.040 1.00 60.59 365 SER A CA 1
ATOM 2982 C C . SER A 1 365 ? 34.362 7.706 3.371 1.00 60.59 365 SER A C 1
ATOM 2984 O O . SER A 1 365 ? 33.283 7.111 3.372 1.00 60.59 365 SER A O 1
ATOM 2986 N N . ASN A 1 366 ? 34.943 8.140 4.496 1.00 68.44 366 ASN A N 1
ATOM 2987 C CA . ASN A 1 366 ? 34.299 8.055 5.813 1.00 68.44 366 ASN A CA 1
ATOM 2988 C C . ASN A 1 366 ? 33.065 8.986 5.834 1.00 68.44 366 ASN A C 1
ATOM 2990 O O . ASN A 1 366 ? 33.240 10.189 5.619 1.00 68.44 366 ASN A O 1
ATOM 2994 N N . PRO A 1 367 ? 31.843 8.470 6.060 1.00 73.12 367 PRO A N 1
ATOM 2995 C CA . PRO A 1 367 ? 30.624 9.275 6.012 1.00 73.12 367 PRO A CA 1
ATOM 2996 C C . PRO A 1 367 ? 30.576 10.311 7.133 1.00 73.12 367 PRO A C 1
ATOM 2998 O O . PRO A 1 367 ? 30.959 10.045 8.276 1.00 73.12 367 PRO A O 1
ATOM 3001 N N . SER A 1 368 ? 30.049 11.487 6.807 1.00 80.81 368 SER A N 1
ATOM 3002 C CA . SER A 1 368 ? 29.709 12.516 7.785 1.00 80.81 368 SER A CA 1
ATOM 3003 C C . SER A 1 368 ? 28.362 12.212 8.461 1.00 80.81 368 SER A C 1
ATOM 3005 O O . SER A 1 368 ? 27.532 11.493 7.897 1.00 80.81 368 SER A O 1
ATOM 3007 N N . PRO A 1 369 ? 28.070 12.800 9.638 1.00 81.31 369 PRO A N 1
ATOM 3008 C CA . PRO A 1 369 ? 26.735 12.745 10.233 1.00 81.31 369 PRO A CA 1
ATOM 3009 C C . PRO A 1 369 ? 25.610 13.162 9.269 1.00 81.31 369 PRO A C 1
ATOM 3011 O O . PRO A 1 369 ? 24.536 12.566 9.297 1.00 81.31 369 PRO A O 1
ATOM 3014 N N . GLN A 1 370 ? 25.857 14.127 8.372 1.00 82.94 370 GLN A N 1
ATOM 3015 C CA . GLN A 1 370 ? 24.880 14.569 7.370 1.00 82.94 370 GLN A CA 1
ATOM 3016 C C . GLN A 1 370 ? 24.553 13.486 6.333 1.00 82.94 370 GLN A C 1
ATOM 3018 O O . GLN A 1 370 ? 23.427 13.431 5.837 1.00 82.94 370 GLN A O 1
ATOM 3023 N N . ASP A 1 371 ? 25.502 12.608 6.007 1.00 82.69 371 ASP A N 1
ATOM 3024 C CA . ASP A 1 371 ? 25.258 11.506 5.074 1.00 82.69 371 ASP A CA 1
ATOM 3025 C C . ASP A 1 371 ? 24.306 10.478 5.694 1.00 82.69 371 ASP A C 1
ATOM 3027 O O . ASP A 1 371 ? 23.345 10.049 5.054 1.00 82.69 371 ASP A O 1
ATOM 3031 N N . PHE A 1 372 ? 24.490 10.161 6.978 1.00 85.12 372 PHE A N 1
ATOM 3032 C CA . PHE A 1 372 ? 23.561 9.301 7.711 1.00 85.12 372 PHE A CA 1
ATOM 3033 C C . PHE A 1 372 ? 22.173 9.932 7.874 1.00 85.12 372 PHE A C 1
ATOM 3035 O O . PHE A 1 372 ? 21.173 9.225 7.753 1.00 85.12 372 PHE A O 1
ATOM 3042 N N . GLN A 1 373 ? 22.083 11.252 8.079 1.00 86.88 373 GLN A N 1
ATOM 3043 C CA . GLN A 1 373 ? 20.795 11.953 8.101 1.00 86.88 373 GLN A CA 1
ATOM 3044 C C . GLN A 1 373 ? 20.045 11.765 6.781 1.00 86.88 373 GLN A C 1
ATOM 3046 O O . GLN A 1 373 ? 18.897 11.330 6.797 1.00 86.88 373 GLN A O 1
ATOM 3051 N N . LYS A 1 374 ? 20.701 11.994 5.635 1.00 85.25 374 LYS A N 1
ATOM 3052 C CA . LYS A 1 374 ? 20.095 11.780 4.308 1.00 85.25 374 LYS A CA 1
ATOM 3053 C C . LYS A 1 374 ? 19.626 10.342 4.112 1.00 85.25 374 LYS A C 1
ATOM 3055 O O . LYS A 1 374 ? 18.537 10.119 3.582 1.00 85.25 374 LYS A O 1
ATOM 3060 N N . ILE A 1 375 ? 20.413 9.362 4.567 1.00 86.19 375 ILE A N 1
ATOM 3061 C CA . ILE A 1 375 ? 20.010 7.951 4.520 1.00 86.19 375 ILE A CA 1
ATOM 3062 C C . ILE A 1 375 ? 18.739 7.746 5.349 1.00 86.19 375 ILE A C 1
ATOM 3064 O O . ILE A 1 375 ? 17.786 7.168 4.827 1.00 86.19 375 ILE A O 1
ATOM 3068 N N . LEU A 1 376 ? 18.686 8.243 6.592 1.00 86.81 376 LEU A N 1
ATOM 3069 C CA . LEU A 1 376 ? 17.517 8.086 7.463 1.00 86.81 376 LEU A CA 1
ATOM 3070 C C . LEU A 1 376 ? 16.272 8.784 6.898 1.00 86.81 376 LEU A C 1
ATOM 3072 O O . LEU A 1 376 ? 15.210 8.163 6.849 1.00 86.81 376 LEU A O 1
ATOM 3076 N N . VAL A 1 377 ? 16.404 10.023 6.408 1.00 86.12 377 VAL A N 1
ATOM 3077 C CA . VAL A 1 377 ? 15.317 10.754 5.731 1.00 86.12 377 VAL A CA 1
ATOM 3078 C C . VAL A 1 377 ? 14.793 9.933 4.561 1.00 86.12 377 VAL A C 1
ATOM 3080 O O . VAL A 1 377 ? 13.590 9.719 4.440 1.00 86.12 377 VAL A O 1
ATOM 3083 N N . SER A 1 378 ? 15.688 9.412 3.725 1.00 85.44 378 SER A N 1
ATOM 3084 C CA . SER A 1 378 ? 15.303 8.619 2.564 1.00 85.44 378 SER A CA 1
ATOM 3085 C C . SER A 1 378 ? 14.653 7.277 2.948 1.00 85.44 378 SER A C 1
ATOM 3087 O O . SER A 1 378 ? 13.792 6.794 2.212 1.00 85.44 378 SER A O 1
ATOM 3089 N N . CYS A 1 379 ? 14.998 6.687 4.102 1.00 86.69 379 CYS A N 1
ATOM 3090 C CA . CYS A 1 379 ? 14.301 5.508 4.637 1.00 86.69 379 CYS A CA 1
ATOM 3091 C C . CYS A 1 379 ? 12.861 5.851 5.030 1.00 86.69 379 CYS A C 1
ATOM 3093 O O . CYS A 1 379 ? 11.932 5.145 4.646 1.00 86.69 379 CYS A O 1
ATOM 3095 N N . VAL A 1 380 ? 12.663 6.957 5.753 1.00 82.94 380 VAL A N 1
ATOM 3096 C CA . VAL A 1 380 ? 11.322 7.433 6.121 1.00 82.94 380 VAL A CA 1
ATOM 3097 C C . VAL A 1 380 ? 10.510 7.770 4.868 1.00 82.94 380 VAL A C 1
ATOM 3099 O O . VAL A 1 380 ? 9.378 7.313 4.728 1.00 82.94 380 VAL A O 1
ATOM 3102 N N . CYS A 1 381 ? 11.096 8.471 3.896 1.00 82.50 381 CYS A N 1
ATOM 3103 C CA . CYS A 1 381 ? 10.438 8.750 2.617 1.00 82.50 381 CYS A CA 1
ATOM 3104 C C . CYS A 1 381 ? 10.040 7.465 1.876 1.00 82.50 381 CYS A C 1
ATOM 3106 O O . CYS A 1 381 ? 8.971 7.413 1.273 1.00 82.50 381 CYS A O 1
ATOM 3108 N N . GLU A 1 382 ? 10.853 6.405 1.933 1.00 81.94 382 GLU A N 1
ATOM 3109 C CA . GLU A 1 382 ? 10.507 5.121 1.318 1.00 81.94 382 GLU A CA 1
ATOM 3110 C C . GLU A 1 382 ? 9.329 4.441 2.022 1.00 81.94 382 GLU A C 1
ATOM 3112 O O . GLU A 1 382 ? 8.389 4.019 1.336 1.00 81.94 382 GLU A O 1
ATOM 3117 N N . LEU A 1 383 ? 9.380 4.357 3.356 1.00 78.38 383 LEU A N 1
ATOM 3118 C CA . LEU A 1 383 ? 8.390 3.652 4.172 1.00 78.38 383 LEU A CA 1
ATOM 3119 C C . LEU A 1 383 ? 7.010 4.301 4.094 1.00 78.38 383 LEU A C 1
ATOM 3121 O O . LEU A 1 383 ? 6.006 3.598 4.026 1.00 78.38 383 LEU A O 1
ATOM 3125 N N . VAL A 1 384 ? 6.953 5.635 4.079 1.00 69.06 384 VAL A N 1
ATOM 3126 C CA . VAL A 1 384 ? 5.682 6.367 4.208 1.00 69.06 384 VAL A CA 1
ATOM 3127 C C . VAL A 1 384 ? 5.396 7.369 3.094 1.00 69.06 384 VAL A C 1
ATOM 3129 O O . VAL A 1 384 ? 4.431 8.125 3.175 1.00 69.06 384 VAL A O 1
ATOM 3132 N N . LYS A 1 385 ? 6.200 7.355 2.024 1.00 68.88 385 LYS A N 1
ATOM 3133 C CA . LYS A 1 385 ? 6.009 8.180 0.815 1.00 68.88 385 LYS A CA 1
ATOM 3134 C C . LYS A 1 385 ? 5.880 9.676 1.126 1.00 68.88 385 LYS A C 1
ATOM 3136 O O . LYS A 1 385 ? 5.080 10.383 0.517 1.00 68.88 385 LYS A O 1
ATOM 3141 N N . LEU A 1 386 ? 6.666 10.145 2.092 1.00 70.44 386 LEU A N 1
ATOM 3142 C CA . LEU A 1 386 ? 6.803 11.562 2.423 1.00 70.44 386 LEU A CA 1
ATOM 3143 C C . LEU A 1 386 ? 7.741 12.266 1.439 1.00 70.44 386 LEU A C 1
ATOM 3145 O O . LEU A 1 386 ? 8.653 11.647 0.892 1.00 70.44 386 LEU A O 1
ATOM 3149 N N . GLN A 1 387 ? 7.524 13.568 1.244 1.00 79.75 387 GLN A N 1
ATOM 3150 C CA . GLN A 1 387 ? 8.507 14.422 0.581 1.00 79.75 387 GLN A CA 1
ATOM 3151 C C . GLN A 1 387 ? 9.754 14.561 1.461 1.00 79.75 387 GLN A C 1
ATOM 3153 O O . GLN A 1 387 ? 9.645 14.623 2.690 1.00 79.75 387 GLN A O 1
ATOM 3158 N N . GLU A 1 388 ? 10.925 14.626 0.829 1.00 84.25 388 GLU A N 1
ATOM 3159 C CA . GLU A 1 388 ? 12.219 14.675 1.515 1.00 84.25 388 GLU A CA 1
ATOM 3160 C C . GLU A 1 388 ? 12.318 15.889 2.439 1.00 84.25 388 GLU A C 1
ATOM 3162 O O . GLU A 1 388 ? 12.787 15.769 3.568 1.00 84.25 388 GLU A O 1
ATOM 3167 N N . GLU A 1 389 ? 11.785 17.033 2.010 1.00 82.50 389 GLU A N 1
ATOM 3168 C CA . GLU A 1 389 ? 11.782 18.276 2.777 1.00 82.50 389 GLU A CA 1
ATOM 3169 C C . GLU A 1 389 ? 10.972 18.139 4.071 1.00 82.50 389 GLU A C 1
ATOM 3171 O O . GLU A 1 389 ? 11.410 18.589 5.127 1.00 82.50 389 GLU A O 1
ATOM 3176 N N . VAL A 1 390 ? 9.816 17.470 4.002 1.00 77.38 390 VAL A N 1
ATOM 3177 C CA . VAL A 1 390 ? 8.938 17.239 5.159 1.00 77.38 390 VAL A CA 1
ATOM 3178 C C . VAL A 1 390 ? 9.594 16.260 6.125 1.00 77.38 390 VAL A C 1
ATOM 3180 O O . VAL A 1 390 ? 9.696 16.542 7.314 1.00 77.38 390 VAL A O 1
ATOM 3183 N N . ALA A 1 391 ? 10.090 15.128 5.621 1.00 81.38 391 ALA A N 1
ATOM 3184 C CA . ALA A 1 391 ? 10.751 14.130 6.455 1.00 81.38 391 ALA A CA 1
ATOM 3185 C C . ALA A 1 391 ? 12.039 14.677 7.095 1.00 81.38 391 ALA A C 1
ATOM 3187 O O . ALA A 1 391 ? 12.295 14.417 8.268 1.00 81.38 391 ALA A O 1
ATOM 3188 N N . SER A 1 392 ? 12.826 15.468 6.362 1.00 83.94 392 SER A N 1
ATOM 3189 C CA . SER A 1 392 ? 14.038 16.102 6.884 1.00 83.94 392 SER A CA 1
ATOM 3190 C C . SER A 1 392 ? 13.726 17.142 7.954 1.00 83.94 392 SER A C 1
ATOM 3192 O O . SER A 1 392 ? 14.380 17.141 8.995 1.00 83.94 392 SER A O 1
ATOM 3194 N N . ALA A 1 393 ? 12.745 18.018 7.721 1.00 78.62 393 ALA A N 1
ATOM 3195 C CA . ALA A 1 393 ? 12.359 19.034 8.694 1.00 78.62 393 ALA A CA 1
ATOM 3196 C C . ALA A 1 393 ? 11.773 18.405 9.966 1.00 78.62 393 ALA A C 1
ATOM 3198 O O . ALA A 1 393 ? 12.163 18.807 11.054 1.00 78.62 393 ALA A O 1
ATOM 3199 N N . CYS A 1 394 ? 10.940 17.365 9.846 1.00 76.38 394 CYS A N 1
ATOM 3200 C CA . CYS A 1 394 ? 10.386 16.662 11.005 1.00 76.38 394 CYS A CA 1
ATOM 3201 C C . CYS A 1 394 ? 11.421 15.853 11.803 1.00 76.38 394 CYS A C 1
ATOM 3203 O O . CYS A 1 394 ? 11.247 15.696 13.003 1.00 76.38 394 CYS A O 1
ATOM 3205 N N . LEU A 1 395 ? 12.464 15.298 11.172 1.00 78.00 395 LEU A N 1
ATOM 3206 C CA . LEU A 1 395 ? 13.462 14.469 11.869 1.00 78.00 395 LEU A CA 1
ATOM 3207 C C . LEU A 1 395 ? 14.654 15.261 12.419 1.00 78.00 395 LEU A C 1
ATOM 3209 O O . LEU A 1 395 ? 15.238 14.850 13.421 1.00 78.00 395 LEU A O 1
ATOM 3213 N N . PHE A 1 396 ? 15.066 16.327 11.727 1.00 80.19 396 PHE A N 1
ATOM 3214 C CA . PHE A 1 396 ? 16.347 17.003 11.969 1.00 80.19 396 PHE A CA 1
ATOM 3215 C C . PHE A 1 396 ? 16.284 18.538 11.904 1.00 80.19 396 PHE A C 1
ATOM 3217 O O . PHE A 1 396 ? 17.298 19.183 12.171 1.00 80.19 396 PHE A O 1
ATOM 3224 N N . GLY A 1 397 ? 15.156 19.122 11.491 1.00 75.50 397 GLY A N 1
ATOM 3225 C CA . GLY A 1 397 ? 14.979 20.566 11.328 1.00 75.50 397 GLY A CA 1
ATOM 3226 C C . GLY A 1 397 ? 14.007 21.157 12.346 1.00 75.50 397 GLY A C 1
ATOM 3227 O O . GLY A 1 397 ? 13.751 20.557 13.380 1.00 75.50 397 GLY A O 1
ATOM 3228 N N . ASP A 1 398 ? 13.486 22.345 12.035 1.00 70.75 398 ASP A N 1
ATOM 3229 C CA . ASP A 1 398 ? 12.404 22.988 12.787 1.00 70.75 398 ASP A CA 1
ATOM 3230 C C . ASP A 1 398 ? 11.072 22.714 12.068 1.00 70.75 398 ASP A C 1
ATOM 3232 O O . ASP A 1 398 ? 10.854 23.239 10.971 1.00 70.75 398 ASP A O 1
ATOM 3236 N N . PRO A 1 399 ? 10.164 21.896 12.618 1.00 64.75 399 PRO A N 1
ATOM 3237 C CA . PRO A 1 399 ? 8.877 21.639 11.993 1.00 64.75 399 PRO A CA 1
ATOM 3238 C C . PRO A 1 399 ? 8.003 22.891 11.906 1.00 64.75 399 PRO A C 1
ATOM 3240 O O . PRO A 1 399 ? 7.175 22.957 11.006 1.00 64.75 399 PRO A O 1
ATOM 3243 N N . ALA A 1 400 ? 8.208 23.924 12.732 1.00 67.12 400 ALA A N 1
ATOM 3244 C CA . ALA A 1 400 ? 7.399 25.145 12.693 1.00 67.12 400 ALA A CA 1
ATOM 3245 C C . ALA A 1 400 ? 7.497 25.906 11.355 1.00 67.12 400 ALA A C 1
ATOM 3247 O O . ALA A 1 400 ? 6.683 26.789 11.079 1.00 67.12 400 ALA A O 1
ATOM 3248 N N . VAL A 1 401 ? 8.477 25.573 10.501 1.00 67.88 401 VAL A N 1
ATOM 3249 C CA . VAL A 1 401 ? 8.568 26.113 9.135 1.00 67.88 401 VAL A CA 1
ATOM 3250 C C . VAL A 1 401 ? 7.698 25.364 8.115 1.00 67.88 401 VAL A C 1
ATOM 3252 O O . VAL A 1 401 ? 7.561 25.811 6.974 1.00 67.88 401 VAL A O 1
ATOM 3255 N N . LEU A 1 402 ? 7.126 24.218 8.492 1.00 67.75 402 LEU A N 1
ATOM 3256 C CA . LEU A 1 402 ? 6.229 23.421 7.662 1.00 67.75 402 LEU A CA 1
ATOM 3257 C C . LEU A 1 402 ? 4.778 23.895 7.796 1.00 67.75 402 LEU A C 1
ATOM 3259 O O . LEU A 1 402 ? 4.388 24.585 8.732 1.00 67.75 402 LEU A O 1
ATOM 3263 N N . ARG A 1 403 ? 3.943 23.508 6.826 1.00 69.38 403 ARG A N 1
ATOM 3264 C CA . ARG A 1 403 ? 2.493 23.698 6.946 1.00 69.38 403 ARG A CA 1
ATOM 3265 C C . ARG A 1 403 ? 1.928 22.690 7.955 1.00 69.38 403 ARG A C 1
ATOM 3267 O O . ARG A 1 403 ? 2.345 21.530 7.889 1.00 69.38 403 ARG A O 1
ATOM 3274 N N . PRO A 1 404 ? 0.901 23.057 8.744 1.00 66.19 404 PRO A N 1
ATOM 3275 C CA . PRO A 1 404 ? 0.272 22.143 9.697 1.00 66.19 404 PRO A CA 1
ATOM 3276 C C . PRO A 1 404 ? -0.177 20.800 9.108 1.00 66.19 404 PRO A C 1
ATOM 3278 O O . PRO A 1 404 ? 0.036 19.742 9.700 1.00 66.19 404 PRO A O 1
ATOM 3281 N N . ASP A 1 405 ? -0.713 20.810 7.885 1.00 62.94 405 ASP A N 1
ATOM 3282 C CA . ASP A 1 405 ? -1.137 19.585 7.195 1.00 62.94 405 ASP A CA 1
ATOM 3283 C C . ASP A 1 405 ? 0.024 18.609 6.940 1.00 62.94 405 ASP A C 1
ATOM 3285 O O . ASP A 1 405 ? -0.161 17.392 7.013 1.00 62.94 405 ASP A O 1
ATOM 3289 N N . SER A 1 406 ? 1.233 19.119 6.676 1.00 70.50 406 SER A N 1
ATOM 3290 C CA . SER A 1 406 ? 2.425 18.293 6.446 1.00 70.50 406 SER A CA 1
ATOM 3291 C C . SER A 1 406 ? 2.861 17.575 7.720 1.00 70.50 406 SER A C 1
ATOM 3293 O O . SER A 1 406 ? 3.268 16.415 7.659 1.00 70.50 406 SER A O 1
ATOM 3295 N N . ILE A 1 407 ? 2.738 18.237 8.870 1.00 67.75 407 ILE A N 1
ATOM 3296 C CA . ILE A 1 407 ? 3.089 17.674 10.178 1.00 67.75 407 ILE A CA 1
ATOM 3297 C C . ILE A 1 407 ? 2.039 16.666 10.621 1.00 67.75 407 ILE A C 1
ATOM 3299 O O . ILE A 1 407 ? 2.385 15.574 11.067 1.00 67.75 407 ILE A O 1
ATOM 3303 N N . ILE A 1 408 ? 0.753 16.965 10.427 1.00 68.62 408 ILE A N 1
ATOM 3304 C CA . ILE A 1 408 ? -0.333 16.004 10.660 1.00 68.62 408 ILE A CA 1
ATOM 3305 C C . ILE A 1 408 ? -0.126 14.751 9.802 1.00 68.62 408 ILE A C 1
ATOM 3307 O O . ILE A 1 408 ? -0.256 13.628 10.298 1.00 68.62 408 ILE A O 1
ATOM 3311 N N . TYR A 1 409 ? 0.224 14.930 8.528 1.00 70.81 409 TYR A N 1
ATOM 3312 C CA . TYR A 1 409 ? 0.496 13.820 7.626 1.00 70.81 409 TYR A CA 1
ATOM 3313 C C . TYR A 1 409 ? 1.722 13.010 8.072 1.00 70.81 409 TYR A C 1
ATOM 3315 O O . TYR A 1 409 ? 1.619 11.790 8.187 1.00 70.81 409 TYR A O 1
ATOM 3323 N N . PHE A 1 410 ? 2.839 13.661 8.420 1.00 74.44 410 PHE A N 1
ATOM 3324 C CA . PHE A 1 410 ? 4.020 12.999 8.992 1.00 74.44 410 PHE A CA 1
ATOM 3325 C C . PHE A 1 410 ? 3.666 12.176 10.241 1.00 74.44 410 PHE A C 1
ATOM 3327 O O . PHE A 1 410 ? 3.983 10.990 10.327 1.00 74.44 410 PHE A O 1
ATOM 3334 N N . ASN A 1 411 ? 2.933 12.780 11.173 1.00 73.44 411 ASN A N 1
ATOM 3335 C CA . ASN A 1 411 ? 2.510 12.168 12.428 1.00 73.44 411 ASN A CA 1
ATOM 3336 C C . ASN A 1 411 ? 1.626 10.932 12.206 1.00 73.44 411 ASN A C 1
ATOM 3338 O O . ASN A 1 411 ? 1.824 9.902 12.848 1.00 73.44 411 ASN A O 1
ATOM 3342 N N . ARG A 1 412 ? 0.691 10.985 11.252 1.00 71.38 412 ARG A N 1
ATOM 3343 C CA . ARG A 1 412 ? -0.122 9.820 10.863 1.00 71.38 412 ARG A CA 1
ATOM 3344 C C . ARG A 1 412 ? 0.699 8.735 10.177 1.00 71.38 412 ARG A C 1
ATOM 3346 O O . ARG A 1 412 ? 0.458 7.550 10.397 1.00 71.38 412 ARG A O 1
ATOM 3353 N N . CYS A 1 413 ? 1.679 9.128 9.373 1.00 72.25 413 CYS A N 1
ATOM 3354 C CA . CYS A 1 413 ? 2.569 8.209 8.683 1.00 72.25 413 CYS A CA 1
ATOM 3355 C C . CYS A 1 413 ? 3.403 7.354 9.640 1.00 72.25 413 CYS A C 1
ATOM 3357 O O . CYS A 1 413 ? 3.621 6.177 9.367 1.00 72.25 413 CYS A O 1
ATOM 3359 N N . VAL A 1 414 ? 3.800 7.895 10.791 1.00 72.06 414 VAL A N 1
ATOM 3360 C CA . VAL A 1 414 ? 4.540 7.154 11.826 1.00 72.06 414 VAL A CA 1
ATOM 3361 C C . VAL A 1 414 ? 3.780 5.921 12.321 1.00 72.06 414 VAL A C 1
ATOM 3363 O O . VAL A 1 414 ? 4.401 4.914 12.650 1.00 72.06 414 VAL A O 1
ATOM 3366 N N . LEU A 1 415 ? 2.443 5.940 12.307 1.00 70.44 415 LEU A N 1
ATOM 3367 C CA . LEU A 1 415 ? 1.630 4.777 12.680 1.00 70.44 415 LEU A CA 1
ATOM 3368 C C . LEU A 1 415 ? 1.709 3.630 11.656 1.00 70.44 415 LEU A C 1
ATOM 3370 O O . LEU A 1 415 ? 1.251 2.529 11.937 1.00 70.44 415 LEU A O 1
ATOM 3374 N N . MET A 1 416 ? 2.261 3.868 10.462 1.00 71.12 416 MET A N 1
ATOM 3375 C CA . MET A 1 416 ? 2.271 2.898 9.362 1.00 71.12 416 MET A CA 1
ATOM 3376 C C . MET A 1 416 ? 3.522 2.014 9.310 1.00 71.12 416 MET A C 1
ATOM 3378 O O . MET A 1 416 ? 3.575 1.112 8.478 1.00 71.12 416 MET A O 1
ATOM 3382 N N . PHE A 1 417 ? 4.522 2.255 10.162 1.00 74.38 417 PHE A N 1
ATOM 3383 C CA . PHE A 1 417 ? 5.738 1.444 10.219 1.00 74.38 417 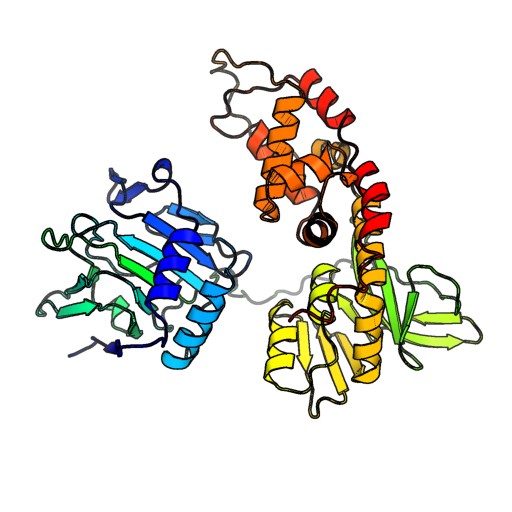PHE A CA 1
ATOM 3384 C C . PHE A 1 417 ? 6.251 1.289 11.652 1.00 74.38 417 PHE A C 1
ATOM 3386 O O . PHE A 1 417 ? 5.950 2.070 12.556 1.00 74.38 417 PHE A O 1
ATOM 3393 N N . THR A 1 418 ? 7.060 0.261 11.863 1.00 78.56 418 THR A N 1
ATOM 3394 C CA . THR A 1 418 ? 7.720 -0.026 13.134 1.00 78.56 418 THR A CA 1
ATOM 3395 C C . THR A 1 418 ? 9.135 0.546 13.161 1.00 78.56 418 THR A C 1
ATOM 3397 O O . THR A 1 418 ? 9.812 0.628 12.135 1.00 78.56 418 THR A O 1
ATOM 3400 N N . LEU A 1 419 ? 9.640 0.867 14.358 1.00 81.88 419 LEU A N 1
ATOM 3401 C CA . LEU A 1 419 ? 11.040 1.273 14.522 1.00 81.88 419 LEU A CA 1
ATOM 3402 C C . LEU A 1 419 ? 12.001 0.228 13.939 1.00 81.88 419 LEU A C 1
ATOM 3404 O O . LEU A 1 419 ? 12.981 0.579 13.293 1.00 81.88 419 LEU A O 1
ATOM 3408 N N . LYS A 1 420 ? 11.685 -1.058 14.114 1.00 83.06 420 LYS A N 1
ATOM 3409 C CA . LYS A 1 420 ? 12.478 -2.165 13.584 1.00 83.06 420 LYS A CA 1
ATOM 3410 C C . LYS A 1 420 ? 12.598 -2.126 12.060 1.00 83.06 420 LYS A C 1
ATOM 3412 O O . LYS A 1 420 ? 13.691 -2.332 11.545 1.00 83.06 420 LYS A O 1
ATOM 3417 N N . GLU A 1 421 ? 11.505 -1.864 11.343 1.00 82.94 421 GLU A N 1
ATOM 3418 C CA . GLU A 1 421 ? 11.521 -1.728 9.878 1.00 82.94 421 GLU A CA 1
ATOM 3419 C C . GLU A 1 421 ? 12.373 -0.536 9.441 1.00 82.94 421 GLU A C 1
ATOM 3421 O O . GLU A 1 421 ? 13.205 -0.678 8.545 1.00 82.94 421 GLU A O 1
ATOM 3426 N N . LEU A 1 422 ? 12.231 0.610 10.117 1.00 85.62 422 LEU A N 1
ATOM 3427 C CA . LEU A 1 422 ? 13.041 1.798 9.844 1.00 85.62 422 LEU A CA 1
ATOM 3428 C C . LEU A 1 422 ? 14.534 1.539 10.066 1.00 85.62 422 LEU A C 1
ATOM 3430 O O . LEU A 1 422 ? 15.356 1.878 9.216 1.00 85.62 422 LEU A O 1
ATOM 3434 N N . VAL A 1 423 ? 14.891 0.927 11.193 1.00 86.69 423 VAL A N 1
ATOM 3435 C CA . VAL A 1 423 ? 16.284 0.639 11.544 1.00 86.69 423 VAL A CA 1
ATOM 3436 C C . VAL A 1 423 ? 16.875 -0.428 10.623 1.00 86.69 423 VAL A C 1
ATOM 3438 O O . VAL A 1 423 ? 18.033 -0.301 10.229 1.00 86.69 423 VAL A O 1
ATOM 3441 N N . GLN A 1 424 ? 16.103 -1.451 10.244 1.00 84.38 424 GLN A N 1
ATOM 3442 C CA . GLN A 1 424 ? 16.550 -2.461 9.284 1.00 84.38 424 GLN A CA 1
ATOM 3443 C C . GLN A 1 424 ? 16.846 -1.822 7.926 1.00 84.38 424 GLN A C 1
ATOM 3445 O O . GLN A 1 424 ? 17.945 -1.993 7.409 1.00 84.38 424 GLN A O 1
ATOM 3450 N N . LEU A 1 425 ? 15.922 -1.017 7.394 1.00 83.62 425 LEU A N 1
ATOM 3451 C CA . LEU A 1 425 ? 16.113 -0.326 6.119 1.00 83.62 425 LEU A CA 1
ATOM 3452 C C . LEU A 1 425 ? 17.307 0.641 6.164 1.00 83.62 425 LEU A C 1
ATOM 3454 O O . LEU A 1 425 ? 18.096 0.712 5.221 1.00 83.62 425 LEU A O 1
ATOM 3458 N N . PHE A 1 426 ? 17.472 1.353 7.283 1.00 86.69 426 PHE A N 1
ATOM 3459 C CA . PHE A 1 426 ? 18.628 2.214 7.520 1.00 86.69 426 PHE A CA 1
ATOM 3460 C C . PHE A 1 426 ? 19.936 1.412 7.498 1.00 86.69 426 PHE A C 1
ATOM 3462 O O . PHE A 1 426 ? 20.857 1.763 6.762 1.00 86.69 426 PHE A O 1
ATOM 3469 N N . LYS A 1 427 ? 20.008 0.299 8.238 1.00 83.06 427 LYS A N 1
ATOM 3470 C CA . LYS A 1 427 ? 21.171 -0.601 8.249 1.00 83.06 427 LYS A CA 1
ATOM 3471 C C . LYS A 1 427 ? 21.488 -1.178 6.873 1.00 83.06 427 LYS A C 1
ATOM 3473 O O . LYS A 1 427 ? 22.651 -1.162 6.476 1.00 83.06 427 LYS A O 1
ATOM 3478 N N . ASP A 1 428 ? 20.477 -1.644 6.147 1.00 80.12 428 ASP A N 1
ATOM 3479 C CA . ASP A 1 428 ? 20.635 -2.237 4.816 1.00 80.12 428 ASP A CA 1
ATOM 3480 C C . ASP A 1 428 ? 21.214 -1.228 3.820 1.00 80.12 428 ASP A C 1
ATOM 3482 O O . ASP A 1 428 ? 22.012 -1.586 2.961 1.00 80.12 428 ASP A O 1
ATOM 3486 N N . ARG A 1 429 ? 20.871 0.056 3.950 1.00 80.25 429 ARG A N 1
ATOM 3487 C CA . ARG A 1 429 ? 21.424 1.120 3.100 1.00 80.25 429 ARG A CA 1
ATOM 3488 C C . ARG A 1 429 ? 22.812 1.577 3.530 1.00 80.25 429 ARG A C 1
ATOM 3490 O O . ARG A 1 429 ? 23.616 1.939 2.676 1.00 80.25 429 ARG A O 1
ATOM 3497 N N . VAL A 1 430 ? 23.107 1.543 4.829 1.00 78.12 430 VAL A N 1
ATOM 3498 C CA . VAL A 1 430 ? 24.449 1.841 5.346 1.00 78.12 430 VAL A CA 1
ATOM 3499 C C . VAL A 1 430 ? 25.463 0.785 4.889 1.00 78.12 430 VAL A C 1
ATOM 3501 O O . VAL A 1 430 ? 26.580 1.148 4.535 1.00 78.12 430 VAL A O 1
ATOM 3504 N N . TYR A 1 431 ? 25.081 -0.497 4.848 1.00 72.75 431 TYR A N 1
ATOM 3505 C CA . TYR A 1 431 ? 26.007 -1.610 4.585 1.00 72.75 431 TYR A CA 1
ATOM 3506 C C . TYR A 1 431 ? 25.698 -2.453 3.329 1.00 72.75 431 TYR A C 1
ATOM 3508 O O . TYR A 1 431 ? 26.319 -3.496 3.121 1.00 72.75 431 TYR A O 1
ATOM 3516 N N . GLY A 1 432 ? 24.735 -2.055 2.499 1.00 61.41 432 GLY A N 1
ATOM 3517 C CA . GLY A 1 432 ? 24.311 -2.812 1.319 1.00 61.41 432 GLY A CA 1
ATOM 3518 C C . GLY A 1 432 ? 25.368 -2.903 0.212 1.00 61.41 432 GLY A C 1
ATOM 3519 O O . GLY A 1 432 ? 26.218 -2.022 0.051 1.00 61.41 432 GLY A O 1
ATOM 3520 N N . TYR A 1 433 ? 25.287 -3.978 -0.584 1.00 43.88 433 TYR A N 1
ATOM 3521 C CA . TYR A 1 433 ? 26.176 -4.268 -1.715 1.00 43.88 433 TYR A CA 1
ATOM 3522 C C . TYR A 1 433 ? 26.193 -3.097 -2.715 1.00 43.88 433 TYR A C 1
ATOM 3524 O O . TYR A 1 433 ? 25.231 -2.909 -3.455 1.00 43.88 433 TYR A O 1
ATOM 3532 N N . ALA A 1 434 ? 27.312 -2.363 -2.752 1.00 42.69 434 ALA A N 1
ATOM 3533 C CA . ALA A 1 434 ? 27.602 -1.168 -3.565 1.00 42.69 434 ALA A CA 1
ATOM 3534 C C . ALA A 1 434 ? 27.406 0.215 -2.908 1.00 42.69 434 ALA A C 1
ATOM 3536 O O . ALA A 1 434 ? 27.412 1.216 -3.625 1.00 42.69 434 ALA A O 1
ATOM 3537 N N . SER A 1 435 ? 27.326 0.323 -1.576 1.00 46.34 435 SER A N 1
ATOM 3538 C CA . SER A 1 435 ? 27.562 1.626 -0.933 1.00 46.34 435 SER A CA 1
ATOM 3539 C C . SER A 1 435 ? 29.060 1.982 -1.005 1.00 46.34 435 SER A C 1
ATOM 3541 O O . SER A 1 435 ? 29.881 1.197 -0.530 1.00 46.34 435 SER A O 1
ATOM 3543 N N . PRO A 1 436 ? 29.469 3.142 -1.563 1.00 52.12 436 PRO A N 1
ATOM 3544 C CA . PRO A 1 436 ? 30.867 3.594 -1.578 1.00 52.12 436 PRO A CA 1
ATOM 3545 C C . PRO A 1 436 ? 31.350 4.084 -0.196 1.00 52.12 436 PRO A C 1
ATOM 3547 O O . PRO A 1 436 ? 32.288 4.874 -0.091 1.00 52.12 436 PRO A O 1
ATOM 3550 N N . ILE A 1 437 ? 30.667 3.665 0.867 1.00 55.62 437 ILE A N 1
ATOM 3551 C CA . ILE A 1 437 ? 30.747 4.227 2.204 1.00 55.62 437 ILE A CA 1
ATOM 3552 C C . ILE A 1 437 ? 30.884 3.060 3.174 1.00 55.62 437 ILE A C 1
ATOM 3554 O O . ILE A 1 437 ? 29.945 2.292 3.365 1.00 55.62 437 ILE A O 1
ATOM 3558 N N . ILE A 1 438 ? 32.050 2.940 3.808 1.00 63.84 438 ILE A N 1
ATOM 3559 C CA . ILE A 1 438 ? 32.236 2.041 4.947 1.00 63.84 438 ILE A CA 1
ATOM 3560 C C . ILE A 1 438 ? 32.285 2.917 6.200 1.00 63.84 438 ILE A C 1
ATOM 3562 O O . ILE A 1 438 ? 33.257 3.655 6.385 1.00 63.84 438 ILE A O 1
ATOM 3566 N N . PRO A 1 439 ? 31.253 2.886 7.059 1.00 70.88 439 PRO A N 1
ATOM 3567 C CA . PRO A 1 439 ? 31.256 3.675 8.277 1.00 70.88 439 PRO A CA 1
ATOM 3568 C C . PRO A 1 439 ? 32.262 3.102 9.278 1.00 70.88 439 PRO A C 1
ATOM 3570 O O . PRO A 1 439 ? 32.307 1.898 9.534 1.00 70.88 439 PRO A O 1
ATOM 3573 N N . THR A 1 440 ? 33.043 3.974 9.907 1.00 72.50 440 THR A N 1
ATOM 3574 C CA . THR A 1 440 ? 33.803 3.594 11.105 1.00 72.50 440 THR A CA 1
ATOM 3575 C C . THR A 1 440 ? 32.852 3.414 12.291 1.00 72.50 440 THR A C 1
ATOM 3577 O O . THR A 1 440 ? 31.839 4.115 12.378 1.00 72.50 440 THR A O 1
ATOM 3580 N N . ALA A 1 441 ? 33.197 2.537 13.244 1.00 73.12 441 ALA A N 1
ATOM 3581 C CA . ALA A 1 441 ? 32.430 2.359 14.485 1.00 73.12 441 ALA A CA 1
ATOM 3582 C C . ALA A 1 441 ? 32.184 3.697 15.213 1.00 73.12 441 ALA A C 1
ATOM 3584 O O . ALA A 1 441 ? 31.092 3.952 15.707 1.00 73.12 441 ALA A O 1
ATOM 3585 N N . GLN A 1 442 ? 33.172 4.594 15.178 1.00 77.00 442 GLN A N 1
ATOM 3586 C CA . GLN A 1 442 ? 33.069 5.930 15.754 1.00 77.00 442 GLN A CA 1
ATOM 3587 C C . GLN A 1 442 ? 32.069 6.828 15.003 1.00 77.00 442 GLN A C 1
ATOM 3589 O O . GLN A 1 442 ? 31.264 7.498 15.643 1.00 77.00 442 GLN A O 1
ATOM 3594 N N . SER A 1 443 ? 32.092 6.841 13.663 1.00 79.06 443 SER A N 1
ATOM 3595 C CA . SER A 1 443 ? 31.179 7.674 12.857 1.00 79.06 443 SER A CA 1
ATOM 3596 C C . SER A 1 443 ? 29.709 7.281 13.034 1.00 79.06 443 SER A C 1
ATOM 3598 O O . SER A 1 443 ? 28.848 8.149 13.181 1.00 79.06 443 SER A O 1
ATOM 3600 N N . ILE A 1 444 ? 29.422 5.975 13.085 1.00 81.12 444 ILE A N 1
ATOM 3601 C CA . ILE A 1 444 ? 28.058 5.483 13.277 1.00 81.12 444 ILE A CA 1
ATOM 3602 C C . ILE A 1 444 ? 27.591 5.719 14.714 1.00 81.12 444 ILE A C 1
ATOM 3604 O O . ILE A 1 444 ? 26.463 6.152 14.920 1.00 81.12 444 ILE A O 1
ATOM 3608 N N . GLU A 1 445 ? 28.458 5.523 15.711 1.00 83.38 445 GLU A N 1
ATOM 3609 C CA . GLU A 1 445 ? 28.125 5.785 17.112 1.00 83.38 445 GLU A CA 1
ATOM 3610 C C . GLU A 1 445 ? 27.821 7.270 17.355 1.00 83.38 445 GLU A C 1
ATOM 3612 O O . GLU A 1 445 ? 26.843 7.601 18.028 1.00 83.38 445 GLU A O 1
ATOM 3617 N N . GLN A 1 446 ? 28.601 8.175 16.754 1.00 84.25 446 GLN A N 1
ATOM 3618 C CA . GLN A 1 446 ? 28.328 9.613 16.789 1.00 84.25 446 GLN A CA 1
ATOM 3619 C C . GLN A 1 446 ? 26.950 9.948 16.209 1.00 84.25 446 GLN A C 1
ATOM 3621 O O . GLN A 1 446 ? 26.201 10.704 16.828 1.00 84.25 446 GLN A O 1
ATOM 3626 N N . PHE A 1 447 ? 26.589 9.362 15.064 1.00 85.62 447 PHE A N 1
ATOM 3627 C CA . PHE A 1 447 ? 25.269 9.566 14.472 1.00 85.62 447 PHE A CA 1
ATOM 3628 C C . PHE A 1 447 ? 24.147 8.997 15.348 1.00 85.62 447 PHE A C 1
ATOM 3630 O O . PHE A 1 447 ? 23.191 9.713 15.641 1.00 85.62 447 PHE A O 1
ATOM 3637 N N . LEU A 1 448 ? 24.265 7.755 15.825 1.00 84.75 448 LEU A N 1
ATOM 3638 C CA . LEU A 1 448 ? 23.237 7.115 16.656 1.00 84.75 448 LEU A CA 1
ATOM 3639 C C . LEU A 1 448 ? 22.960 7.897 17.945 1.00 84.75 448 LEU A C 1
ATOM 3641 O O . LEU A 1 448 ? 21.812 7.985 18.366 1.00 84.75 448 LEU A O 1
ATOM 3645 N N . ASN A 1 449 ? 23.988 8.506 18.541 1.00 83.94 449 ASN A N 1
ATOM 3646 C CA . ASN A 1 449 ? 23.834 9.371 19.713 1.00 83.94 449 ASN A CA 1
ATOM 3647 C C . ASN A 1 449 ? 23.187 10.733 19.385 1.00 83.94 449 ASN A C 1
ATOM 3649 O O . ASN A 1 449 ? 22.693 11.400 20.290 1.00 83.94 449 ASN A O 1
ATOM 3653 N N . SER A 1 450 ? 23.201 11.162 18.117 1.00 80.69 450 SER A N 1
ATOM 3654 C CA . SER A 1 450 ? 22.590 12.424 17.669 1.00 80.69 450 SER A CA 1
ATOM 3655 C C . SER A 1 450 ? 21.098 12.304 17.339 1.00 80.69 450 SER A C 1
ATOM 3657 O O . SER A 1 450 ? 20.390 13.307 17.342 1.00 80.69 450 SER A O 1
ATOM 3659 N N . VAL A 1 451 ? 20.607 11.091 17.067 1.00 76.25 451 VAL A N 1
ATOM 3660 C CA . VAL A 1 451 ? 19.207 10.851 16.697 1.00 76.25 451 VAL A CA 1
ATOM 3661 C C . VAL A 1 451 ? 18.320 10.960 17.939 1.00 76.25 451 VAL A C 1
ATOM 3663 O O . VAL A 1 451 ? 18.240 10.034 18.744 1.00 76.25 451 VAL A O 1
ATOM 3666 N N . GLN A 1 452 ? 17.613 12.083 18.079 1.00 68.44 452 GLN A N 1
ATOM 3667 C CA . GLN A 1 452 ? 16.618 12.297 19.133 1.00 68.44 452 GLN A CA 1
ATOM 3668 C C . GLN A 1 452 ? 15.199 12.239 18.563 1.00 68.44 452 GLN A C 1
ATOM 3670 O O . GLN A 1 452 ? 14.515 13.254 18.456 1.00 68.44 452 GLN A O 1
ATOM 3675 N N . LEU A 1 453 ? 14.710 11.032 18.247 1.00 65.56 453 LEU A N 1
ATOM 3676 C CA . LEU A 1 453 ? 13.312 10.838 17.814 1.00 65.56 453 LEU A CA 1
ATOM 3677 C C . LEU A 1 453 ? 12.295 11.334 18.857 1.00 65.56 453 LEU A C 1
ATOM 3679 O O . LEU A 1 453 ? 11.138 11.569 18.529 1.00 65.56 453 LEU A O 1
ATOM 3683 N N . THR A 1 454 ? 12.726 11.523 20.106 1.00 56.22 454 THR A N 1
ATOM 3684 C CA . THR A 1 454 ? 11.925 12.099 21.184 1.00 56.22 454 THR A CA 1
ATOM 3685 C C . THR A 1 454 ? 11.666 13.600 21.049 1.00 56.22 454 THR A C 1
ATOM 3687 O O . THR A 1 454 ? 10.645 14.051 21.547 1.00 56.22 454 THR A O 1
ATOM 3690 N N . GLN A 1 455 ? 12.526 14.381 20.382 1.00 56.53 455 GLN A N 1
ATOM 3691 C CA . GLN A 1 455 ? 12.280 15.820 20.160 1.00 56.53 455 GLN A CA 1
ATOM 3692 C C . GLN A 1 455 ? 11.162 16.053 19.135 1.00 56.53 455 GLN A C 1
ATOM 3694 O O . GLN A 1 455 ? 10.302 16.901 19.353 1.00 56.53 455 GLN A O 1
ATOM 3699 N N . VAL A 1 456 ? 11.075 15.181 18.123 1.00 54.28 456 VAL A N 1
ATOM 3700 C CA . VAL A 1 456 ? 9.963 15.116 17.153 1.00 54.28 456 VAL A CA 1
ATOM 3701 C C . VAL A 1 456 ? 8.595 15.001 17.856 1.00 54.28 456 VAL A C 1
ATOM 3703 O O . VAL A 1 456 ? 7.576 15.469 17.349 1.00 54.28 456 VAL A O 1
ATOM 3706 N N . ILE A 1 457 ? 8.562 14.416 19.064 1.00 51.56 457 ILE A N 1
ATOM 3707 C CA . ILE A 1 457 ? 7.354 14.260 19.891 1.00 51.56 457 ILE A CA 1
ATOM 3708 C C . ILE A 1 457 ? 6.846 15.601 20.414 1.00 51.56 457 ILE A C 1
ATOM 3710 O O . ILE A 1 457 ? 5.634 15.796 20.464 1.00 51.56 457 ILE A O 1
ATOM 3714 N N . ASP A 1 458 ? 7.731 16.492 20.865 1.00 48.31 458 ASP A N 1
ATOM 3715 C CA . ASP A 1 458 ? 7.323 17.735 21.528 1.00 48.31 458 ASP A CA 1
ATOM 3716 C C . ASP A 1 458 ? 6.682 18.720 20.536 1.00 48.31 458 ASP A C 1
ATOM 3718 O O . ASP A 1 458 ? 5.763 19.448 20.906 1.00 48.31 458 ASP A O 1
ATOM 3722 N N . GLU A 1 459 ? 7.076 18.668 19.264 1.00 49.66 459 GLU A N 1
ATOM 3723 C CA . GLU A 1 459 ? 6.537 19.511 18.187 1.00 49.66 459 GLU A CA 1
ATOM 3724 C C . GLU A 1 459 ? 5.257 18.916 17.574 1.00 49.66 459 GLU A C 1
ATOM 3726 O O . GLU A 1 459 ? 4.288 19.637 17.323 1.00 49.66 459 GLU A O 1
ATOM 3731 N N . ALA A 1 460 ? 5.161 17.583 17.474 1.00 46.00 460 ALA A N 1
ATOM 3732 C CA . ALA A 1 460 ? 3.926 16.887 17.094 1.00 46.00 460 ALA A CA 1
ATOM 3733 C C . ALA A 1 460 ? 2.725 17.199 18.020 1.00 46.00 460 ALA A C 1
ATOM 3735 O O . ALA A 1 460 ? 1.565 17.087 17.598 1.00 46.00 460 ALA A O 1
ATOM 3736 N N . ARG A 1 461 ? 2.994 17.605 19.275 1.00 47.62 461 ARG A N 1
ATOM 3737 C CA . ARG A 1 461 ? 1.990 17.963 20.298 1.00 47.62 461 ARG A CA 1
ATOM 3738 C C . ARG A 1 461 ? 1.164 19.203 19.962 1.00 47.62 461 ARG A C 1
ATOM 3740 O O . ARG A 1 461 ? 0.044 19.295 20.459 1.00 47.62 461 ARG A O 1
ATOM 3747 N N . PHE A 1 462 ? 1.679 20.141 19.166 1.00 46.41 462 PHE A N 1
ATOM 3748 C CA . PHE A 1 462 ? 1.009 21.431 18.956 1.00 46.41 462 PHE A CA 1
ATOM 3749 C C . PHE A 1 462 ? 0.091 21.466 17.730 1.00 46.41 462 PHE A C 1
ATOM 3751 O O . PHE A 1 462 ? -0.914 22.173 17.754 1.00 46.41 462 PHE A O 1
ATOM 3758 N N . GLU A 1 463 ? 0.356 20.670 16.692 1.00 50.12 463 GLU A N 1
ATOM 3759 C CA . GLU A 1 463 ? -0.331 20.857 15.404 1.00 50.12 463 GLU A CA 1
ATOM 3760 C C . GLU A 1 463 ? -1.436 19.845 15.089 1.00 50.12 463 GLU A C 1
ATOM 3762 O O . GLU A 1 463 ? -2.373 20.166 14.362 1.00 50.12 463 GLU A O 1
ATOM 3767 N N . THR A 1 464 ? -1.427 18.655 15.701 1.00 46.66 464 THR A N 1
ATOM 3768 C CA . THR A 1 464 ? -2.559 17.712 15.562 1.00 46.66 464 THR A CA 1
ATOM 3769 C C . THR A 1 464 ? -3.817 18.168 16.314 1.00 46.66 464 THR A C 1
ATOM 3771 O O . THR A 1 464 ? -4.919 17.731 15.986 1.00 46.66 464 THR A O 1
ATOM 3774 N N . CYS A 1 465 ? -3.679 19.093 17.271 1.00 36.44 465 CYS A N 1
ATOM 3775 C CA . CYS A 1 465 ? -4.790 19.666 18.039 1.00 36.44 465 CYS A CA 1
ATOM 3776 C C . CYS A 1 465 ? -5.518 20.832 17.343 1.00 36.44 465 CYS A C 1
ATOM 3778 O O . CYS A 1 465 ? -6.569 21.240 17.828 1.00 36.44 465 CYS A O 1
ATOM 3780 N N . ALA A 1 466 ? -5.020 21.359 16.218 1.00 33.94 466 ALA A N 1
ATOM 3781 C CA . ALA A 1 466 ? -5.628 22.511 15.530 1.00 33.94 466 ALA A CA 1
ATOM 3782 C C . ALA A 1 466 ? -6.696 22.127 14.476 1.00 33.94 466 ALA A C 1
ATOM 3784 O O . ALA A 1 466 ? -7.116 22.952 13.664 1.00 33.94 466 ALA A O 1
ATOM 3785 N N . LEU A 1 467 ? -7.140 20.867 14.474 1.00 37.53 467 LEU A N 1
ATOM 3786 C CA . LEU A 1 467 ? -7.972 20.228 13.446 1.00 37.53 467 LEU A CA 1
ATOM 3787 C C . LEU A 1 467 ? -9.468 20.622 13.480 1.00 37.53 467 LEU A C 1
ATOM 3789 O O . LEU A 1 467 ? -10.340 19.785 13.266 1.00 37.53 467 LEU A O 1
ATOM 3793 N N . GLU A 1 468 ? -9.790 21.902 13.681 1.00 36.22 468 GLU A N 1
ATOM 3794 C CA . GLU A 1 468 ? -11.131 22.429 13.361 1.00 36.22 468 GLU A CA 1
ATOM 3795 C C . GLU A 1 468 ? -11.311 22.729 11.854 1.00 36.22 468 GLU A C 1
ATOM 3797 O O . GLU A 1 468 ? -12.425 22.992 11.411 1.00 36.22 468 GLU A O 1
ATOM 3802 N N . TYR A 1 469 ? -10.262 22.630 11.024 1.00 30.16 469 TYR A N 1
ATOM 3803 C CA . TYR A 1 469 ? -10.291 23.163 9.649 1.00 30.16 469 TYR A CA 1
ATOM 3804 C C . TYR A 1 469 ? -10.500 22.172 8.485 1.00 30.16 469 TYR A C 1
ATOM 3806 O O . TYR A 1 469 ? -10.632 22.616 7.347 1.00 30.16 469 TYR A O 1
ATOM 3814 N N . LEU A 1 470 ? -10.614 20.857 8.710 1.00 28.31 470 LEU A N 1
ATOM 3815 C CA . LEU A 1 470 ? -10.734 19.862 7.616 1.00 28.31 470 LEU A CA 1
ATOM 3816 C C . LEU A 1 470 ? -12.091 19.139 7.528 1.00 28.31 470 LEU A C 1
ATOM 3818 O O . LEU A 1 470 ? -12.184 18.054 6.960 1.00 28.31 470 LEU A O 1
ATOM 3822 N N . VAL A 1 471 ? -13.166 19.751 8.037 1.00 30.00 471 VAL A N 1
ATOM 3823 C CA . VAL A 1 471 ? -14.551 19.256 7.856 1.00 30.00 471 VAL A CA 1
ATOM 3824 C C . VAL A 1 471 ? -15.319 20.027 6.763 1.00 30.00 471 VAL A C 1
ATOM 3826 O O . VAL A 1 471 ? -16.421 19.633 6.403 1.00 30.00 471 VAL A O 1
ATOM 3829 N N . GLN A 1 472 ? -14.755 21.085 6.163 1.00 24.30 472 GLN A N 1
ATOM 3830 C CA . GLN A 1 472 ? -15.486 21.929 5.193 1.00 24.30 472 GLN A CA 1
ATOM 3831 C C . GLN A 1 472 ? -15.000 21.896 3.734 1.00 24.30 472 GLN A C 1
ATOM 3833 O O . GLN A 1 472 ? -15.520 22.660 2.926 1.00 24.30 472 GLN A O 1
ATOM 3838 N N . ALA A 1 473 ? -14.057 21.030 3.353 1.00 22.80 473 ALA A N 1
ATOM 3839 C CA . ALA A 1 473 ? -13.467 21.075 2.003 1.00 22.80 473 ALA A CA 1
ATOM 3840 C C . ALA A 1 473 ? -13.403 19.730 1.247 1.00 22.80 473 ALA A C 1
ATOM 3842 O O . ALA A 1 473 ? -12.535 19.561 0.390 1.00 22.80 473 ALA A O 1
ATOM 3843 N N . MET A 1 474 ? -14.313 18.790 1.525 1.00 25.00 474 MET A N 1
ATOM 3844 C CA . MET A 1 474 ? -14.529 17.600 0.686 1.00 25.00 474 MET A CA 1
ATOM 3845 C C . MET A 1 474 ? -15.992 17.440 0.308 1.00 25.00 474 MET A C 1
ATOM 3847 O O . MET A 1 474 ? -16.831 17.474 1.236 1.00 25.00 474 MET A O 1
#

Radius of gyration: 26.32 Å; chains: 1; bounding box: 69×60×79 Å

pLDDT: mean 77.84, std 18.31, range [22.8, 98.56]

Organism: Lasius niger (NCBI:txid67767)

InterPro domains:
  IPR005123 Oxoglutarate/iron-dependent dioxygenase domain [PS51471] (90-186)
  IPR009044 ssDNA-binding transcriptional regulator [G3DSA:2.30.31.10] (213-276)
  IPR027450 Alpha-ketoglutarate-dependent dioxygenase AlkB-like [PF13532] (18-183)
  IPR032852 DNA oxidative demethylase ALKBH2 [PTHR31573] (15-192)
  IPR037151 Alpha-ketoglutarate-dependent dioxygenase AlkB-like superfamily [G3DSA:2.60.120.590] (9-187)